Protein AF-0000000080279712 (afdb_homodimer)

Organism: Amycolatopsis orientalis (NCBI:txid31958)

Nearest PDB structures (foldseek):
  4nmw-assembly1_A  TM=6.935E-01  e=2.474E-11  Salmonella enterica subsp. enterica serovar Typhimurium str. LT2
  4x00-assembly4_D  TM=6.669E-01  e=1.583E-11  Burkholderia cenocepacia J2315
  3c5w-assembly1_P  TM=7.475E-01  e=3.050E-10  Homo sapiens
  6k5e-assembly2_D  TM=6.884E-01  e=5.959E-10  Klebsiella pneumoniae
  8clq-assembly1_A  TM=6.448E-01  e=1.302E-09  Streptomyces coelicoflavus

Structure (mmCIF, N/CA/C/O backbone):
data_AF-0000000080279712-model_v1
#
loop_
_entity.id
_entity.type
_entity.pdbx_description
1 polymer 'Alpha/beta hydrolase'
#
loop_
_atom_site.group_PDB
_atom_site.id
_atom_site.type_symbol
_atom_site.label_atom_id
_atom_site.label_alt_id
_atom_site.label_comp_id
_atom_site.label_asym_id
_atom_site.label_entity_id
_atom_site.label_seq_id
_atom_site.pdbx_PDB_ins_code
_atom_site.Cartn_x
_atom_site.Cartn_y
_atom_site.Cartn_z
_atom_site.occupancy
_atom_site.B_iso_or_equiv
_atom_site.auth_seq_id
_atom_site.auth_comp_id
_atom_site.auth_asym_id
_atom_site.auth_atom_id
_atom_site.pdbx_PDB_model_num
ATOM 1 N N . MET A 1 1 ? 0.489 -6.621 15.234 1 48.84 1 MET A N 1
ATOM 2 C CA . MET A 1 1 ? 1.124 -5.355 14.891 1 48.84 1 MET A CA 1
ATOM 3 C C . MET A 1 1 ? 0.567 -4.215 15.742 1 48.84 1 MET A C 1
ATOM 5 O O . MET A 1 1 ? -0.63 -4.18 16.031 1 48.84 1 MET A O 1
ATOM 9 N N . GLU A 1 2 ? 1.471 -3.482 16.359 1 65.69 2 GLU A N 1
ATOM 10 C CA . GLU A 1 2 ? 1.027 -2.41 17.25 1 65.69 2 GLU A CA 1
ATOM 11 C C . GLU A 1 2 ? 0.114 -1.431 16.516 1 65.69 2 GLU A C 1
ATOM 13 O O . GLU A 1 2 ? 0.328 -1.135 15.344 1 65.69 2 GLU A O 1
ATOM 18 N N . THR A 1 3 ? -1.024 -1.232 17.031 1 87 3 THR A N 1
ATOM 19 C CA . THR A 1 3 ? -2.088 -0.412 16.453 1 87 3 THR A CA 1
ATOM 20 C C . THR A 1 3 ? -1.722 1.068 16.516 1 87 3 THR A C 1
ATOM 22 O O . THR A 1 3 ? -1.011 1.498 17.438 1 87 3 THR A O 1
ATOM 25 N N . LEU A 1 4 ? -1.977 1.791 15.438 1 97.62 4 LEU A N 1
ATOM 26 C CA . LEU A 1 4 ? -1.745 3.23 15.406 1 97.62 4 LEU A CA 1
ATOM 27 C C . LEU A 1 4 ? -2.506 3.932 16.531 1 97.62 4 LEU A C 1
ATOM 29 O O . LEU A 1 4 ? -3.635 3.553 16.844 1 97.62 4 LEU A O 1
ATOM 33 N N . LYS A 1 5 ? -1.76 4.914 17.203 1 98.31 5 LYS A N 1
ATOM 34 C CA . LYS A 1 5 ? -2.508 5.812 18.078 1 98.31 5 LYS A CA 1
ATOM 35 C C . LYS A 1 5 ? -3.623 6.52 17.312 1 98.31 5 LYS A C 1
ATOM 37 O O . LYS A 1 5 ? -3.379 7.137 16.281 1 98.31 5 LYS A O 1
ATOM 42 N N . MET A 1 6 ? -4.891 6.371 17.797 1 98.31 6 MET A N 1
ATOM 43 C CA . MET A 1 6 ? -6.055 6.91 17.094 1 98.31 6 MET A CA 1
ATOM 44 C C . MET A 1 6 ? -6.84 7.855 18 1 98.31 6 MET A C 1
ATOM 46 O O . MET A 1 6 ? -7.293 7.461 19.078 1 98.31 6 MET A O 1
ATOM 50 N N . ARG A 1 7 ? -6.938 9.102 17.578 1 98.12 7 ARG A N 1
ATOM 51 C CA . ARG A 1 7 ? -7.895 10.023 18.188 1 98.12 7 ARG A CA 1
ATOM 52 C C . ARG A 1 7 ? -9.25 9.93 17.5 1 98.12 7 ARG A C 1
ATOM 54 O O . ARG A 1 7 ? -9.328 9.828 16.281 1 98.12 7 ARG A O 1
ATOM 61 N N . THR A 1 8 ? -10.281 9.859 18.312 1 98.12 8 THR A N 1
ATOM 62 C CA . THR A 1 8 ? -11.625 9.789 17.766 1 98.12 8 THR A CA 1
ATOM 63 C C . THR A 1 8 ? -12.531 10.828 18.422 1 98.12 8 THR A C 1
ATOM 65 O O . THR A 1 8 ? -12.266 11.273 19.531 1 98.12 8 THR A O 1
ATOM 68 N N . ALA A 1 9 ? -13.477 11.281 17.703 1 97.81 9 ALA A N 1
ATOM 69 C CA . ALA A 1 9 ? -14.531 12.172 18.203 1 97.81 9 ALA A CA 1
ATOM 70 C C . ALA A 1 9 ? -15.812 12.016 17.391 1 97.81 9 ALA A C 1
ATOM 72 O O . ALA A 1 9 ? -15.773 11.57 16.234 1 97.81 9 ALA A O 1
ATOM 73 N N . GLY A 1 10 ? -16.906 12.336 17.953 1 95.5 10 GLY A N 1
ATOM 74 C CA . GLY A 1 10 ? -18.188 12.242 17.266 1 95.5 10 GLY A CA 1
ATOM 75 C C . GLY A 1 10 ? -18.766 10.836 17.297 1 95.5 10 GLY A C 1
ATOM 76 O O . GLY A 1 10 ? -18.031 9.852 17.281 1 95.5 10 GLY A O 1
ATOM 77 N N . THR A 1 11 ? -20.109 10.695 17.375 1 88.62 11 THR A N 1
ATOM 78 C CA . THR A 1 11 ? -20.734 9.391 17.5 1 88.62 11 THR A CA 1
ATOM 79 C C . THR A 1 11 ? -21.688 9.133 16.344 1 88.62 11 THR A C 1
ATOM 81 O O . THR A 1 11 ? -22.109 7.992 16.109 1 88.62 11 THR A O 1
ATOM 84 N N . ASP A 1 12 ? -22.016 10.227 15.602 1 90.5 12 ASP A N 1
ATOM 85 C CA . ASP A 1 12 ? -22.984 10.062 14.523 1 90.5 12 ASP A CA 1
ATOM 86 C C . ASP A 1 12 ? -22.484 10.727 13.234 1 90.5 12 ASP A C 1
ATOM 88 O O . ASP A 1 12 ? -21.562 11.547 13.266 1 90.5 12 ASP A O 1
ATOM 92 N N . GLY A 1 13 ? -23.078 10.266 12.141 1 93.56 13 GLY A N 1
ATOM 93 C CA . GLY A 1 13 ? -22.75 10.852 10.852 1 93.56 13 GLY A CA 1
ATOM 94 C C . GLY A 1 13 ? -21.656 10.102 10.117 1 93.56 13 GLY A C 1
ATOM 95 O O . GLY A 1 13 ? -21.234 9.031 10.555 1 93.56 13 GLY A O 1
ATOM 96 N N . PRO A 1 14 ? -21.297 10.648 8.93 1 96.12 14 PRO A N 1
ATOM 97 C CA . PRO A 1 14 ? -20.25 10 8.133 1 96.12 14 PRO A CA 1
ATOM 98 C C . PRO A 1 14 ? -18.906 9.938 8.852 1 96.12 14 PRO A C 1
ATOM 100 O O . PRO A 1 14 ? -18.562 10.852 9.609 1 96.12 14 PRO A O 1
ATOM 103 N N . ALA A 1 15 ? -18.188 8.859 8.648 1 97.75 15 ALA A N 1
ATOM 104 C CA . ALA A 1 15 ? -16.828 8.727 9.18 1 97.75 15 ALA A CA 1
ATOM 105 C C . ALA A 1 15 ? -15.836 9.531 8.352 1 97.75 15 ALA A C 1
ATOM 107 O O . ALA A 1 15 ? -15.844 9.477 7.121 1 97.75 15 ALA A O 1
ATOM 108 N N . VAL A 1 16 ? -15.008 10.328 8.992 1 98.56 16 VAL A N 1
ATOM 109 C CA . VAL A 1 16 ? -14 11.156 8.336 1 98.56 16 VAL A CA 1
ATOM 110 C C . VAL A 1 16 ? -12.617 10.812 8.867 1 98.56 16 VAL A C 1
ATOM 112 O O . VAL A 1 16 ? -12.352 10.953 10.07 1 98.56 16 VAL A O 1
ATOM 115 N N . LEU A 1 17 ? -11.781 10.305 7.98 1 98.75 17 LEU A N 1
ATOM 116 C CA . LEU A 1 17 ? -10.383 10.008 8.297 1 98.75 17 LEU A CA 1
ATOM 117 C C . LEU A 1 17 ? -9.508 11.242 8.07 1 98.75 17 LEU A C 1
ATOM 119 O O . LEU A 1 17 ? -9.523 11.828 6.988 1 98.75 17 LEU A O 1
ATOM 123 N N . LEU A 1 18 ? -8.805 11.609 9.117 1 98.94 18 LEU A N 1
ATOM 124 C CA . LEU A 1 18 ? -7.965 12.805 9.094 1 98.94 18 LEU A CA 1
ATOM 125 C C . LEU A 1 18 ? -6.488 12.43 9.172 1 98.94 18 LEU A C 1
ATOM 127 O O . LEU A 1 18 ? -6.055 11.797 10.141 1 98.94 18 LEU A O 1
ATOM 131 N N . LEU A 1 19 ? -5.703 12.82 8.164 1 98.94 19 LEU A N 1
ATOM 132 C CA . LEU A 1 19 ? -4.305 12.422 8.062 1 98.94 19 LEU A CA 1
ATOM 133 C C . LEU A 1 19 ? -3.383 13.633 8.117 1 98.94 19 LEU A C 1
ATOM 135 O O . LEU A 1 19 ? -3.453 14.508 7.25 1 98.94 19 LEU A O 1
ATOM 139 N N . HIS A 1 20 ? -2.527 13.664 9.102 1 98.88 20 HIS A N 1
ATOM 140 C CA . HIS A 1 20 ? -1.686 14.828 9.352 1 98.88 20 HIS A CA 1
ATOM 141 C C . HIS A 1 20 ? -0.436 14.797 8.477 1 98.88 20 HIS A C 1
ATOM 143 O O . HIS A 1 20 ? -0.151 13.789 7.824 1 98.88 20 HIS A O 1
ATOM 149 N N . GLY A 1 21 ? 0.265 15.898 8.445 1 98.81 21 GLY A N 1
ATOM 150 C CA . GLY A 1 21 ? 1.494 16.031 7.684 1 98.81 21 GLY A CA 1
ATOM 151 C C . GLY A 1 21 ? 2.725 15.578 8.445 1 98.81 21 GLY A C 1
ATOM 152 O O . GLY A 1 21 ? 2.631 15.203 9.617 1 98.81 21 GLY A O 1
ATOM 153 N N . LEU A 1 22 ? 3.889 15.648 7.789 1 98.62 22 LEU A N 1
ATOM 154 C CA . LEU A 1 22 ? 5.16 15.219 8.359 1 98.62 22 LEU A CA 1
ATOM 155 C C . LEU A 1 22 ? 5.484 16.016 9.617 1 98.62 22 LEU A C 1
ATOM 157 O O . LEU A 1 22 ? 5.375 17.25 9.625 1 98.62 22 LEU A O 1
ATOM 161 N N . GLY A 1 23 ? 5.816 15.328 10.664 1 98.44 23 GLY A N 1
ATOM 162 C CA . GLY A 1 23 ? 6.289 15.953 11.891 1 98.44 23 GLY A CA 1
ATOM 163 C C . GLY A 1 23 ? 5.176 16.234 12.883 1 98.44 23 GLY A C 1
ATOM 164 O O . GLY A 1 23 ? 5.438 16.516 14.055 1 98.44 23 GLY A O 1
ATOM 165 N N . ALA A 1 24 ? 3.963 16.141 12.453 1 98.75 24 ALA A N 1
ATOM 166 C CA . ALA A 1 24 ? 2.828 16.453 13.32 1 98.75 24 ALA A CA 1
ATOM 167 C C . ALA A 1 24 ? 2.254 15.188 13.945 1 98.75 24 ALA A C 1
ATOM 169 O O . ALA A 1 24 ? 2.928 14.156 14 1 98.75 24 ALA A O 1
ATOM 170 N N . THR A 1 25 ? 1.119 15.328 14.648 1 98.81 25 THR A N 1
ATOM 171 C CA . THR A 1 25 ? 0.291 14.25 15.18 1 98.81 25 THR A CA 1
ATOM 172 C C . THR A 1 25 ? -1.184 14.5 14.875 1 98.81 25 THR A C 1
ATOM 174 O O . THR A 1 25 ? -1.538 15.539 14.312 1 98.81 25 THR A O 1
ATOM 177 N N . GLY A 1 26 ? -1.939 13.531 15.234 1 98.69 26 GLY A N 1
ATOM 178 C CA . GLY A 1 26 ? -3.373 13.688 15.039 1 98.69 26 GLY A CA 1
ATOM 179 C C . GLY A 1 26 ? -3.945 14.883 15.773 1 98.69 26 GLY A C 1
ATOM 180 O O . GLY A 1 26 ? -5.066 15.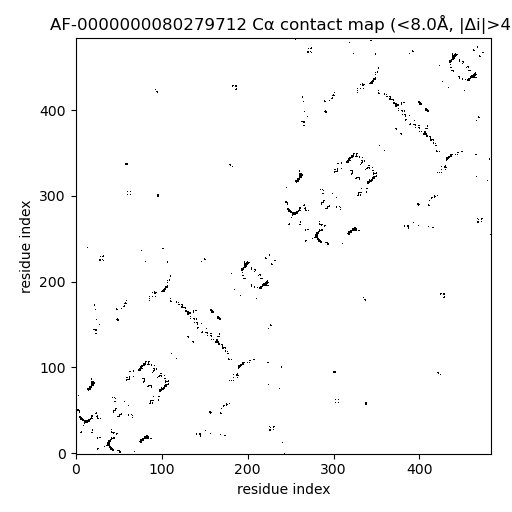312 15.484 1 98.69 26 GLY A O 1
ATOM 181 N N . ALA A 1 27 ? -3.199 15.516 16.656 1 98.62 27 ALA A N 1
ATOM 182 C CA . ALA A 1 27 ? -3.686 16.625 17.484 1 98.62 27 ALA A CA 1
ATOM 183 C C . ALA A 1 27 ? -3.936 17.859 16.625 1 98.62 27 ALA A C 1
ATOM 185 O O . ALA A 1 27 ? -4.664 18.766 17.047 1 98.62 27 ALA A O 1
ATOM 186 N N . VAL A 1 28 ? -3.398 17.922 15.445 1 98.62 28 VAL A N 1
ATOM 187 C CA . VAL A 1 28 ? -3.562 19.094 14.594 1 98.62 28 VAL A CA 1
ATOM 188 C C . VAL A 1 28 ? -5.023 19.219 14.172 1 98.62 28 VAL A C 1
ATOM 190 O O . VAL A 1 28 ? -5.449 20.281 13.711 1 98.62 28 VAL A O 1
ATOM 193 N N . TRP A 1 29 ? -5.742 18.141 14.336 1 98.62 29 TRP A N 1
ATOM 194 C CA . TRP A 1 29 ? -7.117 18.125 13.852 1 98.62 29 TRP A CA 1
ATOM 195 C C . TRP A 1 29 ? -8.102 18.422 14.977 1 98.62 29 TRP A C 1
ATOM 197 O O . TRP A 1 29 ? -9.32 18.391 14.766 1 98.62 29 TRP A O 1
ATOM 207 N N . ASP A 1 30 ? -7.625 18.719 16.219 1 97.88 30 ASP A N 1
ATOM 208 C CA . ASP A 1 30 ? -8.477 18.891 17.406 1 97.88 30 ASP A CA 1
ATOM 209 C C . ASP A 1 30 ? -9.57 19.922 17.125 1 97.88 30 ASP A C 1
ATOM 211 O O . ASP A 1 30 ? -10.734 19.703 17.484 1 97.88 30 ASP A O 1
ATOM 215 N N . GLY A 1 31 ? -9.234 21.016 16.484 1 97.56 31 GLY A N 1
ATOM 216 C CA . GLY A 1 31 ? -10.219 22.047 16.172 1 97.56 31 GLY A CA 1
ATOM 217 C C . GLY A 1 31 ? -11.344 21.547 15.281 1 97.56 31 GLY A C 1
ATOM 218 O O . GLY A 1 31 ? -12.516 21.844 15.523 1 97.56 31 GLY A O 1
ATOM 219 N N . LEU A 1 32 ? -10.984 20.797 14.234 1 97.69 32 LEU A N 1
ATOM 220 C CA . LEU A 1 32 ? -11.977 20.266 13.305 1 97.69 32 LEU A CA 1
ATOM 221 C C . LEU A 1 32 ? -12.828 19.203 13.984 1 97.69 32 LEU A C 1
ATOM 223 O O . LEU A 1 32 ? -14.039 19.125 13.75 1 97.69 32 LEU A O 1
ATOM 227 N N . MET A 1 33 ? -12.273 18.422 14.844 1 97.88 33 MET A N 1
ATOM 228 C CA . MET A 1 33 ? -12.93 17.266 15.461 1 97.88 33 MET A CA 1
ATOM 229 C C . MET A 1 33 ? -13.953 17.719 16.5 1 97.88 33 MET A C 1
ATOM 231 O O . MET A 1 33 ? -14.734 16.922 17 1 97.88 33 MET A O 1
ATOM 235 N N . LEU A 1 34 ? -13.977 19.047 16.812 1 96.31 34 LEU A N 1
ATOM 236 C CA . LEU A 1 34 ? -15 19.609 17.688 1 96.31 34 LEU A CA 1
ATOM 237 C C . LEU A 1 34 ? -16.312 19.797 16.938 1 96.31 34 LEU A C 1
ATOM 239 O O . LEU A 1 34 ? -17.359 19.984 17.562 1 96.31 34 LEU A O 1
ATOM 243 N N . GLN A 1 35 ? -16.219 19.781 15.625 1 94.62 35 GLN A N 1
ATOM 244 C CA . GLN A 1 35 ? -17.406 20.016 14.82 1 94.62 35 GLN A CA 1
ATOM 245 C C . GLN A 1 35 ? -18.359 18.828 14.891 1 94.62 35 GLN A C 1
ATOM 247 O O . GLN A 1 35 ? -17.953 17.688 14.719 1 94.62 35 GLN A O 1
ATOM 252 N N . PRO A 1 36 ? -19.656 19.031 15.109 1 93.94 36 PRO A N 1
ATOM 253 C CA . PRO A 1 36 ? -20.625 17.938 15.188 1 93.94 36 PRO A CA 1
ATOM 254 C C . PRO A 1 36 ? -21.016 17.406 13.82 1 93.94 36 PRO A C 1
ATOM 256 O O . PRO A 1 36 ? -20.703 18.016 12.797 1 93.94 36 PRO A O 1
ATOM 259 N N . GLY A 1 37 ? -21.625 16.219 13.82 1 94.19 37 GLY A N 1
ATOM 260 C CA . GLY A 1 37 ? -22.234 15.703 12.609 1 94.19 37 GLY A CA 1
ATOM 261 C C . GLY A 1 37 ? -21.359 14.711 11.867 1 94.19 37 GLY A C 1
ATOM 262 O O . GLY A 1 37 ? -21.734 14.227 10.797 1 94.19 37 GLY A O 1
ATOM 263 N N . TYR A 1 38 ? -20.219 14.461 12.445 1 96.44 38 TYR A N 1
ATOM 264 C CA . TYR A 1 38 ? -19.297 13.531 11.82 1 96.44 38 TYR A CA 1
ATOM 265 C C . TYR A 1 38 ? -18.656 12.609 12.859 1 96.44 38 TYR A C 1
ATOM 267 O O . TYR A 1 38 ? -18.609 12.945 14.047 1 96.44 38 TYR A O 1
ATOM 275 N N . ARG A 1 39 ? -18.266 11.492 12.477 1 97.69 39 ARG A N 1
ATOM 276 C CA . ARG A 1 39 ? -17.375 10.625 13.242 1 97.69 39 ARG A CA 1
ATOM 277 C C . ARG A 1 39 ? -15.93 10.781 12.789 1 97.69 39 ARG A C 1
ATOM 279 O O . ARG A 1 39 ? -15.578 10.414 11.664 1 97.69 39 ARG A O 1
ATOM 286 N N . TRP A 1 40 ? -15.164 11.359 13.664 1 98.31 40 TRP A N 1
ATOM 287 C CA . TRP A 1 40 ? -13.797 11.742 13.305 1 98.31 40 TRP A CA 1
ATOM 288 C C . TRP A 1 40 ? -12.805 10.656 13.703 1 98.31 40 TRP A C 1
ATOM 290 O O . TRP A 1 40 ? -12.891 10.109 14.812 1 98.31 40 TRP A O 1
ATOM 300 N N . LEU A 1 41 ? -11.914 10.289 12.82 1 98.62 41 LEU A N 1
ATOM 301 C CA . LEU A 1 41 ? -10.781 9.391 13.055 1 98.62 41 LEU A CA 1
ATOM 302 C C . LEU A 1 41 ? -9.469 10.062 12.688 1 98.62 41 LEU A C 1
ATOM 304 O O . LEU A 1 41 ? -9.25 10.422 11.523 1 98.62 41 LEU A O 1
ATOM 308 N N . ALA A 1 42 ? -8.578 10.273 13.633 1 98.75 42 ALA A N 1
ATOM 309 C CA . ALA A 1 42 ? -7.312 10.953 13.391 1 98.75 42 ALA A CA 1
ATOM 310 C C . ALA A 1 42 ? -6.145 10.156 13.961 1 98.75 42 ALA A C 1
ATOM 312 O O . ALA A 1 42 ? -5.746 10.359 15.109 1 98.75 42 ALA A O 1
ATOM 313 N N . PRO A 1 43 ? -5.527 9.336 13.188 1 98.81 43 PRO A N 1
ATOM 314 C CA . PRO A 1 43 ? -4.359 8.594 13.672 1 98.81 43 PRO A CA 1
ATOM 315 C C . PRO A 1 43 ? -3.086 9.438 13.664 1 98.81 43 PRO A C 1
ATOM 317 O O . PRO A 1 43 ? -2.963 10.375 12.875 1 98.81 43 PRO A O 1
ATOM 320 N N . ASP A 1 44 ? -2.176 9.117 14.633 1 98.88 44 ASP A N 1
ATOM 321 C CA . ASP A 1 44 ? -0.777 9.43 14.359 1 98.88 44 ASP A CA 1
ATOM 322 C C . ASP A 1 44 ? -0.217 8.516 13.273 1 98.88 44 ASP A C 1
ATOM 324 O O . ASP A 1 44 ? -0.302 7.293 13.375 1 98.88 44 ASP A O 1
ATOM 328 N N . LEU A 1 45 ? 0.304 9.117 12.242 1 98.81 45 LEU A N 1
ATOM 329 C CA . LEU A 1 45 ? 0.912 8.289 11.203 1 98.81 45 LEU A CA 1
ATOM 330 C C . LEU A 1 45 ? 2.078 7.484 11.766 1 98.81 45 LEU A C 1
ATOM 332 O O . LEU A 1 45 ? 2.693 7.887 12.758 1 98.81 45 LEU A O 1
ATOM 336 N N . PRO A 1 46 ? 2.393 6.363 11.133 1 98.44 46 PRO A N 1
ATOM 337 C CA . PRO A 1 46 ? 3.561 5.605 11.594 1 98.44 46 PRO A CA 1
ATOM 338 C C . PRO A 1 46 ? 4.82 6.465 11.695 1 98.44 46 PRO A C 1
ATOM 340 O O . PRO A 1 46 ? 5.078 7.293 10.812 1 98.44 46 PRO A O 1
ATOM 343 N N . GLY A 1 47 ? 5.523 6.246 12.781 1 98.31 47 GLY A N 1
ATOM 344 C CA . GLY A 1 47 ? 6.746 7.004 12.984 1 98.31 47 GLY A CA 1
ATOM 345 C C . GLY A 1 47 ? 6.504 8.383 13.57 1 98.31 47 GLY A C 1
ATOM 346 O O . GLY A 1 47 ? 7.43 9.188 13.68 1 98.31 47 GLY A O 1
ATOM 347 N N . HIS A 1 48 ? 5.254 8.688 13.922 1 98.75 48 HIS A N 1
ATOM 348 C CA . HIS A 1 48 ? 4.871 9.953 14.531 1 98.75 48 HIS A CA 1
ATOM 349 C C . HIS A 1 48 ? 4.125 9.742 15.844 1 98.75 48 HIS A C 1
ATOM 351 O O . HIS A 1 48 ? 3.42 8.742 16 1 98.75 48 HIS A O 1
ATOM 357 N N . GLY A 1 49 ? 4.281 10.688 16.719 1 98.44 49 GLY A N 1
ATOM 358 C CA . GLY A 1 49 ? 3.52 10.648 17.969 1 98.44 49 GLY A CA 1
ATOM 359 C C . GLY A 1 49 ? 3.668 9.336 18.703 1 98.44 49 GLY A C 1
ATOM 360 O O . GLY A 1 49 ? 4.785 8.875 18.953 1 98.44 49 GLY A O 1
ATOM 361 N N . ALA A 1 50 ? 2.518 8.734 19.062 1 98 50 ALA A N 1
ATOM 362 C CA . ALA A 1 50 ? 2.533 7.52 19.859 1 98 50 ALA A CA 1
ATOM 363 C C . ALA A 1 50 ? 2.35 6.277 19 1 98 50 ALA A C 1
ATOM 365 O O . ALA A 1 50 ? 2.084 5.188 19.5 1 98 50 ALA A O 1
ATOM 366 N N . SER A 1 51 ? 2.428 6.457 17.672 1 98.62 51 SER A N 1
ATOM 367 C CA . SER A 1 51 ? 2.303 5.328 16.766 1 98.62 51 SER A CA 1
ATOM 368 C C . SER A 1 51 ? 3.645 4.633 16.562 1 98.62 51 SER A C 1
ATOM 370 O O . SER A 1 51 ? 4.699 5.258 16.688 1 98.62 51 SER A O 1
ATOM 372 N N . PRO A 1 52 ? 3.629 3.383 16.25 1 97.31 52 PRO A N 1
ATOM 373 C CA . PRO A 1 52 ? 4.875 2.646 16.016 1 97.31 52 PRO A CA 1
ATOM 374 C C . PRO A 1 52 ? 5.59 3.084 14.75 1 97.31 52 PRO A C 1
ATOM 376 O O . PRO A 1 52 ? 4.984 3.719 13.883 1 97.31 52 PRO A O 1
ATOM 379 N N . ARG A 1 53 ? 6.859 2.77 14.703 1 97 53 ARG A N 1
ATOM 380 C CA . ARG A 1 53 ? 7.684 3.035 13.523 1 97 53 ARG A CA 1
ATOM 381 C C . ARG A 1 53 ? 7.5 1.947 12.469 1 97 53 ARG A C 1
ATOM 383 O O . ARG A 1 53 ? 6.957 0.878 12.766 1 97 53 ARG A O 1
ATOM 390 N N . LEU A 1 54 ? 7.82 2.236 11.25 1 95.94 54 LEU A N 1
ATOM 391 C CA . LEU A 1 54 ? 7.91 1.26 10.172 1 95.94 54 LEU A CA 1
ATOM 392 C C . LEU A 1 54 ? 9.367 0.905 9.875 1 95.94 54 LEU A C 1
ATOM 394 O O . LEU A 1 54 ? 10.273 1.673 10.203 1 95.94 54 LEU A O 1
ATOM 398 N N . ALA A 1 55 ? 9.539 -0.252 9.25 1 93.69 55 ALA A N 1
ATOM 399 C CA . ALA A 1 55 ? 10.883 -0.616 8.797 1 93.69 55 ALA A CA 1
ATOM 400 C C . ALA A 1 55 ? 11.344 0.306 7.672 1 93.69 55 ALA A C 1
ATOM 402 O O . ALA A 1 55 ? 12.523 0.664 7.602 1 93.69 55 ALA A O 1
ATOM 403 N N . HIS A 1 56 ? 10.414 0.649 6.809 1 94.69 56 HIS A N 1
ATOM 404 C CA . HIS A 1 56 ? 10.617 1.577 5.703 1 94.69 56 HIS A CA 1
ATOM 405 C C . HIS A 1 56 ? 9.406 2.486 5.52 1 94.69 56 HIS A C 1
ATOM 407 O O . HIS A 1 56 ? 8.266 2.047 5.672 1 94.69 56 HIS A O 1
ATOM 413 N N . TYR A 1 57 ? 9.758 3.73 5.242 1 97.44 57 TYR A N 1
ATOM 414 C CA . TYR A 1 57 ? 8.672 4.684 5.012 1 97.44 57 TYR A CA 1
ATOM 415 C C . TYR A 1 57 ? 8.469 4.926 3.521 1 97.44 57 TYR A C 1
ATOM 417 O O . TYR A 1 57 ? 9.398 5.324 2.818 1 97.44 57 TYR A O 1
ATOM 425 N N . SER A 1 58 ? 7.34 4.648 3.051 1 98.12 58 SER A N 1
ATOM 426 C CA . SER A 1 58 ? 6.836 4.938 1.712 1 98.12 58 SER A CA 1
ATOM 427 C C . SER A 1 58 ? 5.363 5.328 1.749 1 98.12 58 SER A C 1
ATOM 429 O O . SER A 1 58 ? 4.684 5.109 2.754 1 98.12 58 SER A O 1
ATOM 431 N N . PHE A 1 59 ? 4.875 5.941 0.686 1 98.5 59 PHE A N 1
ATOM 432 C CA . PHE A 1 59 ? 3.463 6.309 0.648 1 98.5 59 PHE A CA 1
ATOM 433 C C . PHE A 1 59 ? 2.58 5.07 0.771 1 98.5 59 PHE A C 1
ATOM 435 O O . PHE A 1 59 ? 1.584 5.086 1.498 1 98.5 59 PHE A O 1
ATOM 442 N N . GLY A 1 60 ? 2.996 4.043 0.162 1 98.31 60 GLY A N 1
ATOM 443 C CA . GLY A 1 60 ? 2.244 2.799 0.211 1 98.31 60 GLY A CA 1
ATOM 444 C C . GLY A 1 60 ? 2.26 2.145 1.579 1 98.31 60 GLY A C 1
ATOM 445 O O . GLY A 1 60 ? 1.228 1.669 2.059 1 98.31 60 GLY A O 1
ATOM 446 N N . SER A 1 61 ? 3.471 2.084 2.201 1 97.25 61 SER A N 1
ATOM 447 C CA . SER A 1 61 ? 3.555 1.467 3.521 1 97.25 61 SER A CA 1
ATOM 448 C C . SER A 1 61 ? 2.783 2.273 4.559 1 97.25 61 SER A C 1
ATOM 450 O O . SER A 1 61 ? 2.168 1.704 5.465 1 97.25 61 SER A O 1
ATOM 452 N N . LEU A 1 62 ? 2.816 3.59 4.422 1 98.5 62 LEU A N 1
ATOM 453 C CA . LEU A 1 62 ? 2.025 4.434 5.309 1 98.5 62 LEU A CA 1
ATOM 454 C C . LEU A 1 62 ? 0.534 4.195 5.105 1 98.5 62 LEU A C 1
ATOM 456 O O . LEU A 1 62 ? -0.208 4.008 6.07 1 98.5 62 LEU A O 1
ATOM 460 N N . ALA A 1 63 ? 0.093 4.137 3.855 1 98.62 63 ALA A N 1
ATOM 461 C CA . ALA A 1 63 ? -1.312 3.896 3.535 1 98.62 63 ALA A CA 1
ATOM 462 C C . ALA A 1 63 ? -1.766 2.535 4.055 1 98.62 63 ALA A C 1
ATOM 464 O O . ALA A 1 63 ? -2.859 2.41 4.609 1 98.62 63 ALA A O 1
ATOM 465 N N . GLY A 1 64 ? -0.908 1.569 3.873 1 97.31 64 GLY A N 1
ATOM 466 C CA . GLY A 1 64 ? -1.228 0.241 4.371 1 97.31 64 GLY A CA 1
ATOM 467 C C . GLY A 1 64 ? -1.406 0.196 5.875 1 97.31 64 GLY A C 1
ATOM 468 O O . GLY A 1 64 ? -2.346 -0.427 6.375 1 97.31 64 GLY A O 1
ATOM 469 N N . ALA A 1 65 ? -0.529 0.853 6.578 1 97.38 65 ALA A N 1
ATOM 470 C CA . ALA A 1 65 ? -0.614 0.89 8.039 1 97.38 65 ALA A CA 1
ATOM 471 C C . ALA A 1 65 ? -1.889 1.592 8.492 1 97.38 65 ALA A C 1
ATOM 473 O O . ALA A 1 65 ? -2.543 1.147 9.445 1 97.38 65 ALA A O 1
ATOM 474 N N . VAL A 1 66 ? -2.225 2.662 7.824 1 98.25 66 VAL A N 1
ATOM 475 C CA . VAL A 1 66 ? -3.443 3.393 8.156 1 98.25 66 VAL A CA 1
ATOM 476 C C . VAL A 1 66 ? -4.664 2.512 7.898 1 98.25 66 VAL A C 1
ATOM 478 O O . VAL A 1 66 ? -5.543 2.393 8.758 1 98.25 66 VAL A O 1
ATOM 481 N N . ALA A 1 67 ? -4.734 1.885 6.73 1 97.88 67 ALA A N 1
ATOM 482 C CA . ALA A 1 67 ? -5.859 1.019 6.387 1 97.88 67 ALA A CA 1
ATOM 483 C C . ALA A 1 67 ? -6.039 -0.086 7.426 1 97.88 67 ALA A C 1
ATOM 485 O O . ALA A 1 67 ? -7.164 -0.383 7.836 1 97.88 67 ALA A O 1
ATOM 486 N N . ASP A 1 68 ? -4.934 -0.627 7.848 1 95.94 68 ASP A N 1
ATOM 487 C CA . ASP A 1 68 ? -4.957 -1.735 8.797 1 95.94 68 ASP A CA 1
ATOM 488 C C . ASP A 1 68 ? -5.516 -1.29 10.148 1 95.94 68 ASP A C 1
ATOM 490 O O . ASP A 1 68 ? -6.156 -2.076 10.852 1 95.94 68 ASP A O 1
ATOM 494 N N . ALA A 1 69 ? -5.297 -0.052 10.484 1 96.88 69 ALA A N 1
ATOM 495 C CA . ALA A 1 69 ? -5.633 0.443 11.82 1 96.88 69 ALA A CA 1
ATOM 496 C C . ALA A 1 69 ? -7.098 0.862 11.898 1 96.88 69 ALA A C 1
ATOM 498 O O . ALA A 1 69 ? -7.633 1.082 12.984 1 96.88 69 ALA A O 1
ATOM 499 N N . LEU A 1 70 ? -7.777 1.007 10.758 1 96.88 70 LEU A N 1
ATOM 500 C CA . LEU A 1 70 ? -9.141 1.532 10.75 1 96.88 70 LEU A CA 1
ATOM 501 C C . LEU A 1 70 ? -10.133 0.479 11.227 1 96.88 70 LEU A C 1
ATOM 503 O O . LEU A 1 70 ? -10.016 -0.695 10.867 1 96.88 70 LEU A O 1
ATOM 507 N N . PRO A 1 71 ? -11.086 0.838 12.047 1 92.56 71 PRO A N 1
ATOM 508 C CA . PRO A 1 71 ? -12.07 -0.102 12.594 1 92.56 71 PRO A CA 1
ATOM 509 C C . PRO A 1 71 ? -13.125 -0.509 11.578 1 92.56 71 PRO A C 1
ATOM 511 O O . PRO A 1 71 ? -13.891 -1.452 11.812 1 92.56 71 PRO A O 1
ATOM 514 N N . GLU A 1 72 ? -13.219 0.216 10.508 1 93.69 72 GLU A N 1
ATOM 515 C CA . GLU A 1 72 ? -14.203 -0.052 9.461 1 93.69 72 GLU A CA 1
ATOM 516 C C . GLU A 1 72 ? -13.609 0.159 8.07 1 93.69 72 GLU A C 1
ATOM 518 O O . GLU A 1 72 ? -12.57 0.807 7.93 1 93.69 72 GLU A O 1
ATOM 523 N N . ARG A 1 73 ? -14.352 -0.337 7.055 1 95.44 73 ARG A N 1
ATOM 524 C CA . ARG A 1 73 ? -13.82 -0.31 5.695 1 95.44 73 ARG A CA 1
ATOM 525 C C . ARG A 1 73 ? -14.508 0.767 4.859 1 95.44 73 ARG A C 1
ATOM 527 O O . ARG A 1 73 ? -14.148 0.989 3.703 1 95.44 73 ARG A O 1
ATOM 534 N N . GLY A 1 74 ? -15.469 1.433 5.379 1 93.62 74 GLY A N 1
ATOM 535 C CA . GLY A 1 74 ? -16.141 2.516 4.684 1 93.62 74 GLY A CA 1
ATOM 536 C C . GLY A 1 74 ? -17.656 2.365 4.664 1 93.62 74 GLY A C 1
ATOM 537 O O . GLY A 1 74 ? -18.188 1.376 5.168 1 93.62 74 GLY A O 1
ATOM 538 N N . PRO A 1 75 ? -18.25 3.346 4.238 1 96.69 75 PRO A N 1
ATOM 539 C CA . PRO A 1 75 ? -17.688 4.48 3.512 1 96.69 75 PRO A CA 1
ATOM 540 C C . PRO A 1 75 ? -16.969 5.469 4.43 1 96.69 75 PRO A C 1
ATOM 542 O O . PRO A 1 75 ? -17.359 5.648 5.582 1 96.69 75 PRO A O 1
ATOM 545 N N . LEU A 1 76 ? -15.852 6.094 3.84 1 97.81 76 LEU A N 1
ATOM 546 C CA . LEU A 1 76 ? -15.062 7.113 4.531 1 97.81 76 LEU A CA 1
ATOM 547 C C . LEU A 1 76 ? -14.945 8.375 3.684 1 97.81 76 LEU A C 1
ATOM 549 O O . LEU A 1 76 ? -14.984 8.312 2.453 1 97.81 76 LEU A O 1
ATOM 553 N N . LEU A 1 77 ? -14.969 9.492 4.332 1 98.44 77 LEU A N 1
ATOM 554 C CA . LEU A 1 77 ? -14.352 10.695 3.781 1 98.44 77 LEU A CA 1
ATOM 555 C C . LEU A 1 77 ? -12.93 10.875 4.316 1 98.44 77 LEU A C 1
ATOM 557 O O . LEU A 1 77 ? -12.633 10.469 5.445 1 98.44 77 LEU A O 1
ATOM 561 N N . VAL A 1 78 ? -12.078 11.406 3.465 1 98.75 78 VAL A N 1
ATOM 562 C CA . VAL A 1 78 ? -10.688 11.555 3.889 1 98.75 78 VAL A CA 1
ATOM 563 C C . VAL A 1 78 ? -10.234 13 3.682 1 98.75 78 VAL A C 1
ATOM 565 O O . VAL A 1 78 ? -10.492 13.594 2.631 1 98.75 78 VAL A O 1
ATOM 568 N N . ILE A 1 79 ? -9.672 13.594 4.684 1 98.88 79 ILE A N 1
ATOM 569 C CA . ILE A 1 79 ? -8.945 14.859 4.594 1 98.88 79 ILE A CA 1
ATOM 570 C C . ILE A 1 79 ? -7.484 14.641 4.984 1 98.88 79 ILE A C 1
ATOM 572 O O . ILE A 1 79 ? -7.195 14.148 6.078 1 98.88 79 ILE A O 1
ATOM 576 N N . GLY A 1 80 ? -6.621 14.922 4.141 1 98.88 80 GLY A N 1
ATOM 577 C CA . GLY A 1 80 ? -5.195 14.773 4.395 1 98.88 80 GLY A CA 1
ATOM 578 C C . GLY A 1 80 ? -4.414 16.062 4.172 1 98.88 80 GLY A C 1
ATOM 579 O O . GLY A 1 80 ? -4.652 16.781 3.197 1 98.88 80 GLY A O 1
ATOM 580 N N . HIS A 1 81 ? -3.51 16.344 5.07 1 98.81 81 HIS A N 1
ATOM 581 C CA . HIS A 1 81 ? -2.637 17.516 4.98 1 98.81 81 HIS A CA 1
ATOM 582 C C . HIS A 1 81 ? -1.216 17.109 4.602 1 98.81 81 HIS A C 1
ATOM 584 O O . HIS A 1 81 ? -0.615 16.25 5.246 1 98.81 81 HIS A O 1
ATOM 590 N N . SER A 1 82 ? -0.67 17.734 3.531 1 98.62 82 SER A N 1
ATOM 591 C CA . SER A 1 82 ? 0.723 17.531 3.148 1 98.62 82 SER A CA 1
ATOM 592 C C . SER A 1 82 ? 1.036 16.047 2.988 1 98.62 82 SER A C 1
ATOM 594 O O . SER A 1 82 ? 0.396 15.352 2.193 1 98.62 82 SER A O 1
ATOM 596 N N . LEU A 1 83 ? 1.883 15.445 3.75 1 98.75 83 LEU A N 1
ATOM 597 C CA . LEU A 1 83 ? 2.168 14.016 3.713 1 98.75 83 LEU A CA 1
ATOM 598 C C . LEU A 1 83 ? 0.882 13.203 3.834 1 98.75 83 LEU A C 1
ATOM 600 O O . LEU A 1 83 ? 0.669 12.25 3.076 1 98.75 83 LEU A O 1
ATOM 604 N N . GLY A 1 84 ? 0.033 13.617 4.727 1 98.88 84 GLY A N 1
ATOM 605 C CA . GLY A 1 84 ? -1.242 12.945 4.91 1 98.88 84 GLY A CA 1
ATOM 606 C C . GLY A 1 84 ? -2.135 13.016 3.686 1 98.88 84 GLY A C 1
ATOM 607 O O . GLY A 1 84 ? -2.959 12.125 3.457 1 98.88 84 GLY A O 1
ATOM 608 N N . GLY A 1 85 ? -2.025 14.117 2.941 1 98.81 85 GLY A N 1
ATOM 609 C CA . GLY A 1 85 ? -2.746 14.211 1.681 1 98.81 85 GLY A CA 1
ATOM 610 C C . GLY A 1 85 ? -2.322 13.156 0.672 1 98.81 85 GLY A C 1
ATOM 611 O O . GLY A 1 85 ? -3.164 12.562 -0.001 1 98.81 85 GLY A O 1
ATOM 612 N N . VAL A 1 86 ? -1.013 12.906 0.546 1 98.81 86 VAL A N 1
ATOM 613 C CA . VAL A 1 86 ? -0.483 11.914 -0.379 1 98.81 86 VAL A CA 1
ATOM 614 C C . VAL A 1 86 ? -0.904 10.516 0.07 1 98.81 86 VAL A C 1
ATOM 616 O O . VAL A 1 86 ? -1.347 9.703 -0.745 1 98.81 86 VAL A O 1
ATOM 619 N N . VAL A 1 87 ? -0.796 10.258 1.367 1 98.88 87 VAL A N 1
ATOM 620 C CA . VAL A 1 87 ? -1.22 8.984 1.933 1 98.88 87 VAL A CA 1
ATOM 621 C C . VAL A 1 87 ? -2.709 8.773 1.671 1 98.88 87 VAL A C 1
ATOM 623 O O . VAL A 1 87 ? -3.129 7.676 1.288 1 98.88 87 VAL A O 1
ATOM 626 N N . GLY A 1 88 ? -3.484 9.805 1.852 1 98.88 88 GLY A N 1
ATOM 627 C CA . GLY A 1 88 ? -4.906 9.734 1.558 1 98.88 88 GLY A CA 1
ATOM 628 C C . GLY A 1 88 ? -5.199 9.438 0.1 1 98.88 88 GLY A C 1
ATOM 629 O O . GLY A 1 88 ? -6.121 8.68 -0.21 1 98.88 88 GLY A O 1
ATOM 630 N N . LEU A 1 89 ? -4.469 10.086 -0.806 1 98.69 89 LEU A N 1
ATOM 631 C CA . LEU A 1 89 ? -4.633 9.82 -2.23 1 98.69 89 LEU A CA 1
ATOM 632 C C . LEU A 1 89 ? -4.328 8.359 -2.547 1 98.69 89 LEU A C 1
ATOM 634 O O . LEU A 1 89 ? -5.016 7.738 -3.365 1 98.69 89 LEU A O 1
ATOM 638 N N . ALA A 1 90 ? -3.271 7.805 -1.906 1 98.69 90 ALA A N 1
ATOM 639 C CA . ALA A 1 90 ? -3 6.383 -2.078 1 98.69 90 ALA A CA 1
ATOM 640 C C . ALA A 1 90 ? -4.191 5.539 -1.631 1 98.69 90 ALA A C 1
ATOM 642 O O . ALA A 1 90 ? -4.609 4.617 -2.338 1 98.69 90 ALA A O 1
ATOM 643 N N . LEU A 1 91 ? -4.754 5.875 -0.484 1 98.62 91 LEU A N 1
ATOM 644 C CA . LEU A 1 91 ? -5.914 5.152 0.02 1 98.62 91 LEU A CA 1
ATOM 645 C C . LEU A 1 91 ? -7.094 5.281 -0.939 1 98.62 91 LEU A C 1
ATOM 647 O O . LEU A 1 91 ? -7.883 4.344 -1.091 1 98.62 91 LEU A O 1
ATOM 651 N N . ALA A 1 92 ? -7.219 6.391 -1.61 1 98.25 92 ALA A N 1
ATOM 652 C CA . ALA A 1 92 ? -8.328 6.684 -2.518 1 98.25 92 ALA A CA 1
ATOM 653 C C . ALA A 1 92 ? -8.242 5.836 -3.781 1 98.25 92 ALA A C 1
ATOM 655 O O . ALA A 1 92 ? -9.195 5.762 -4.559 1 98.25 92 ALA A O 1
ATOM 656 N N . SER A 1 93 ? -7.082 5.164 -4.062 1 97.31 93 SER A N 1
ATOM 657 C CA . SER A 1 93 ? -6.922 4.305 -5.23 1 97.31 93 SER A CA 1
ATOM 658 C C . SER A 1 93 ? -7.863 3.105 -5.172 1 97.31 93 SER A C 1
ATOM 660 O O . SER A 1 93 ? -8.125 2.459 -6.188 1 97.31 93 SER A O 1
ATOM 662 N N . GLY A 1 94 ? -8.281 2.715 -3.971 1 95.38 94 GLY A N 1
ATOM 663 C CA . GLY A 1 94 ? -9.07 1.513 -3.77 1 95.38 94 GLY A CA 1
ATOM 664 C C . GLY A 1 94 ? -8.227 0.266 -3.584 1 95.38 94 GLY A C 1
ATOM 665 O O . GLY A 1 94 ? -8.758 -0.824 -3.365 1 95.38 94 GLY A O 1
ATOM 666 N N . TRP A 1 95 ? -6.938 0.451 -3.604 1 98.06 95 TRP A N 1
ATOM 667 C CA . TRP A 1 95 ? -6.047 -0.704 -3.557 1 98.06 95 TRP A CA 1
ATOM 668 C C . TRP A 1 95 ? -5.922 -1.238 -2.135 1 98.06 95 TRP A C 1
ATOM 670 O O . TRP A 1 95 ? -5.371 -2.32 -1.916 1 98.06 95 TRP A O 1
ATOM 680 N N . PHE A 1 96 ? -6.496 -0.517 -1.162 1 98 96 PHE A N 1
ATOM 681 C CA . PHE A 1 96 ? -6.227 -0.854 0.231 1 98 96 PHE A CA 1
ATOM 682 C C . PHE A 1 96 ? -7.492 -1.347 0.923 1 98 96 PHE A C 1
ATOM 684 O O . PHE A 1 96 ? -7.562 -1.37 2.154 1 98 96 PHE A O 1
ATOM 691 N N . GLY A 1 97 ? -8.516 -1.695 0.17 1 96.88 97 GLY A N 1
ATOM 692 C CA . GLY A 1 97 ? -9.695 -2.367 0.689 1 96.88 97 GLY A CA 1
ATOM 693 C C . GLY A 1 97 ? -10.641 -1.434 1.416 1 96.88 97 GLY A C 1
ATOM 694 O O . GLY A 1 97 ? -11.398 -1.863 2.291 1 96.88 97 GLY A O 1
ATOM 695 N N . LEU A 1 98 ? -10.523 -0.118 1.118 1 97.81 98 LEU A N 1
ATOM 696 C CA . LEU A 1 98 ? -11.391 0.877 1.743 1 97.81 98 LEU A CA 1
ATOM 697 C C . LEU A 1 98 ? -12.328 1.504 0.717 1 97.81 98 LEU A C 1
ATOM 699 O O . LEU A 1 98 ? -11.93 1.757 -0.422 1 97.81 98 LEU A O 1
ATOM 703 N N . ARG A 1 99 ? -13.531 1.704 1.12 1 97.44 99 ARG A N 1
ATOM 704 C CA . ARG A 1 99 ? -14.43 2.531 0.322 1 97.44 99 ARG A CA 1
ATOM 705 C C . ARG A 1 99 ? -14.344 3.994 0.745 1 97.44 99 ARG A C 1
ATOM 707 O O . ARG A 1 99 ? -14.727 4.344 1.862 1 97.44 99 ARG A O 1
ATOM 714 N N . ILE A 1 100 ? -13.82 4.824 -0.06 1 98.06 100 ILE A N 1
ATOM 715 C CA . ILE A 1 100 ? -13.695 6.258 0.179 1 98.06 100 ILE A CA 1
ATOM 716 C C . ILE A 1 100 ? -14.617 7.016 -0.772 1 98.06 100 ILE A C 1
ATOM 718 O O . ILE A 1 100 ? -14.531 6.855 -1.992 1 98.06 100 ILE A O 1
ATOM 722 N N . ASP A 1 101 ? -15.484 7.82 -0.186 1 97.94 101 ASP A N 1
ATOM 723 C CA . ASP A 1 101 ? -16.484 8.516 -0.98 1 97.94 101 ASP A CA 1
ATOM 724 C C . ASP A 1 101 ? -15.992 9.891 -1.42 1 97.94 101 ASP A C 1
ATOM 726 O O . ASP A 1 101 ? -16.547 10.492 -2.34 1 97.94 101 ASP A O 1
ATOM 730 N N . GLY A 1 102 ? -14.992 10.422 -0.763 1 98.25 102 GLY A N 1
ATOM 731 C CA . GLY A 1 102 ? -14.414 11.719 -1.081 1 98.25 102 GLY A CA 1
ATOM 732 C C . GLY A 1 102 ? -13.07 11.953 -0.415 1 98.25 102 GLY A C 1
ATOM 733 O O . GLY A 1 102 ? -12.844 11.508 0.71 1 98.25 102 GLY A O 1
ATOM 734 N N . MET A 1 103 ? -12.195 12.656 -1.094 1 98.19 103 MET A N 1
ATOM 735 C CA . MET A 1 103 ? -10.844 12.922 -0.625 1 98.19 103 MET A CA 1
ATOM 736 C C . MET A 1 103 ? -10.469 14.383 -0.821 1 98.19 103 MET A C 1
ATOM 738 O O . MET A 1 103 ? -10.641 14.938 -1.91 1 98.19 103 MET A O 1
ATOM 742 N N . LEU A 1 104 ? -10.078 15.055 0.255 1 98.5 104 LEU A N 1
ATOM 743 C CA . LEU A 1 104 ? -9.5 16.391 0.193 1 98.5 104 LEU A CA 1
ATOM 744 C C . LEU A 1 104 ? -8.023 16.359 0.596 1 98.5 104 LEU A C 1
ATOM 746 O O . LEU A 1 104 ? -7.688 15.898 1.688 1 98.5 104 LEU A O 1
ATOM 750 N N . ALA A 1 105 ? -7.172 16.734 -0.262 1 98.56 105 ALA A N 1
ATOM 751 C CA . ALA A 1 105 ? -5.754 16.906 0.041 1 98.56 105 ALA A CA 1
ATOM 752 C C . ALA A 1 105 ? -5.383 18.375 0.138 1 98.56 105 ALA A C 1
ATOM 754 O O . ALA A 1 105 ? -5.559 19.125 -0.822 1 98.56 105 ALA A O 1
ATOM 755 N N . ILE A 1 106 ? -4.871 18.781 1.301 1 98.06 106 ILE A N 1
ATOM 756 C CA . ILE A 1 106 ? -4.555 20.188 1.551 1 98.06 106 ILE A CA 1
ATOM 757 C C . ILE A 1 106 ? -3.045 20.344 1.719 1 98.06 106 ILE A C 1
ATOM 759 O O . ILE A 1 106 ? -2.41 19.594 2.459 1 98.06 106 ILE A O 1
ATOM 763 N N . GLY A 1 107 ? -2.496 21.297 1.025 1 97.81 107 GLY A N 1
ATOM 764 C CA . GLY A 1 107 ? -1.115 21.703 1.251 1 97.81 107 GLY A CA 1
ATOM 765 C C . GLY A 1 107 ? -0.114 20.656 0.797 1 97.81 107 GLY A C 1
ATOM 766 O O . GLY A 1 107 ? 0.922 20.453 1.438 1 97.81 107 GLY A O 1
ATOM 767 N N . VAL A 1 108 ? -0.412 19.922 -0.245 1 98.06 108 VAL A N 1
ATOM 768 C CA . VAL A 1 108 ? 0.495 18.891 -0.752 1 98.06 108 VAL A CA 1
ATOM 769 C C . VAL A 1 108 ? 1.521 19.531 -1.688 1 98.06 108 VAL A C 1
ATOM 771 O O . VAL A 1 108 ? 1.156 20.141 -2.689 1 98.06 108 VAL A O 1
ATOM 774 N N . LYS A 1 109 ? 2.766 19.406 -1.373 1 96.81 109 LYS A N 1
ATOM 775 C CA . LYS A 1 109 ? 3.84 19.828 -2.271 1 96.81 109 LYS A CA 1
ATOM 776 C C . LYS A 1 109 ? 3.939 18.891 -3.473 1 96.81 109 LYS A C 1
ATOM 778 O O . LYS A 1 109 ? 4.117 17.672 -3.311 1 96.81 109 LYS A O 1
ATOM 783 N N . VAL A 1 110 ? 3.867 19.438 -4.672 1 95.94 110 VAL A N 1
ATOM 784 C CA . VAL A 1 110 ? 3.744 18.578 -5.836 1 95.94 110 VAL A CA 1
ATOM 785 C C . VAL A 1 110 ? 5.016 18.656 -6.68 1 95.94 110 VAL A C 1
ATOM 787 O O . VAL A 1 110 ? 5.262 17.797 -7.531 1 95.94 110 VAL A O 1
ATOM 790 N N . GLU A 1 111 ? 5.801 19.656 -6.516 1 94.94 111 GLU A N 1
ATOM 791 C CA . GLU A 1 111 ? 7.07 19.766 -7.227 1 94.94 111 GLU A CA 1
ATOM 792 C C . GLU A 1 111 ? 8.25 19.594 -6.273 1 94.94 111 GLU A C 1
ATOM 794 O O . GLU A 1 111 ? 8.32 20.266 -5.234 1 94.94 111 GLU A O 1
ATOM 799 N N . TRP A 1 112 ? 9.117 18.75 -6.625 1 95.75 112 TRP A N 1
ATOM 800 C CA . TRP A 1 112 ? 10.312 18.422 -5.852 1 95.75 112 TRP A CA 1
ATOM 801 C C . TRP A 1 112 ? 11.562 18.469 -6.73 1 95.75 112 TRP A C 1
ATOM 803 O O . TRP A 1 112 ? 11.617 17.812 -7.777 1 95.75 112 TRP A O 1
ATOM 813 N N . SER A 1 113 ? 12.516 19.234 -6.363 1 95.88 113 SER A N 1
ATOM 814 C CA . SER A 1 113 ? 13.805 19.25 -7.043 1 95.88 113 SER A CA 1
ATOM 815 C C . SER A 1 113 ? 14.742 18.188 -6.48 1 95.88 113 SER A C 1
ATOM 817 O O . SER A 1 113 ? 14.477 17.609 -5.418 1 95.88 113 SER A O 1
ATOM 819 N N . GLU A 1 114 ? 15.82 17.984 -7.188 1 96.31 114 GLU A N 1
ATOM 820 C CA . GLU A 1 114 ? 16.844 17.094 -6.656 1 96.31 114 GLU A CA 1
ATOM 821 C C . GLU A 1 114 ? 17.391 17.625 -5.328 1 96.31 114 GLU A C 1
ATOM 823 O O . GLU A 1 114 ? 17.719 16.844 -4.434 1 96.31 114 GLU A O 1
ATOM 828 N N . SER A 1 115 ? 17.5 18.891 -5.27 1 96.81 115 SER A N 1
ATOM 829 C CA . SER A 1 115 ? 17.984 19.516 -4.039 1 96.81 115 SER A CA 1
ATOM 830 C C . SER A 1 115 ? 17.016 19.281 -2.887 1 96.81 115 SER A C 1
ATOM 832 O O . SER A 1 115 ? 17.422 19.047 -1.753 1 96.81 115 SER A O 1
ATOM 834 N N . ASP A 1 116 ? 15.703 19.406 -3.182 1 95.81 116 ASP A N 1
ATOM 835 C CA . ASP A 1 116 ? 14.695 19.109 -2.172 1 95.81 116 ASP A CA 1
ATOM 836 C C . ASP A 1 116 ? 14.859 17.703 -1.628 1 95.81 116 ASP A C 1
ATOM 838 O O . ASP A 1 116 ? 14.859 17.484 -0.413 1 95.81 116 ASP A O 1
ATOM 842 N N . LEU A 1 117 ? 15.031 16.828 -2.52 1 96.69 117 LEU A N 1
ATOM 843 C CA . LEU A 1 117 ? 15.109 15.406 -2.164 1 96.69 117 LEU A CA 1
ATOM 844 C C . LEU A 1 117 ? 16.406 15.109 -1.424 1 96.69 117 LEU A C 1
ATOM 846 O O . LEU A 1 117 ? 16.422 14.289 -0.498 1 96.69 117 LEU A O 1
ATOM 850 N N . ALA A 1 118 ? 17.469 15.742 -1.8 1 97.12 118 ALA A N 1
ATOM 851 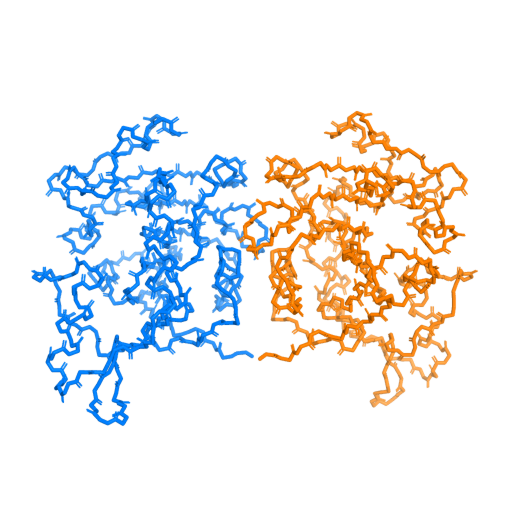C CA . ALA A 1 118 ? 18.75 15.578 -1.11 1 97.12 118 ALA A CA 1
ATOM 852 C C . ALA A 1 118 ? 18.672 16.109 0.321 1 97.12 118 ALA A C 1
ATOM 854 O O . ALA A 1 118 ? 19.172 15.469 1.25 1 97.12 118 ALA A O 1
ATOM 855 N N . LYS A 1 119 ? 18.094 17.219 0.478 1 97 119 LYS A N 1
ATOM 856 C CA . LYS A 1 119 ? 17.922 17.797 1.811 1 97 119 LYS A CA 1
ATOM 857 C C . LYS A 1 119 ? 17.094 16.875 2.699 1 97 119 LYS A C 1
ATOM 859 O O . LYS A 1 119 ? 17.406 16.688 3.875 1 97 119 LYS A O 1
ATOM 864 N N . ALA A 1 120 ? 15.992 16.375 2.1 1 96.62 120 ALA A N 1
ATOM 865 C CA . ALA A 1 120 ? 15.148 15.43 2.832 1 96.62 120 ALA A CA 1
ATOM 866 C C . ALA A 1 120 ? 15.938 14.195 3.242 1 96.62 120 ALA A C 1
ATOM 868 O O . ALA A 1 120 ? 15.82 13.719 4.375 1 96.62 120 ALA A O 1
ATOM 869 N N . ALA A 1 121 ? 16.719 13.664 2.34 1 96.75 121 ALA A N 1
ATOM 870 C CA . ALA A 1 121 ? 17.562 12.5 2.619 1 96.75 121 ALA A CA 1
ATOM 871 C C . ALA A 1 121 ? 18.562 12.805 3.73 1 96.75 121 ALA A C 1
ATOM 873 O O . ALA A 1 121 ? 18.812 11.953 4.586 1 96.75 121 ALA A O 1
ATOM 874 N N . ASP A 1 122 ? 19.109 14.008 3.721 1 97.38 122 ASP A N 1
ATOM 875 C CA . ASP A 1 122 ? 20.031 14.438 4.762 1 97.38 122 ASP A CA 1
ATOM 876 C C . ASP A 1 122 ? 19.359 14.461 6.129 1 97.38 122 ASP A C 1
ATOM 878 O O . ASP A 1 122 ? 19.922 14.008 7.121 1 97.38 122 ASP A O 1
ATOM 882 N N . MET A 1 123 ? 18.219 15.023 6.105 1 97 123 MET A N 1
ATOM 883 C CA . MET A 1 123 ? 17.453 15.078 7.352 1 97 123 MET A CA 1
ATOM 884 C C . MET A 1 123 ? 17.156 13.68 7.871 1 97 123 MET A C 1
ATOM 886 O O . MET A 1 123 ? 17.25 13.422 9.078 1 97 123 MET A O 1
ATOM 890 N N . ALA A 1 124 ? 16.812 12.773 6.973 1 97.44 124 ALA A N 1
ATOM 891 C CA . ALA A 1 124 ? 16.469 11.398 7.324 1 97.44 124 ALA A CA 1
ATOM 892 C C . ALA A 1 124 ? 17.656 10.656 7.91 1 97.44 124 ALA A C 1
ATOM 894 O O . ALA A 1 124 ? 17.5 9.75 8.727 1 97.44 124 ALA A O 1
ATOM 895 N N . ALA A 1 125 ? 18.828 11.062 7.5 1 96.56 125 ALA A N 1
ATOM 896 C CA . ALA A 1 125 ? 20.047 10.359 7.879 1 96.56 125 ALA A CA 1
ATOM 897 C C . ALA A 1 125 ? 20.562 10.836 9.234 1 96.56 125 ALA A C 1
ATOM 899 O O . ALA A 1 125 ? 21.406 10.188 9.852 1 96.56 125 ALA A O 1
ATOM 900 N N . LYS A 1 126 ? 20.031 11.945 9.719 1 95.44 126 LYS A N 1
ATOM 901 C CA . LYS A 1 126 ? 20.484 12.5 10.992 1 95.44 126 LYS A CA 1
ATOM 902 C C . LYS A 1 126 ? 19.906 11.719 12.164 1 95.44 126 LYS A C 1
ATOM 904 O O . LYS A 1 126 ? 18.734 11.312 12.141 1 95.44 126 LYS A O 1
ATOM 909 N N . PRO A 1 127 ? 20.75 11.477 13.18 1 94.44 127 PRO A N 1
ATOM 910 C CA . PRO A 1 127 ? 20.172 10.898 14.398 1 94.44 127 PRO A CA 1
ATOM 911 C C . PRO A 1 127 ? 19.203 11.852 15.102 1 94.44 127 PRO A C 1
ATOM 913 O O . PRO A 1 127 ? 19.312 13.07 14.938 1 94.44 127 PRO A O 1
ATOM 916 N N . PRO A 1 128 ? 18.281 11.281 15.812 1 95.75 128 PRO A N 1
ATOM 917 C CA . PRO A 1 128 ? 17.391 12.172 16.562 1 95.75 128 PRO A CA 1
ATOM 918 C C . PRO A 1 128 ? 18.156 13.133 17.484 1 95.75 128 PRO A C 1
A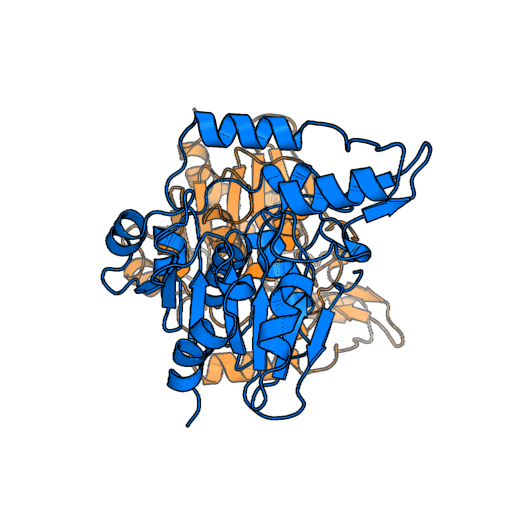TOM 920 O O . PRO A 1 128 ? 19.062 12.711 18.203 1 95.75 128 PRO A O 1
ATOM 923 N N . ARG A 1 129 ? 17.766 14.344 17.375 1 96.56 129 ARG A N 1
ATOM 924 C CA . ARG A 1 129 ? 18.359 15.359 18.234 1 96.56 129 ARG A CA 1
ATOM 925 C C . ARG A 1 129 ? 17.812 15.25 19.656 1 96.56 129 ARG A C 1
ATOM 927 O O . ARG A 1 129 ? 16.609 15.086 19.859 1 96.56 129 ARG A O 1
ATOM 934 N N . VAL A 1 130 ? 18.703 15.352 20.625 1 98.25 130 VAL A N 1
ATOM 935 C CA . VAL A 1 130 ? 18.312 15.359 22.031 1 98.25 130 VAL A CA 1
ATOM 936 C C . VAL A 1 130 ? 18.359 16.781 22.578 1 98.25 130 VAL A C 1
ATOM 938 O O . VAL A 1 130 ? 19.359 17.484 22.406 1 98.25 130 VAL A O 1
ATOM 941 N N . PHE A 1 131 ? 17.266 17.141 23.172 1 98.69 131 PHE A N 1
ATOM 942 C CA . PHE A 1 131 ? 17.141 18.453 23.766 1 98.69 131 PHE A CA 1
ATOM 943 C C . PHE A 1 131 ? 17.281 18.375 25.281 1 98.69 131 PHE A C 1
ATOM 945 O O . PHE A 1 131 ? 16.734 17.453 25.906 1 98.69 131 PHE A O 1
ATOM 952 N N . LEU A 1 132 ? 17.844 19.344 25.875 1 98.12 132 LEU A N 1
ATOM 953 C CA . LEU A 1 132 ? 18.109 19.297 27.297 1 98.12 132 LEU A CA 1
ATOM 954 C C . LEU A 1 132 ? 16.828 19.469 28.094 1 98.12 132 LEU A C 1
ATOM 956 O O . LEU A 1 132 ? 16.672 18.891 29.172 1 98.12 132 LEU A O 1
ATOM 960 N N . THR A 1 133 ? 15.945 20.266 27.578 1 98.38 133 THR A N 1
ATOM 961 C CA . THR A 1 133 ? 14.711 20.516 28.312 1 98.38 133 THR A CA 1
ATOM 962 C C . THR A 1 133 ? 13.492 20.109 27.5 1 98.38 133 THR A C 1
ATOM 964 O O . THR A 1 133 ? 13.539 20.078 26.266 1 98.38 133 THR A O 1
ATOM 967 N N . ARG A 1 134 ? 12.469 19.859 28.172 1 98.5 134 ARG A N 1
ATOM 968 C CA . ARG A 1 134 ? 11.188 19.562 27.531 1 98.5 134 ARG A CA 1
ATOM 969 C C . ARG A 1 134 ? 10.734 20.719 26.656 1 98.5 134 ARG A C 1
ATOM 971 O O . ARG A 1 134 ? 10.227 20.516 25.547 1 98.5 134 ARG A O 1
ATOM 978 N N . GLU A 1 135 ? 10.93 21.906 27.141 1 98.38 135 GLU A N 1
ATOM 979 C CA . GLU A 1 135 ? 10.508 23.109 26.422 1 98.38 135 GLU A CA 1
ATOM 980 C C . GLU A 1 135 ? 11.211 23.234 25.078 1 98.38 135 GLU A C 1
ATOM 982 O O . GLU A 1 135 ? 10.586 23.594 24.078 1 98.38 135 GLU A O 1
ATOM 987 N N . ASP A 1 136 ? 12.445 22.891 25.078 1 98.62 136 ASP A N 1
ATOM 988 C CA . ASP A 1 136 ? 13.195 22.953 23.828 1 98.62 136 ASP A CA 1
ATOM 989 C C . ASP A 1 136 ? 12.695 21.906 22.828 1 98.62 136 ASP A C 1
ATOM 991 O O . ASP A 1 136 ? 12.602 22.188 21.641 1 98.62 136 ASP A O 1
ATOM 995 N N . ALA A 1 137 ? 12.391 20.766 23.359 1 98.81 137 ALA A N 1
ATOM 996 C CA . ALA A 1 137 ? 11.844 19.719 22.5 1 98.81 137 ALA A CA 1
ATOM 997 C C . ALA A 1 137 ? 10.484 20.125 21.953 1 98.81 137 ALA A C 1
ATOM 999 O O . ALA A 1 137 ? 10.18 19.875 20.781 1 98.81 137 ALA A O 1
ATOM 1000 N N . GLU A 1 138 ? 9.711 20.734 22.812 1 98.81 138 GLU A N 1
ATOM 1001 C CA . GLU A 1 138 ? 8.391 21.188 22.375 1 98.81 138 GLU A CA 1
ATOM 1002 C C . GLU A 1 138 ? 8.508 22.25 21.297 1 98.81 138 GLU A C 1
ATOM 1004 O O . GLU A 1 138 ? 7.75 22.25 20.328 1 98.81 138 GLU A O 1
ATOM 1009 N N . ARG A 1 139 ? 9.438 23.156 21.484 1 98.69 139 ARG A N 1
ATOM 1010 C CA . ARG A 1 139 ? 9.664 24.188 20.469 1 98.69 139 ARG A CA 1
ATOM 1011 C C . ARG A 1 139 ? 10.109 23.562 19.156 1 98.69 139 ARG A C 1
ATOM 1013 O O . ARG A 1 139 ? 9.672 23.984 18.078 1 98.69 139 ARG A O 1
ATOM 1020 N N . ALA A 1 140 ? 10.977 22.578 19.234 1 98.69 140 ALA A N 1
ATOM 1021 C CA . ALA A 1 140 ? 11.453 21.891 18.047 1 98.69 140 ALA A CA 1
ATOM 1022 C C . ALA A 1 140 ? 10.305 21.172 17.344 1 98.69 140 ALA A C 1
ATOM 1024 O O . ALA A 1 140 ? 10.227 21.172 16.109 1 98.69 140 ALA A O 1
ATOM 1025 N N . PHE A 1 141 ? 9.43 20.547 18.141 1 98.81 141 PHE A N 1
ATOM 1026 C CA . PHE A 1 141 ? 8.258 19.875 17.594 1 98.81 141 PHE A CA 1
ATOM 1027 C C . PHE A 1 141 ? 7.379 20.859 16.828 1 98.81 141 PHE A C 1
ATOM 1029 O O . PHE A 1 141 ? 6.988 20.594 15.695 1 98.81 141 PHE A O 1
ATOM 1036 N N . LEU A 1 142 ? 7.129 22 17.453 1 98.81 142 LEU A N 1
ATOM 1037 C CA . LEU A 1 142 ? 6.277 23.016 16.828 1 98.81 142 LEU A CA 1
ATOM 1038 C C . LEU A 1 142 ? 6.926 23.562 15.555 1 98.81 142 LEU A C 1
ATOM 1040 O O . LEU A 1 142 ? 6.242 23.797 14.562 1 98.81 142 LEU A O 1
ATOM 1044 N N . LYS A 1 143 ? 8.227 23.703 15.57 1 98.38 143 LYS A N 1
ATOM 1045 C CA . LYS A 1 143 ? 8.945 24.203 14.406 1 98.38 143 LYS A CA 1
ATOM 1046 C C . LYS A 1 143 ? 8.891 23.219 13.25 1 98.38 143 LYS A C 1
ATOM 1048 O O . LYS A 1 143 ? 8.547 23.578 12.125 1 98.38 143 LYS A O 1
ATOM 1053 N N . ILE A 1 144 ? 9.188 21.953 13.555 1 97.69 144 ILE A N 1
ATOM 1054 C CA . ILE A 1 144 ? 9.266 20.922 12.516 1 97.69 144 ILE A CA 1
ATOM 1055 C C . ILE A 1 144 ? 7.875 20.703 11.914 1 97.69 144 ILE A C 1
ATOM 1057 O O . ILE A 1 144 ? 7.746 20.438 10.719 1 97.69 144 ILE A O 1
ATOM 1061 N N . SER A 1 145 ? 6.781 20.828 12.68 1 98.25 145 SER A N 1
ATOM 1062 C CA . SER A 1 145 ? 5.414 20.609 12.219 1 98.25 145 SER A CA 1
ATOM 1063 C C . SER A 1 145 ? 4.812 21.875 11.641 1 98.25 145 SER A C 1
ATOM 1065 O O . SER A 1 145 ? 3.684 21.875 11.141 1 98.25 145 SER A O 1
ATOM 1067 N N . GLY A 1 146 ? 5.52 22.953 11.68 1 97.62 146 GLY A N 1
ATOM 1068 C CA . GLY A 1 146 ? 5.016 24.219 11.164 1 97.62 146 GLY A CA 1
ATOM 1069 C C . GLY A 1 146 ? 3.93 24.828 12.031 1 97.62 146 GLY A C 1
ATOM 1070 O O . GLY A 1 146 ? 3.055 25.531 11.531 1 97.62 146 GLY A O 1
ATOM 1071 N N . LEU A 1 147 ? 3.934 24.578 13.359 1 98.5 147 LEU A N 1
ATOM 1072 C CA . LEU A 1 147 ? 2.816 24.953 14.219 1 98.5 147 LEU A CA 1
ATOM 1073 C C . LEU A 1 147 ? 3.215 26.062 15.188 1 98.5 147 LEU A C 1
ATOM 1075 O O . LEU A 1 147 ? 2.445 26.422 16.078 1 98.5 147 LEU A O 1
ATOM 1079 N N . THR A 1 148 ? 4.469 26.578 15.016 1 98.25 148 THR A N 1
ATOM 1080 C CA . THR A 1 148 ? 4.918 27.656 15.883 1 98.25 148 THR A CA 1
ATOM 1081 C C . THR A 1 148 ? 3.914 28.812 15.875 1 98.25 148 THR A C 1
ATOM 1083 O O . THR A 1 148 ? 3.576 29.344 14.82 1 98.25 148 THR A O 1
ATOM 1086 N N . GLY A 1 149 ? 3.43 29.094 17.062 1 97.25 149 GLY A N 1
ATOM 1087 C CA . GLY A 1 149 ? 2.502 30.203 17.188 1 97.25 149 GLY A CA 1
ATOM 1088 C C . GLY A 1 149 ? 1.079 29.844 16.812 1 97.25 149 GLY A C 1
ATOM 1089 O O . GLY A 1 149 ? 0.173 30.672 16.922 1 97.25 149 GLY A O 1
ATOM 1090 N N . LEU A 1 150 ? 0.825 28.625 16.406 1 97.5 150 LEU A N 1
ATOM 1091 C CA . LEU A 1 150 ? -0.487 28.203 15.914 1 97.5 150 LEU A CA 1
ATOM 1092 C C . LEU A 1 150 ? -1.15 27.234 16.891 1 97.5 150 LEU A C 1
ATOM 1094 O O . LEU A 1 150 ? -2.379 27.172 16.953 1 97.5 150 LEU A O 1
ATOM 1098 N N . ALA A 1 151 ? -0.346 26.516 17.594 1 97.62 151 ALA A N 1
ATOM 1099 C CA . ALA A 1 151 ? -0.856 25.5 18.484 1 97.62 151 ALA A CA 1
ATOM 1100 C C . ALA A 1 151 ? 0.128 25.219 19.625 1 97.62 151 ALA A C 1
ATOM 1102 O O . ALA A 1 151 ? 1.283 25.641 19.562 1 97.62 151 ALA A O 1
ATOM 1103 N N . GLU A 1 152 ? -0.354 24.594 20.625 1 97.75 152 GLU A N 1
ATOM 1104 C CA . GLU A 1 152 ? 0.524 24.062 21.656 1 97.75 152 GLU A CA 1
ATOM 1105 C C . GLU A 1 152 ? 1.11 22.719 21.234 1 97.75 152 GLU A C 1
ATOM 1107 O O . GLU A 1 152 ? 0.523 22 20.422 1 97.75 152 GLU A O 1
ATOM 1112 N N . ALA A 1 153 ? 2.232 22.453 21.781 1 98.44 153 ALA A N 1
ATOM 1113 C CA . ALA A 1 153 ? 2.865 21.172 21.453 1 98.44 153 ALA A CA 1
ATOM 1114 C C . ALA A 1 153 ? 2.047 20 22 1 98.44 153 ALA A C 1
ATOM 1116 O O . ALA A 1 153 ? 1.591 20.031 23.141 1 98.44 153 ALA A O 1
ATOM 1117 N N . ASP A 1 154 ? 1.77 19.016 21.141 1 98.5 154 ASP A N 1
ATOM 1118 C CA . ASP A 1 154 ? 1.202 17.766 21.609 1 98.5 154 ASP A CA 1
ATOM 1119 C C . ASP A 1 154 ? 2.213 16.969 22.438 1 98.5 154 ASP A C 1
ATOM 1121 O O . ASP A 1 154 ? 3.32 16.688 21.984 1 98.5 154 ASP A O 1
ATOM 1125 N N . PRO A 1 155 ? 1.808 16.594 23.641 1 98.19 155 PRO A N 1
ATOM 1126 C CA . PRO A 1 155 ? 2.756 15.836 24.469 1 98.19 155 PRO A CA 1
ATOM 1127 C C . PRO A 1 155 ? 3.246 14.562 23.781 1 98.19 155 PRO A C 1
ATOM 1129 O O . PRO A 1 155 ? 4.363 14.109 24.047 1 98.19 155 PRO A O 1
ATOM 1132 N N . ASP A 1 156 ? 2.482 13.984 22.875 1 98.38 156 ASP A N 1
ATOM 1133 C CA . ASP A 1 156 ? 2.891 12.766 22.172 1 98.38 156 ASP A CA 1
ATOM 1134 C C . ASP A 1 156 ? 3.959 13.07 21.125 1 98.38 156 ASP A C 1
ATOM 1136 O O . ASP A 1 156 ? 4.574 12.156 20.578 1 98.38 156 ASP A O 1
ATOM 1140 N N . GLY A 1 157 ? 4.164 14.352 20.859 1 98.75 157 GLY A N 1
ATOM 1141 C CA . GLY A 1 157 ? 5.141 14.742 19.859 1 98.75 157 GLY A CA 1
ATOM 1142 C C . GLY A 1 157 ? 6.566 14.719 20.359 1 98.75 157 GLY A C 1
ATOM 1143 O O . GLY A 1 157 ? 7.512 14.883 19.594 1 98.75 157 GLY A O 1
ATOM 1144 N N . ILE A 1 158 ? 6.738 14.484 21.656 1 98.81 158 ILE A N 1
ATOM 1145 C CA . ILE A 1 158 ? 8.055 14.414 22.281 1 98.81 158 ILE A CA 1
ATOM 1146 C C . ILE A 1 158 ? 8.094 13.258 23.281 1 98.81 158 ILE A C 1
ATOM 1148 O O . ILE A 1 158 ? 7.051 12.727 23.656 1 98.81 158 ILE A O 1
ATOM 1152 N N . VAL A 1 159 ? 9.281 12.867 23.578 1 98.56 159 VAL A N 1
ATOM 1153 C CA . VAL A 1 159 ? 9.43 11.789 24.547 1 98.56 159 VAL A CA 1
ATOM 1154 C C . VAL A 1 159 ? 10.734 11.961 25.328 1 98.56 159 VAL A C 1
ATOM 1156 O O . VAL A 1 159 ? 11.727 12.461 24.781 1 98.56 159 VAL A O 1
ATOM 1159 N N . GLU A 1 160 ? 10.727 11.633 26.594 1 98.25 160 GLU A N 1
ATOM 1160 C CA . GLU A 1 160 ? 11.953 11.641 27.391 1 98.25 160 GLU A CA 1
ATOM 1161 C C . GLU A 1 160 ? 12.922 10.555 26.922 1 98.25 160 GLU A C 1
ATOM 1163 O O . GLU A 1 160 ? 12.508 9.445 26.578 1 98.25 160 GLU A O 1
ATOM 1168 N N . THR A 1 161 ? 14.125 10.961 26.844 1 97.62 161 THR A N 1
ATOM 1169 C CA . THR A 1 161 ? 15.203 10.039 26.484 1 97.62 161 THR A CA 1
ATOM 1170 C C . THR A 1 161 ? 16.438 10.289 27.359 1 97.62 161 THR A C 1
ATOM 1172 O O . THR A 1 161 ? 16.438 11.203 28.188 1 97.62 161 THR A O 1
ATOM 1175 N N . GLU A 1 162 ? 17.328 9.336 27.297 1 96.94 162 GLU A N 1
ATOM 1176 C CA . GLU A 1 162 ? 18.578 9.578 28.016 1 96.94 162 GLU A CA 1
ATOM 1177 C C . GLU A 1 162 ? 19.188 10.922 27.625 1 96.94 162 GLU A C 1
ATOM 1179 O O . GLU A 1 162 ? 19.406 11.188 26.438 1 96.94 162 GLU A O 1
ATOM 1184 N N . GLY A 1 163 ? 19.375 11.727 28.594 1 97.5 163 GLY A N 1
ATOM 1185 C CA . GLY A 1 163 ? 20.016 13.016 28.359 1 97.5 163 GLY A CA 1
ATOM 1186 C C . GLY A 1 163 ? 19.016 14.133 28.125 1 97.5 163 GLY A C 1
ATOM 1187 O O . GLY A 1 163 ? 19.406 15.289 27.953 1 97.5 163 GLY A 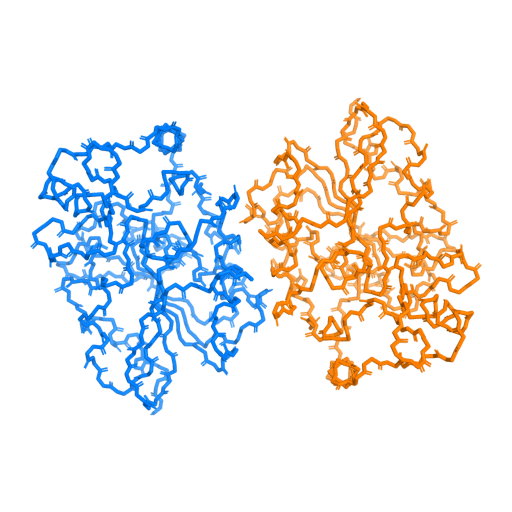O 1
ATOM 1188 N N . GLY A 1 164 ? 17.719 13.82 28.109 1 98.44 164 GLY A N 1
ATOM 1189 C CA . GLY A 1 164 ? 16.734 14.875 27.938 1 98.44 164 GLY A CA 1
ATOM 1190 C C . GLY A 1 164 ? 15.469 14.398 27.234 1 98.44 164 GLY A C 1
ATOM 1191 O O . GLY A 1 164 ? 14.852 13.422 27.656 1 98.44 164 GLY A O 1
ATOM 1192 N N . TRP A 1 165 ? 15.203 15.188 26.141 1 98.75 165 TRP A N 1
ATOM 1193 C CA . TRP A 1 165 ? 13.977 14.945 25.391 1 98.75 165 TRP A CA 1
ATOM 1194 C C . TRP A 1 165 ? 14.266 14.906 23.891 1 98.75 165 TRP A C 1
ATOM 1196 O O . TRP A 1 165 ? 15.234 15.523 23.422 1 98.75 165 TRP A O 1
ATOM 1206 N N . ARG A 1 166 ? 13.5 14.219 23.141 1 98.62 166 ARG A N 1
ATOM 1207 C CA . ARG A 1 166 ? 13.578 14.203 21.688 1 98.62 166 ARG A CA 1
ATOM 1208 C C . ARG A 1 166 ? 12.18 14.18 21.062 1 98.62 166 ARG A C 1
ATOM 1210 O O . ARG A 1 166 ? 11.195 13.891 21.75 1 98.62 166 ARG A O 1
ATOM 1217 N N . LEU A 1 167 ? 12.141 14.508 19.828 1 98.81 167 LEU A N 1
ATOM 1218 C CA . LEU A 1 167 ? 10.891 14.328 19.094 1 98.81 167 LEU A CA 1
ATOM 1219 C C . LEU A 1 167 ? 10.578 12.844 18.922 1 98.81 167 LEU A C 1
ATOM 1221 O O . LEU A 1 167 ? 11.484 12.023 18.781 1 98.81 167 LEU A O 1
ATOM 1225 N N . THR A 1 168 ? 9.297 12.523 18.922 1 98.56 168 THR A N 1
ATOM 1226 C CA . THR A 1 168 ? 8.875 11.148 18.656 1 98.56 168 THR A CA 1
ATOM 1227 C C . THR A 1 168 ? 8.93 10.844 17.156 1 98.56 168 THR A C 1
ATOM 1229 O O . THR A 1 168 ? 8.906 9.672 16.766 1 98.56 168 THR A O 1
ATOM 1232 N N . LEU A 1 169 ? 9.023 11.891 16.344 1 98.62 169 LEU A N 1
ATOM 1233 C CA . LEU A 1 169 ? 9.156 11.719 14.906 1 98.62 169 LEU A CA 1
ATOM 1234 C C . LEU A 1 169 ? 10.383 10.883 14.562 1 98.62 169 LEU A C 1
ATOM 1236 O O . LEU A 1 169 ? 11.492 11.188 15.023 1 98.62 169 LEU A O 1
ATOM 1240 N N . ASP A 1 170 ? 10.18 9.812 13.828 1 98.31 170 ASP A N 1
ATOM 1241 C CA . ASP A 1 170 ? 11.289 9.07 13.234 1 98.31 170 ASP A CA 1
ATOM 1242 C C . ASP A 1 170 ? 11.906 9.844 12.07 1 98.31 170 ASP A C 1
ATOM 1244 O O . ASP A 1 170 ? 11.25 10.07 11.055 1 98.31 170 ASP A O 1
ATOM 1248 N N . PRO A 1 171 ? 13.172 10.281 12.18 1 98.12 171 PRO A N 1
ATOM 1249 C CA . PRO A 1 171 ? 13.781 11.078 11.117 1 98.12 171 PRO A CA 1
ATOM 1250 C C . PRO A 1 171 ? 13.703 10.398 9.75 1 98.12 171 PRO A C 1
ATOM 1252 O O . PRO A 1 171 ? 13.656 11.078 8.719 1 98.12 171 PRO A O 1
ATOM 1255 N N . ARG A 1 172 ? 13.68 9.055 9.711 1 97.94 172 ARG A N 1
ATOM 1256 C CA . ARG A 1 172 ? 13.648 8.32 8.445 1 97.94 172 ARG A CA 1
ATOM 1257 C C . ARG A 1 172 ? 12.406 8.672 7.641 1 97.94 172 ARG A C 1
ATOM 1259 O O . ARG A 1 172 ? 12.359 8.453 6.43 1 97.94 172 ARG A O 1
ATOM 1266 N N . ALA A 1 173 ? 11.352 9.195 8.289 1 98.25 173 ALA A N 1
ATOM 1267 C CA . ALA A 1 173 ? 10.102 9.57 7.625 1 98.25 173 ALA A CA 1
ATOM 1268 C C . ALA A 1 173 ? 10.32 10.75 6.684 1 98.25 173 ALA A C 1
ATOM 1270 O O . ALA A 1 173 ? 9.508 10.992 5.789 1 98.25 173 ALA A O 1
ATOM 1271 N N . PHE A 1 174 ? 11.43 11.508 6.816 1 97.88 174 PHE A N 1
ATOM 1272 C CA . PHE A 1 174 ? 11.742 12.617 5.922 1 97.88 174 PHE A CA 1
ATOM 1273 C C . PHE A 1 174 ? 12.039 12.109 4.516 1 97.88 174 PHE A C 1
ATOM 1275 O O . PHE A 1 174 ? 11.922 12.859 3.543 1 97.88 174 PHE A O 1
ATOM 1282 N N . ALA A 1 175 ? 12.383 10.859 4.379 1 95.81 175 ALA A N 1
ATOM 1283 C CA . ALA A 1 175 ? 12.875 10.359 3.098 1 95.81 175 ALA A CA 1
ATOM 1284 C C . ALA A 1 175 ? 11.805 9.523 2.398 1 95.81 175 ALA A C 1
ATOM 1286 O O . ALA A 1 175 ? 12.125 8.562 1.691 1 95.81 175 ALA A O 1
ATOM 1287 N N . VAL A 1 176 ? 10.523 9.805 2.699 1 96.88 176 VAL A N 1
ATOM 1288 C CA . VAL A 1 176 ? 9.438 9.086 2.049 1 96.88 176 VAL A CA 1
ATOM 1289 C C . VAL A 1 176 ? 9.477 9.344 0.543 1 96.88 176 VAL A C 1
ATOM 1291 O O . VAL A 1 176 ? 9.016 8.508 -0.245 1 96.88 176 VAL A O 1
ATOM 1294 N N . GLY A 1 177 ? 9.984 10.531 0.11 1 94.81 177 GLY A N 1
ATOM 1295 C CA . GLY A 1 177 ? 10.227 10.82 -1.295 1 94.81 177 GLY A CA 1
ATOM 1296 C C . GLY A 1 177 ? 9.18 11.727 -1.903 1 94.81 177 GLY A C 1
ATOM 1297 O O . GLY A 1 177 ? 8.336 12.273 -1.19 1 94.81 177 GLY A O 1
ATOM 1298 N N . ALA A 1 178 ? 9.32 11.953 -3.186 1 97 178 ALA A N 1
ATOM 1299 C CA . ALA A 1 178 ? 8.383 12.773 -3.951 1 97 178 ALA A CA 1
ATOM 1300 C C . ALA A 1 178 ? 7.176 11.953 -4.398 1 97 178 ALA A C 1
ATOM 1302 O O . ALA A 1 178 ? 7.328 10.875 -4.98 1 97 178 ALA A O 1
ATOM 1303 N N . PRO A 1 179 ? 5.996 12.469 -4.086 1 97.19 179 PRO A N 1
ATOM 1304 C CA . PRO A 1 179 ? 4.816 11.703 -4.5 1 97.19 179 PRO A CA 1
ATOM 1305 C C . PRO A 1 179 ? 4.598 11.727 -6.012 1 97.19 179 PRO A C 1
ATOM 1307 O O . PRO A 1 179 ? 4.855 12.742 -6.66 1 97.19 179 PRO A O 1
ATOM 1310 N N . ASP A 1 180 ? 4.133 10.617 -6.547 1 96.31 180 ASP A N 1
ATOM 1311 C CA . ASP A 1 180 ? 3.646 10.516 -7.918 1 96.31 180 ASP A CA 1
ATOM 1312 C C . ASP A 1 180 ? 2.223 11.055 -8.039 1 96.31 180 ASP A C 1
ATOM 1314 O O . ASP A 1 180 ? 1.272 10.281 -8.195 1 96.31 180 ASP A O 1
ATOM 1318 N N . MET A 1 181 ? 2.119 12.391 -8.109 1 97.12 181 MET A N 1
ATOM 1319 C CA . MET A 1 181 ? 0.797 13.008 -8.039 1 97.12 181 MET A CA 1
ATOM 1320 C C . MET A 1 181 ? -0.052 12.602 -9.242 1 97.12 181 MET A C 1
ATOM 1322 O O . MET A 1 181 ? -1.208 12.211 -9.086 1 97.12 181 MET A O 1
ATOM 1326 N N . PRO A 1 182 ? 0.482 12.594 -10.492 1 96.12 182 PRO A N 1
ATOM 1327 C CA . PRO A 1 182 ? -0.353 12.156 -11.617 1 96.12 182 PRO A CA 1
ATOM 1328 C C . PRO A 1 182 ? -0.835 10.711 -11.461 1 96.12 182 PRO A C 1
ATOM 1330 O O . PRO A 1 182 ? -2.006 10.422 -11.711 1 96.12 182 PRO A O 1
ATOM 1333 N N . GLY A 1 183 ? 0.069 9.836 -11.039 1 96.62 183 GLY A N 1
ATOM 1334 C CA . GLY A 1 183 ? -0.324 8.453 -10.836 1 96.62 183 GLY A CA 1
ATOM 1335 C C . GLY A 1 183 ? -1.371 8.289 -9.75 1 96.62 183 GLY A C 1
ATOM 1336 O O . GLY A 1 183 ? -2.336 7.539 -9.922 1 96.62 183 GLY A O 1
ATOM 1337 N N . LEU A 1 184 ? -1.156 8.984 -8.648 1 98.06 184 LEU A N 1
ATOM 1338 C CA . LEU A 1 184 ? -2.086 8.914 -7.527 1 98.06 184 LEU A CA 1
ATOM 1339 C C . LEU A 1 184 ? -3.457 9.453 -7.922 1 98.06 184 LEU A C 1
ATOM 1341 O O . LEU A 1 184 ? -4.48 8.828 -7.641 1 98.06 184 LEU A O 1
ATOM 1345 N N . LEU A 1 185 ? -3.488 10.586 -8.562 1 97.69 185 LEU A N 1
ATOM 1346 C CA . LEU A 1 185 ? -4.746 11.18 -9.008 1 97.69 185 LEU A CA 1
ATOM 1347 C C . LEU A 1 185 ? -5.43 10.305 -10.047 1 97.69 185 LEU A C 1
ATOM 1349 O O . LEU A 1 185 ? -6.652 10.141 -10.023 1 97.69 185 LEU A O 1
ATOM 1353 N N . GLY A 1 186 ? -4.656 9.711 -10.914 1 96.44 186 GLY A N 1
ATOM 1354 C CA . GLY A 1 186 ? -5.195 8.828 -11.938 1 96.44 186 GLY A CA 1
ATOM 1355 C C . GLY A 1 186 ? -5.805 7.559 -11.359 1 96.44 186 GLY A C 1
ATOM 1356 O O . GLY A 1 186 ? -6.75 7.004 -11.93 1 96.44 186 GLY A O 1
ATOM 1357 N N . ALA A 1 187 ? -5.32 7.141 -10.227 1 97.12 187 ALA A N 1
ATOM 1358 C CA . ALA A 1 187 ? -5.766 5.891 -9.617 1 97.12 187 ALA A CA 1
ATOM 1359 C C . ALA A 1 187 ? -6.934 6.125 -8.664 1 97.12 187 ALA A C 1
ATOM 1361 O O . ALA A 1 187 ? -7.555 5.172 -8.195 1 97.12 187 ALA A O 1
ATOM 1362 N N . ALA A 1 188 ? -7.246 7.359 -8.344 1 97.56 188 ALA A N 1
ATOM 1363 C CA . ALA A 1 188 ? -8.297 7.66 -7.371 1 97.56 188 ALA A CA 1
ATOM 1364 C C . ALA A 1 188 ? -9.656 7.172 -7.859 1 97.56 188 ALA A C 1
ATOM 1366 O O . ALA A 1 188 ? -10 7.344 -9.031 1 97.56 188 ALA A O 1
ATOM 1367 N N . ARG A 1 189 ? -10.484 6.586 -6.941 1 97.06 189 ARG A N 1
ATOM 1368 C CA . ARG A 1 189 ? -11.781 6.023 -7.285 1 97.06 189 ARG A CA 1
ATOM 1369 C C . ARG A 1 189 ? -12.914 6.852 -6.688 1 97.06 189 ARG A C 1
ATOM 1371 O O . ARG A 1 189 ? -14.055 6.395 -6.621 1 97.06 189 ARG A O 1
ATOM 1378 N N . CYS A 1 190 ? -12.594 7.961 -6.18 1 97.31 190 CYS A N 1
ATOM 1379 C CA . CYS A 1 190 ? -13.555 8.891 -5.602 1 97.31 190 CYS A CA 1
ATOM 1380 C C . CYS A 1 190 ? -13.25 10.328 -6.031 1 97.31 190 CYS A C 1
ATOM 1382 O O . CYS A 1 190 ? -12.195 10.594 -6.602 1 97.31 190 CYS A O 1
ATOM 1384 N N . PRO A 1 191 ? -14.234 11.289 -5.852 1 97.62 191 PRO A N 1
ATOM 1385 C CA . PRO A 1 191 ? -13.898 12.695 -6.066 1 97.62 191 PRO A CA 1
ATOM 1386 C C . PRO A 1 191 ? -12.734 13.164 -5.199 1 97.62 191 PRO A C 1
ATOM 1388 O O . PRO A 1 191 ? -12.664 12.828 -4.012 1 97.62 191 PRO A O 1
ATOM 1391 N N . VAL A 1 192 ? -11.766 13.836 -5.867 1 98.12 192 VAL A N 1
ATOM 1392 C CA . VAL A 1 192 ? -10.602 14.375 -5.172 1 98.12 192 VAL A CA 1
ATOM 1393 C C . VAL A 1 192 ? -10.57 15.891 -5.316 1 98.12 192 VAL A C 1
ATOM 1395 O O . VAL A 1 192 ? -10.711 16.422 -6.422 1 98.12 192 VAL A O 1
ATOM 1398 N N . ALA A 1 193 ? -10.5 16.516 -4.219 1 97.88 193 ALA A N 1
ATOM 1399 C CA . ALA A 1 193 ? -10.258 17.969 -4.188 1 97.88 193 ALA A CA 1
ATOM 1400 C C . ALA A 1 193 ? -8.859 18.281 -3.674 1 97.88 193 ALA A C 1
ATOM 1402 O O . ALA A 1 193 ? -8.367 17.625 -2.746 1 97.88 193 ALA A O 1
ATOM 1403 N N . LEU A 1 194 ? -8.195 19.203 -4.32 1 98.19 194 LEU A N 1
ATOM 1404 C CA . LEU A 1 194 ? -6.918 19.75 -3.865 1 98.19 194 LEU A CA 1
ATOM 1405 C C . LEU A 1 194 ? -7.066 21.188 -3.416 1 98.19 194 LEU A C 1
ATOM 1407 O O . LEU A 1 194 ? -7.812 21.969 -4.027 1 98.19 194 LEU A O 1
ATOM 1411 N N . ALA A 1 195 ? -6.402 21.547 -2.334 1 98 195 ALA A N 1
ATOM 1412 C CA . ALA A 1 195 ? -6.484 22.922 -1.841 1 98 195 ALA A CA 1
ATOM 1413 C C . ALA A 1 195 ? -5.164 23.359 -1.217 1 98 195 ALA A C 1
ATOM 1415 O O . ALA A 1 195 ? -4.367 22.516 -0.786 1 98 195 ALA A O 1
ATOM 1416 N N . ALA A 1 196 ? -4.93 24.578 -1.196 1 97.81 196 ALA A N 1
ATOM 1417 C CA . ALA A 1 196 ? -3.787 25.188 -0.517 1 97.81 196 ALA A CA 1
ATOM 1418 C C . ALA A 1 196 ? -4.121 26.594 -0.033 1 97.81 196 ALA A C 1
ATOM 1420 O O . ALA A 1 196 ? -4.914 27.297 -0.66 1 97.81 196 ALA A O 1
ATOM 1421 N N . GLY A 1 197 ? -3.562 26.953 1.119 1 97.19 197 GLY A N 1
ATOM 1422 C CA . GLY A 1 197 ? -3.674 28.328 1.562 1 97.19 197 GLY A CA 1
ATOM 1423 C C . GLY A 1 197 ? -2.939 29.312 0.664 1 97.19 197 GLY A C 1
ATOM 1424 O O . GLY A 1 197 ? -1.864 29 0.148 1 97.19 197 GLY A O 1
ATOM 1425 N N . THR A 1 198 ? -3.49 30.469 0.585 1 95.94 198 THR A N 1
ATOM 1426 C CA . THR A 1 198 ? -2.881 31.484 -0.274 1 95.94 198 THR A CA 1
ATOM 1427 C C . THR A 1 198 ? -1.494 31.859 0.237 1 95.94 198 THR A C 1
ATOM 1429 O O . THR A 1 198 ? -0.623 32.25 -0.544 1 95.94 198 THR A O 1
ATOM 1432 N N . HIS A 1 199 ? -1.248 31.688 1.489 1 95.75 199 HIS A N 1
ATOM 1433 C CA . HIS A 1 199 ? 0.021 32.094 2.084 1 95.75 199 HIS A CA 1
ATOM 1434 C C . HIS A 1 199 ? 0.912 30.875 2.348 1 95.75 199 HIS A C 1
ATOM 1436 O O . HIS A 1 199 ? 1.899 30.969 3.08 1 95.75 199 HIS A O 1
ATOM 1442 N N . ASP A 1 200 ? 0.499 29.719 1.826 1 96.69 200 ASP A N 1
ATOM 1443 C CA . ASP A 1 200 ? 1.322 28.516 1.97 1 96.69 200 ASP A CA 1
ATOM 1444 C C . ASP A 1 200 ? 2.619 28.641 1.174 1 96.69 200 ASP A C 1
ATOM 1446 O O . ASP A 1 200 ? 2.598 28.672 -0.059 1 96.69 200 ASP A O 1
ATOM 1450 N N . PRO A 1 201 ? 3.715 28.75 1.804 1 93 201 PRO A N 1
ATOM 1451 C CA . PRO A 1 201 ? 4.973 28.906 1.073 1 93 201 PRO A CA 1
ATOM 1452 C C . PRO A 1 201 ? 5.449 27.609 0.426 1 93 201 PRO A C 1
ATOM 1454 O O . PRO A 1 201 ? 6.348 27.641 -0.42 1 93 201 PRO A O 1
ATOM 1457 N N . MET A 1 202 ? 4.906 26.516 0.795 1 92.75 202 MET A N 1
ATOM 1458 C CA . MET A 1 202 ? 5.395 25.203 0.366 1 92.75 202 MET A CA 1
ATOM 1459 C C . MET A 1 202 ? 4.598 24.688 -0.83 1 92.75 202 MET A C 1
ATOM 1461 O O . MET A 1 202 ? 5.074 23.828 -1.574 1 92.75 202 MET A O 1
ATOM 1465 N N . THR A 1 203 ? 3.396 25.109 -0.914 1 92.81 203 THR A N 1
ATOM 1466 C CA . THR A 1 203 ? 2.492 24.594 -1.935 1 92.81 203 THR A CA 1
ATOM 1467 C C . THR A 1 203 ? 1.864 25.734 -2.73 1 92.81 203 THR A C 1
ATOM 1469 O O . THR A 1 203 ? 1.157 26.578 -2.168 1 92.81 203 THR A O 1
ATOM 1472 N N . SER A 1 204 ? 2.111 25.688 -4.039 1 90.12 204 SER A N 1
ATOM 1473 C CA . SER A 1 204 ? 1.517 26.672 -4.934 1 90.12 204 SER A CA 1
ATOM 1474 C C . SER A 1 204 ? 0.189 26.188 -5.496 1 90.12 204 SER A C 1
ATOM 1476 O O . SER A 1 204 ? 0.114 25.078 -6.047 1 90.12 204 SER A O 1
ATOM 1478 N N . VAL A 1 205 ? -0.779 27.047 -5.406 1 92.62 205 VAL A N 1
ATOM 1479 C CA . VAL A 1 205 ? -2.084 26.672 -5.941 1 92.62 205 VAL A CA 1
ATOM 1480 C C . VAL A 1 205 ? -1.984 26.484 -7.453 1 92.62 205 VAL A C 1
ATOM 1482 O O . VAL A 1 205 ? -2.654 25.625 -8.023 1 92.62 205 VAL A O 1
ATOM 1485 N N . ASP A 1 206 ? -1.137 27.25 -8.078 1 94.31 206 ASP A N 1
ATOM 1486 C CA . ASP A 1 206 ? -0.954 27.109 -9.516 1 94.31 206 ASP A CA 1
ATOM 1487 C C . ASP A 1 206 ? -0.429 25.719 -9.867 1 94.31 206 ASP A C 1
ATOM 1489 O O . ASP A 1 206 ? -0.849 25.125 -10.867 1 94.31 206 ASP A O 1
ATOM 1493 N N . GLN A 1 207 ? 0.468 25.25 -9.07 1 95.06 207 GLN A N 1
ATOM 1494 C CA . GLN A 1 207 ? 0.988 23.906 -9.289 1 95.06 207 GLN A CA 1
ATOM 1495 C C . GLN A 1 207 ? -0.103 22.859 -9.094 1 95.06 207 GLN A C 1
ATOM 1497 O O . GLN A 1 207 ? -0.165 21.875 -9.844 1 95.06 207 GLN A O 1
ATOM 1502 N N . LEU A 1 208 ? -0.963 23.078 -8.078 1 97.19 208 LEU A N 1
ATOM 1503 C CA . LEU A 1 208 ? -2.084 22.172 -7.871 1 97.19 208 LEU A CA 1
ATOM 1504 C C . LEU A 1 208 ? -3.043 22.219 -9.055 1 97.19 208 LEU A C 1
ATOM 1506 O O . LEU A 1 208 ? -3.531 21.172 -9.5 1 97.19 208 LEU A O 1
ATOM 1510 N N . ARG A 1 209 ? -3.291 23.391 -9.594 1 96.56 209 ARG A N 1
ATOM 1511 C CA . ARG A 1 209 ? -4.238 23.578 -10.688 1 96.56 209 ARG A CA 1
ATOM 1512 C C . ARG A 1 209 ? -3.713 22.953 -11.977 1 96.56 209 ARG A C 1
ATOM 1514 O O . ARG A 1 209 ? -4.492 22.578 -12.852 1 96.56 209 ARG A O 1
ATOM 1521 N N . ALA A 1 210 ? -2.385 22.844 -12.094 1 96.56 210 ALA A N 1
ATOM 1522 C CA . ALA A 1 210 ? -1.802 22.125 -13.227 1 96.56 210 ALA A CA 1
ATOM 1523 C C . ALA A 1 210 ? -2.182 20.656 -13.203 1 96.56 210 ALA A C 1
ATOM 1525 O O . ALA A 1 210 ? -2.27 20.016 -14.25 1 96.56 210 ALA A O 1
ATOM 1526 N N . LEU A 1 211 ? -2.449 20.125 -12.047 1 96.81 211 LEU A N 1
ATOM 1527 C CA . LEU A 1 211 ? -2.854 18.734 -11.875 1 96.81 211 LEU A CA 1
ATOM 1528 C C . LEU A 1 211 ? -4.371 18.609 -11.93 1 96.81 211 LEU A C 1
ATOM 1530 O O . LEU A 1 211 ? -4.891 17.641 -12.484 1 96.81 211 LEU A O 1
ATOM 1534 N N . SER A 1 212 ? -5.031 19.531 -11.328 1 96.31 212 SER A N 1
ATOM 1535 C CA . SER A 1 212 ? -6.484 19.594 -11.242 1 96.31 212 SER A CA 1
ATOM 1536 C C . SER A 1 212 ? -6.984 21.031 -11.305 1 96.31 212 SER A C 1
ATOM 1538 O O . SER A 1 212 ? -6.961 21.75 -10.297 1 96.31 212 SER A O 1
ATOM 1540 N N . PRO A 1 213 ? -7.512 21.469 -12.336 1 95.5 213 PRO A N 1
ATOM 1541 C CA . PRO A 1 213 ? -7.871 22.875 -12.531 1 95.5 213 PRO A CA 1
ATOM 1542 C C . PRO A 1 213 ? -8.852 23.375 -11.477 1 95.5 213 PRO A C 1
ATOM 1544 O O . PRO A 1 213 ? -8.875 24.578 -11.18 1 95.5 213 PRO A O 1
ATOM 1547 N N . ALA A 1 214 ? -9.578 22.531 -10.844 1 94.06 214 ALA A N 1
ATOM 1548 C CA . ALA A 1 214 ? -10.594 22.906 -9.875 1 94.06 214 ALA A CA 1
ATOM 1549 C C . ALA A 1 214 ? -9.992 23.062 -8.477 1 94.06 214 ALA A C 1
ATOM 1551 O O . ALA A 1 214 ? -10.711 23.297 -7.508 1 94.06 214 ALA A O 1
ATOM 1552 N N . SER A 1 215 ? -8.664 22.922 -8.391 1 96.25 215 SER A N 1
ATOM 1553 C CA . SER A 1 215 ? -8.023 23.031 -7.086 1 96.25 215 SER A CA 1
ATOM 1554 C C . SER A 1 215 ? -8.312 24.391 -6.441 1 96.25 215 SER A C 1
ATOM 1556 O O . SER A 1 215 ? -8.273 25.422 -7.113 1 96.25 215 SER A O 1
ATOM 1558 N N . ALA A 1 216 ? -8.531 24.344 -5.141 1 95.94 216 ALA A N 1
ATOM 1559 C CA . ALA A 1 216 ? -9.047 25.516 -4.445 1 95.94 216 ALA A CA 1
ATOM 1560 C C . ALA A 1 216 ? -7.934 26.25 -3.709 1 95.94 216 ALA A C 1
ATOM 1562 O O . ALA A 1 216 ? -7 25.625 -3.201 1 95.94 216 ALA A O 1
ATOM 1563 N N . GLU A 1 217 ? -8.141 27.484 -3.686 1 96.25 217 GLU A N 1
ATOM 1564 C CA . GLU A 1 217 ? -7.324 28.328 -2.824 1 96.25 217 GLU A CA 1
ATOM 1565 C C . GLU A 1 217 ? -8.062 28.688 -1.543 1 96.25 217 GLU A C 1
ATOM 1567 O O . GLU A 1 217 ? -9.258 29 -1.577 1 96.25 217 GLU A O 1
ATOM 1572 N N . LEU A 1 218 ? -7.441 28.547 -0.408 1 97.06 218 LEU A N 1
ATOM 1573 C CA . LEU A 1 218 ? -7.992 28.969 0.877 1 97.06 218 LEU A CA 1
ATOM 1574 C C . LEU A 1 218 ? -7.469 30.344 1.267 1 97.06 218 LEU A C 1
ATOM 1576 O O . LEU A 1 218 ? -6.355 30.469 1.776 1 97.06 218 LEU A O 1
ATOM 1580 N N . PRO A 1 219 ? -8.273 31.391 1.041 1 96.38 219 PRO A N 1
ATOM 1581 C CA . PRO A 1 219 ? -7.797 32.75 1.173 1 96.38 219 PRO A CA 1
ATOM 1582 C C . PRO A 1 219 ? -7.332 33.094 2.59 1 96.38 219 PRO A C 1
ATOM 1584 O O . PRO A 1 219 ? -8.055 32.844 3.555 1 96.38 219 PRO A O 1
ATOM 1587 N N . GLY A 1 220 ? -6.145 33.688 2.65 1 96.81 220 GLY A N 1
ATOM 1588 C CA . GLY A 1 220 ? -5.629 34.219 3.896 1 96.81 220 GLY A CA 1
ATOM 1589 C C . GLY A 1 220 ? -5 33.188 4.793 1 96.81 220 GLY A C 1
ATOM 1590 O O . GLY A 1 220 ? -4.504 33.5 5.875 1 96.81 220 GLY A O 1
ATOM 1591 N N . LEU A 1 221 ? -5 31.938 4.344 1 97.44 221 LEU A N 1
ATOM 1592 C CA . LEU A 1 221 ? -4.512 30.859 5.199 1 97.44 221 LEU A CA 1
ATOM 1593 C C . LEU A 1 221 ? -3.15 30.359 4.723 1 97.44 221 LEU A C 1
ATOM 1595 O O . LEU A 1 221 ? -2.768 30.594 3.574 1 97.44 221 LEU A O 1
ATOM 1599 N N . GLY A 1 222 ? -2.395 29.766 5.629 1 97.44 222 GLY A N 1
ATOM 1600 C CA . GLY A 1 222 ? -1.065 29.266 5.344 1 97.44 222 GLY A CA 1
ATOM 1601 C C . GLY A 1 222 ? -1.038 27.75 5.137 1 97.44 222 GLY A C 1
ATOM 1602 O O . GLY A 1 222 ? -2.004 27.172 4.641 1 97.44 222 GLY A O 1
ATOM 1603 N N . HIS A 1 223 ? 0.161 27.109 5.422 1 98 223 HIS A N 1
ATOM 1604 C CA . HIS A 1 223 ? 0.362 25.688 5.168 1 98 223 HIS A CA 1
ATOM 1605 C C . HIS A 1 223 ? -0.518 24.844 6.074 1 98 223 HIS A C 1
ATOM 1607 O O . HIS A 1 223 ? -1.012 23.797 5.66 1 98 223 HIS A O 1
ATOM 1613 N N . ASN A 1 224 ? -0.691 25.312 7.289 1 98.38 224 ASN A N 1
ATOM 1614 C CA . ASN A 1 224 ? -1.534 24.609 8.25 1 98.38 224 ASN A CA 1
ATOM 1615 C C . ASN A 1 224 ? -2.926 25.219 8.336 1 98.38 224 ASN A C 1
ATOM 1617 O O . ASN A 1 224 ? -3.408 25.531 9.43 1 98.38 224 ASN A O 1
ATOM 1621 N N . ALA A 1 225 ? -3.562 25.266 7.195 1 97.75 225 ALA A N 1
ATOM 1622 C CA . ALA A 1 225 ? -4.863 25.922 7.066 1 97.75 225 ALA A CA 1
ATOM 1623 C C . ALA A 1 225 ? -5.887 25.281 8.008 1 97.75 225 ALA A C 1
ATOM 1625 O O . ALA A 1 225 ? -6.699 26 8.609 1 97.75 225 ALA A O 1
ATOM 1626 N N . HIS A 1 226 ? -5.824 23.969 8.195 1 97.5 226 HIS A N 1
ATOM 1627 C CA . HIS A 1 226 ? -6.766 23.203 9.016 1 97.5 226 HIS A CA 1
ATOM 1628 C C . HIS A 1 226 ? -6.621 23.578 10.484 1 97.5 226 HIS A C 1
ATOM 1630 O O . HIS A 1 226 ? -7.539 23.344 11.281 1 97.5 226 HIS A O 1
ATOM 1636 N N . VAL A 1 227 ? -5.43 24.047 10.875 1 98.44 227 VAL A N 1
ATOM 1637 C CA . VAL A 1 227 ? -5.199 24.469 12.25 1 98.44 227 VAL A CA 1
ATOM 1638 C C . VAL A 1 227 ? -5.602 25.938 12.406 1 98.44 227 VAL A C 1
ATOM 1640 O O . VAL A 1 227 ? -6.242 26.312 13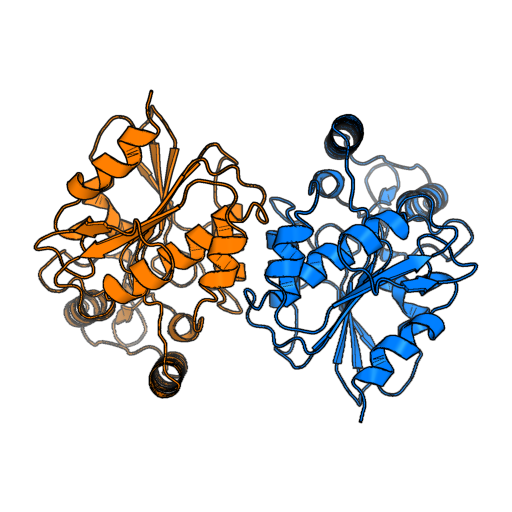.398 1 98.44 227 VAL A O 1
ATOM 1643 N N . GLU A 1 228 ? -5.348 26.734 11.383 1 98 228 GLU A N 1
ATOM 1644 C CA . GLU A 1 228 ? -5.648 28.172 11.406 1 98 228 GLU A CA 1
ATOM 1645 C C . GLU A 1 228 ? -7.152 28.422 11.383 1 98 228 GLU A C 1
ATOM 1647 O O . GLU A 1 228 ? -7.652 29.297 12.086 1 98 228 GLU A O 1
ATOM 1652 N N . ASP A 1 229 ? -7.852 27.672 10.602 1 97.31 229 ASP A N 1
ATOM 1653 C CA . ASP A 1 229 ? -9.297 27.797 10.445 1 97.31 229 ASP A CA 1
ATOM 1654 C C . ASP A 1 229 ? -9.93 26.453 10.109 1 97.31 229 ASP A C 1
ATOM 1656 O O . ASP A 1 229 ? -10.289 26.203 8.953 1 97.31 229 ASP A O 1
ATOM 1660 N N . PRO A 1 230 ? -10.195 25.656 11.148 1 96.88 230 PRO A N 1
ATOM 1661 C CA . PRO A 1 230 ? -10.742 24.312 10.922 1 96.88 230 PRO A CA 1
ATOM 1662 C C . PRO A 1 230 ? -12.062 24.344 10.148 1 96.88 230 PRO A C 1
ATOM 1664 O O . PRO A 1 230 ? -12.328 23.438 9.352 1 96.88 230 PRO A O 1
ATOM 1667 N N . ALA A 1 231 ? -12.836 25.328 10.273 1 94.44 231 ALA A N 1
ATOM 1668 C CA . ALA A 1 231 ? -14.18 25.391 9.695 1 94.44 231 ALA A CA 1
ATOM 1669 C C . ALA A 1 231 ? -14.125 25.469 8.172 1 94.44 231 ALA A C 1
ATOM 1671 O O . ALA A 1 231 ? -15.094 25.125 7.492 1 94.44 231 ALA A O 1
ATOM 1672 N N . VAL A 1 232 ? -13.031 25.922 7.629 1 94.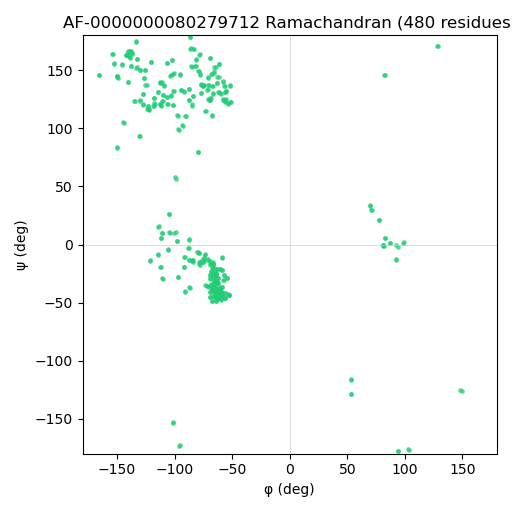5 232 VAL A N 1
ATOM 1673 C CA . VAL A 1 232 ? -12.891 26.109 6.188 1 94.5 232 VAL A CA 1
ATOM 1674 C C . VAL A 1 232 ? -13 24.75 5.48 1 94.5 232 VAL A C 1
ATOM 1676 O O . VAL A 1 232 ? -13.359 24.688 4.305 1 94.5 232 VAL A O 1
ATOM 1679 N N . LEU A 1 233 ? -12.766 23.672 6.203 1 95.56 233 LEU A N 1
ATOM 1680 C CA . LEU A 1 233 ? -12.75 22.344 5.609 1 95.56 233 LEU A CA 1
ATOM 1681 C C . LEU A 1 233 ? -14.148 21.734 5.578 1 95.56 233 LEU A C 1
ATOM 1683 O O . LEU A 1 233 ? -14.391 20.75 4.875 1 95.56 233 LEU A O 1
ATOM 1687 N N . LEU A 1 234 ? -15.094 22.344 6.312 1 94.94 234 LEU A N 1
ATOM 1688 C CA . LEU A 1 234 ? -16.438 21.781 6.449 1 94.94 234 LEU A CA 1
ATOM 1689 C C . LEU A 1 234 ? -17.203 21.875 5.133 1 94.94 234 LEU A C 1
ATOM 1691 O O . LEU A 1 234 ? -18.078 21.062 4.859 1 94.94 234 LEU A O 1
ATOM 1695 N N . ALA A 1 235 ? -16.859 22.875 4.367 1 91.88 235 ALA A N 1
ATOM 1696 C CA . ALA A 1 235 ? -17.516 23.047 3.072 1 91.88 235 ALA A CA 1
ATOM 1697 C C . ALA A 1 235 ? -17.312 21.812 2.197 1 91.88 235 ALA A C 1
ATOM 1699 O O . ALA A 1 235 ? -18.234 21.359 1.51 1 91.88 235 ALA A O 1
ATOM 1700 N N . PHE A 1 236 ? -16.094 21.25 2.139 1 91.81 236 PHE A N 1
ATOM 1701 C CA . PHE A 1 236 ? -15.812 20.031 1.404 1 91.81 236 PHE A CA 1
ATOM 1702 C C . PHE A 1 236 ? -16.688 18.875 1.903 1 91.81 236 PHE A C 1
ATOM 1704 O O . PHE A 1 236 ? -17.281 18.156 1.104 1 91.81 236 PHE A O 1
ATOM 1711 N N . LEU A 1 237 ? -16.812 18.719 3.166 1 94.75 237 LEU A N 1
ATOM 1712 C CA . LEU A 1 237 ? -17.531 17.594 3.754 1 94.75 237 LEU A CA 1
ATOM 1713 C C . LEU A 1 237 ? -19.031 17.688 3.463 1 94.75 237 LEU A C 1
ATOM 1715 O O . LEU A 1 237 ? -19.688 16.688 3.238 1 94.75 237 LEU A O 1
ATOM 1719 N N . ARG A 1 238 ? -19.5 18.875 3.426 1 93.31 238 ARG A N 1
ATOM 1720 C CA . ARG A 1 238 ? -20.922 19.094 3.25 1 93.31 238 ARG A CA 1
ATOM 1721 C C . ARG A 1 238 ? -21.391 18.625 1.874 1 93.31 238 ARG A C 1
ATOM 1723 O O . ARG A 1 238 ? -22.562 18.328 1.678 1 93.31 238 ARG A O 1
ATOM 1730 N N . GLN A 1 239 ? -20.469 18.547 0.969 1 90.06 239 GLN A N 1
ATOM 1731 C CA . GLN A 1 239 ? -20.812 18.078 -0.373 1 90.06 239 GLN A CA 1
ATOM 1732 C C . GLN A 1 239 ? -21.219 16.609 -0.367 1 90.06 239 GLN A C 1
ATOM 1734 O O . GLN A 1 239 ? -21.781 16.109 -1.34 1 90.06 239 GLN A O 1
ATOM 1739 N N . PHE A 1 240 ? -20.922 15.898 0.704 1 85.81 240 PHE A N 1
ATOM 1740 C CA . PHE A 1 240 ? -21.172 14.469 0.762 1 85.81 240 PHE A CA 1
ATOM 1741 C C . PHE A 1 240 ? -22.219 14.141 1.812 1 85.81 240 PHE A C 1
ATOM 1743 O O . PHE A 1 240 ? -22.5 12.969 2.082 1 85.81 240 PHE A O 1
ATOM 1750 N N . VAL A 1 241 ? -22.594 15.094 2.572 1 73.19 241 VAL A N 1
ATOM 1751 C CA . VAL A 1 241 ? -23.609 14.898 3.611 1 73.19 241 VAL A CA 1
ATOM 1752 C C . VAL A 1 241 ? -24.984 15.25 3.066 1 73.19 241 VAL A C 1
ATOM 1754 O O . VAL A 1 241 ? -25.172 16.297 2.432 1 73.19 241 VAL A O 1
ATOM 1757 N N . LEU A 1 242 ? -25.859 14.266 2.697 1 55.28 242 LEU A N 1
ATOM 1758 C CA . LEU A 1 242 ? -27.25 14.578 2.383 1 55.28 242 LEU A CA 1
ATOM 1759 C C . LEU A 1 242 ? -27.969 15.156 3.6 1 55.28 242 LEU A C 1
ATOM 1761 O O . LEU A 1 242 ? -27.641 14.82 4.738 1 55.28 242 LEU A O 1
ATOM 1765 N N . MET B 1 1 ? 7.445 -6.703 13.344 1 49 1 MET B N 1
ATOM 1766 C CA . MET B 1 1 ? 6.508 -7.434 12.5 1 49 1 MET B CA 1
ATOM 1767 C C . MET B 1 1 ? 7.148 -8.703 11.945 1 49 1 MET B C 1
ATOM 1769 O O . MET B 1 1 ? 8.328 -8.703 11.586 1 49 1 MET B O 1
ATOM 1773 N N . GLU B 1 2 ? 6.477 -9.82 12.148 1 65.81 2 GLU B N 1
ATOM 1774 C CA . GLU B 1 2 ? 7.043 -11.094 11.703 1 65.81 2 GLU B CA 1
ATOM 1775 C C . GLU B 1 2 ? 7.375 -11.062 10.211 1 65.81 2 GLU B C 1
ATOM 1777 O O . GLU B 1 2 ? 6.645 -10.453 9.422 1 65.81 2 GLU B O 1
ATOM 1782 N N . THR B 1 3 ? 8.562 -11.352 9.891 1 87.19 3 THR B N 1
ATOM 1783 C CA . THR B 1 3 ? 9.117 -11.297 8.539 1 87.19 3 THR B CA 1
ATOM 1784 C C . THR B 1 3 ? 8.531 -12.406 7.672 1 87.19 3 THR B C 1
ATOM 1786 O O . THR B 1 3 ? 8.188 -13.477 8.172 1 87.19 3 THR B O 1
ATOM 1789 N N . LEU B 1 4 ? 8.188 -12.062 6.426 1 97.62 4 LEU B N 1
ATOM 1790 C CA . LEU B 1 4 ? 7.688 -13.055 5.473 1 97.62 4 LEU B CA 1
ATOM 1791 C C . LEU B 1 4 ? 8.695 -14.188 5.289 1 97.62 4 LEU B C 1
ATOM 1793 O O . LEU B 1 4 ? 9.906 -13.953 5.281 1 97.62 4 LEU B O 1
ATOM 1797 N N . LYS B 1 5 ? 8.117 -15.469 5.277 1 98.31 5 LYS B N 1
ATOM 1798 C CA . LYS B 1 5 ? 8.969 -16.562 4.82 1 98.31 5 LYS B CA 1
ATOM 1799 C C . LYS B 1 5 ? 9.523 -16.281 3.424 1 98.31 5 LYS B C 1
ATOM 1801 O O . LYS B 1 5 ? 8.766 -16 2.496 1 98.31 5 LYS B O 1
ATOM 1806 N N . MET B 1 6 ? 10.875 -16.281 3.277 1 98.31 6 MET B N 1
ATOM 1807 C CA . MET B 1 6 ? 11.523 -15.922 2.021 1 98.31 6 MET B CA 1
ATOM 1808 C C . MET B 1 6 ? 12.422 -17.062 1.532 1 98.31 6 MET B C 1
ATOM 1810 O O . MET B 1 6 ? 13.344 -17.484 2.24 1 98.31 6 MET B O 1
ATOM 1814 N N . ARG B 1 7 ? 12.109 -17.578 0.368 1 98.12 7 ARG B N 1
ATOM 1815 C CA . ARG B 1 7 ? 13.039 -18.453 -0.344 1 98.12 7 ARG B CA 1
ATOM 1816 C C . ARG B 1 7 ? 13.992 -17.641 -1.214 1 98.12 7 ARG B C 1
ATOM 1818 O O . ARG B 1 7 ? 13.586 -16.688 -1.871 1 98.12 7 ARG B O 1
ATOM 1825 N N . THR B 1 8 ? 15.25 -17.984 -1.132 1 98.06 8 THR B N 1
ATOM 1826 C CA . THR B 1 8 ? 16.234 -17.297 -1.943 1 98.06 8 THR B CA 1
ATOM 1827 C C . THR B 1 8 ? 17.125 -18.297 -2.691 1 98.06 8 THR B C 1
ATOM 1829 O O . THR B 1 8 ? 17.25 -19.453 -2.277 1 98.06 8 THR B O 1
ATOM 1832 N N . ALA B 1 9 ? 17.594 -17.906 -3.811 1 97.81 9 ALA B N 1
ATOM 1833 C CA . ALA B 1 9 ? 18.562 -18.656 -4.598 1 97.81 9 ALA B CA 1
ATOM 1834 C C . ALA B 1 9 ? 19.406 -17.734 -5.469 1 97.81 9 ALA B C 1
ATOM 1836 O O . ALA B 1 9 ? 18.984 -16.609 -5.785 1 97.81 9 ALA B O 1
ATOM 1837 N N . GLY B 1 10 ? 20.562 -18.141 -5.824 1 95.5 10 GLY B N 1
ATOM 1838 C CA . GLY B 1 10 ? 21.453 -17.359 -6.66 1 95.5 10 GLY B CA 1
ATOM 1839 C C . GLY B 1 10 ? 22.234 -16.312 -5.883 1 95.5 10 GLY B C 1
ATOM 1840 O O . GLY B 1 10 ? 21.75 -15.773 -4.887 1 95.5 10 GLY B O 1
ATOM 1841 N N . THR B 1 11 ? 23.484 -16.031 -6.273 1 88.44 11 THR B N 1
ATOM 1842 C CA . THR B 1 11 ? 24.328 -15.117 -5.52 1 88.44 11 THR B CA 1
ATOM 1843 C C . THR B 1 11 ? 24.766 -13.945 -6.395 1 88.44 11 THR B C 1
ATOM 1845 O O . THR B 1 11 ? 25.25 -12.93 -5.883 1 88.44 11 THR B O 1
ATOM 1848 N N . ASP B 1 12 ? 24.547 -14.094 -7.73 1 90.5 12 ASP B N 1
ATOM 1849 C CA . ASP B 1 12 ? 25.016 -13.039 -8.625 1 90.5 12 ASP B CA 1
ATOM 1850 C C . ASP B 1 12 ? 23.922 -12.656 -9.625 1 90.5 12 ASP B C 1
ATOM 1852 O O . ASP B 1 12 ? 22.953 -13.391 -9.805 1 90.5 12 ASP B O 1
ATOM 1856 N N . GLY B 1 13 ? 24.109 -11.453 -10.156 1 93.5 13 GLY B N 1
ATOM 1857 C CA . GLY B 1 13 ? 23.172 -10.992 -11.172 1 93.5 13 GLY B CA 1
ATOM 1858 C C . GLY B 1 13 ? 22.031 -10.156 -10.602 1 93.5 13 GLY B C 1
ATOM 1859 O O . GLY B 1 13 ? 22.047 -9.828 -9.414 1 93.5 13 GLY B O 1
ATOM 1860 N N . PRO B 1 14 ? 21.109 -9.75 -11.508 1 96 14 PRO B N 1
ATOM 1861 C CA . PRO B 1 14 ? 19.984 -8.93 -11.062 1 96 14 PRO B CA 1
ATOM 1862 C C . PRO B 1 14 ? 19.078 -9.648 -10.07 1 96 14 PRO B C 1
ATOM 1864 O O . PRO B 1 14 ? 18.906 -10.867 -10.156 1 96 14 PRO B O 1
ATOM 1867 N N . ALA B 1 15 ? 18.547 -8.906 -9.117 1 97.69 15 ALA B N 1
ATOM 1868 C CA . ALA B 1 15 ? 17.578 -9.445 -8.164 1 97.69 15 ALA B CA 1
ATOM 1869 C C . ALA B 1 15 ? 16.203 -9.586 -8.805 1 97.69 15 ALA B C 1
ATOM 1871 O O . ALA B 1 15 ? 15.727 -8.664 -9.469 1 97.69 15 ALA B O 1
ATOM 1872 N N . VAL B 1 16 ? 15.578 -10.734 -8.672 1 98.5 16 VAL B N 1
ATOM 1873 C CA . VAL B 1 16 ? 14.258 -11.008 -9.219 1 98.5 16 VAL B CA 1
ATOM 1874 C C . VAL B 1 16 ? 13.305 -11.414 -8.102 1 98.5 16 VAL B C 1
ATOM 1876 O O . VAL B 1 16 ? 13.531 -12.414 -7.414 1 98.5 16 VAL B O 1
ATOM 1879 N N . LEU B 1 17 ? 12.289 -10.594 -7.895 1 98.75 17 LEU B N 1
ATOM 1880 C CA . LEU B 1 17 ? 11.227 -10.883 -6.938 1 98.75 17 LEU B CA 1
ATOM 1881 C C . LEU B 1 17 ? 10.117 -11.703 -7.586 1 98.75 17 LEU B C 1
ATOM 1883 O O . LEU B 1 17 ? 9.586 -11.32 -8.625 1 98.75 17 LEU B O 1
ATOM 1887 N N . LEU B 1 18 ? 9.844 -12.828 -6.973 1 98.88 18 LEU B N 1
ATOM 1888 C CA . LEU B 1 18 ? 8.859 -13.773 -7.492 1 98.88 18 LEU B CA 1
ATOM 1889 C C . LEU B 1 18 ? 7.641 -13.852 -6.578 1 98.88 18 LEU B C 1
ATOM 1891 O O . LEU B 1 18 ? 7.762 -14.211 -5.402 1 98.88 18 LEU B O 1
ATOM 1895 N N . LEU B 1 19 ? 6.453 -13.547 -7.113 1 98.94 19 LEU B N 1
ATOM 1896 C CA . LEU B 1 19 ? 5.238 -13.461 -6.305 1 98.94 19 LEU B CA 1
ATOM 1897 C C . LEU B 1 19 ? 4.207 -14.484 -6.77 1 98.94 19 LEU B C 1
ATOM 1899 O O . LEU B 1 19 ? 3.748 -14.438 -7.914 1 98.94 19 LEU B O 1
ATOM 1903 N N . HIS B 1 20 ? 3.852 -15.375 -5.879 1 98.88 20 HIS B N 1
ATOM 1904 C CA . HIS B 1 20 ? 2.977 -16.484 -6.234 1 98.88 20 HIS B CA 1
ATOM 1905 C C . HIS B 1 20 ? 1.511 -16.078 -6.191 1 98.88 20 HIS B C 1
ATOM 1907 O O . HIS B 1 20 ? 1.183 -14.984 -5.711 1 98.88 20 HIS B O 1
ATOM 1913 N N . GLY B 1 21 ? 0.659 -16.922 -6.715 1 98.81 21 GLY B N 1
ATOM 1914 C CA . GLY B 1 21 ? -0.776 -16.688 -6.734 1 98.81 21 GLY B CA 1
ATOM 1915 C C . GLY B 1 21 ? -1.474 -17.172 -5.473 1 98.81 21 GLY B C 1
ATOM 1916 O O . GLY B 1 21 ? -0.842 -17.75 -4.586 1 98.81 21 GLY B O 1
ATOM 1917 N N . LEU B 1 22 ? -2.799 -16.953 -5.41 1 98.62 22 LEU B N 1
ATOM 1918 C CA . LEU B 1 22 ? -3.619 -17.312 -4.262 1 98.62 22 LEU B CA 1
ATOM 1919 C C . LEU B 1 22 ? -3.549 -18.828 -3.998 1 98.62 22 LEU B C 1
ATOM 1921 O O . LEU B 1 22 ? -3.676 -19.625 -4.926 1 98.62 22 LEU B O 1
ATOM 1925 N N . GLY B 1 23 ? -3.283 -19.172 -2.777 1 98.44 23 GLY B N 1
ATOM 1926 C CA . GLY B 1 23 ? -3.324 -20.562 -2.344 1 98.44 23 GLY B CA 1
ATOM 1927 C C . GLY B 1 23 ? -1.98 -21.25 -2.443 1 98.44 23 GLY B C 1
ATOM 1928 O O . GLY B 1 23 ? -1.792 -22.344 -1.882 1 98.44 23 GLY B O 1
ATOM 1929 N N . ALA B 1 24 ? -1.051 -20.672 -3.117 1 98.69 24 ALA B N 1
ATOM 1930 C CA . ALA B 1 24 ? 0.258 -21.281 -3.314 1 98.69 24 ALA B CA 1
ATOM 1931 C C . ALA B 1 24 ? 1.265 -20.781 -2.285 1 98.69 24 ALA B C 1
ATOM 1933 O O . ALA B 1 24 ? 0.88 -20.25 -1.24 1 98.69 24 ALA B O 1
ATOM 1934 N N . THR B 1 25 ? 2.547 -21.156 -2.451 1 98.81 25 THR B N 1
ATOM 1935 C CA . THR B 1 25 ? 3.707 -20.672 -1.72 1 98.81 25 THR B CA 1
ATOM 1936 C C . THR B 1 25 ? 4.852 -20.344 -2.676 1 98.81 25 THR B C 1
ATOM 1938 O O . THR B 1 25 ? 4.742 -20.562 -3.883 1 98.81 25 THR B O 1
ATOM 1941 N N . GLY B 1 26 ? 5.852 -19.797 -2.096 1 98.69 26 GLY B N 1
ATOM 1942 C CA . GLY B 1 26 ? 7.02 -19.484 -2.904 1 98.69 26 GLY B CA 1
ATOM 1943 C C . GLY B 1 26 ? 7.605 -20.719 -3.586 1 98.69 26 GLY B C 1
ATOM 1944 O O . GLY B 1 26 ? 8.406 -20.578 -4.516 1 98.69 26 GLY B O 1
ATOM 1945 N N . ALA B 1 27 ? 7.188 -21.922 -3.223 1 98.62 27 ALA B N 1
ATOM 1946 C CA . ALA B 1 27 ? 7.75 -23.156 -3.754 1 98.62 27 ALA B CA 1
ATOM 1947 C C . ALA B 1 27 ? 7.387 -23.344 -5.227 1 98.62 27 ALA B C 1
ATOM 1949 O O . ALA B 1 27 ? 8.039 -24.109 -5.941 1 98.62 27 ALA B O 1
ATOM 1950 N N . VAL B 1 28 ? 6.418 -22.625 -5.715 1 98.62 28 VAL B N 1
ATOM 1951 C CA . VAL B 1 28 ? 5.992 -22.766 -7.105 1 98.62 28 VAL B CA 1
ATOM 1952 C C . VAL B 1 28 ? 7.102 -22.281 -8.039 1 98.62 28 VAL B C 1
ATOM 1954 O O . VAL B 1 28 ? 7.09 -22.594 -9.234 1 98.62 28 VAL B O 1
ATOM 1957 N N . TRP B 1 29 ? 8.008 -21.547 -7.461 1 98.62 29 TRP B N 1
ATOM 1958 C CA . TRP B 1 29 ? 9.047 -20.922 -8.281 1 98.62 29 TRP B CA 1
ATOM 1959 C C . TRP B 1 29 ? 10.328 -21.734 -8.258 1 98.62 29 TRP B C 1
ATOM 1961 O O . TRP B 1 29 ? 11.336 -21.344 -8.852 1 98.62 29 TRP B O 1
ATOM 1971 N N . ASP B 1 30 ? 10.359 -22.922 -7.574 1 97.88 30 ASP B N 1
ATOM 1972 C CA . ASP B 1 30 ? 11.562 -23.734 -7.395 1 97.88 30 ASP B CA 1
ATOM 1973 C C . ASP B 1 30 ? 12.234 -24.016 -8.734 1 97.88 30 ASP B C 1
ATOM 1975 O O . ASP B 1 30 ? 13.461 -23.906 -8.852 1 97.88 30 ASP B O 1
ATOM 1979 N N . GLY B 1 31 ? 11.461 -24.359 -9.75 1 97.56 31 GLY B N 1
ATOM 1980 C CA . GLY B 1 31 ? 12.023 -24.641 -11.062 1 9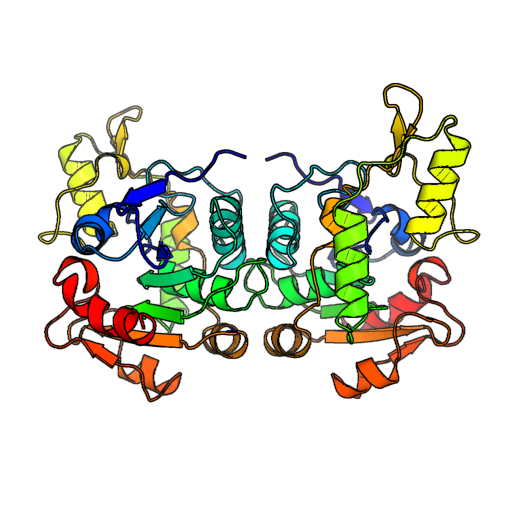7.56 31 GLY B CA 1
ATOM 1981 C C . GLY B 1 31 ? 12.75 -23.469 -11.672 1 97.56 31 GLY B C 1
ATOM 1982 O O . GLY B 1 31 ? 13.844 -23.625 -12.219 1 97.56 31 GLY B O 1
ATOM 1983 N N . LEU B 1 32 ? 12.141 -22.281 -11.578 1 97.69 32 LEU B N 1
ATOM 1984 C CA . LEU B 1 32 ? 12.75 -21.062 -12.117 1 97.69 32 LEU B CA 1
ATOM 1985 C C . LEU B 1 32 ? 13.992 -20.688 -11.32 1 97.69 32 LEU B C 1
ATOM 1987 O O . LEU B 1 32 ? 14.984 -20.234 -11.898 1 97.69 32 LEU B O 1
ATOM 1991 N N . MET B 1 33 ? 14 -20.875 -10.055 1 97.88 33 MET B N 1
ATOM 1992 C CA . MET B 1 33 ? 15.055 -20.422 -9.148 1 97.88 33 MET B CA 1
ATOM 1993 C C . MET B 1 33 ? 16.312 -21.281 -9.312 1 97.88 33 MET B C 1
ATOM 1995 O O . MET B 1 33 ? 17.359 -20.969 -8.766 1 97.88 33 MET B O 1
ATOM 1999 N N . LEU B 1 34 ? 16.203 -22.391 -10.094 1 96.25 34 LEU B N 1
ATOM 2000 C CA . LEU B 1 34 ? 17.375 -23.203 -10.414 1 96.25 34 LEU B CA 1
ATOM 2001 C C . LEU B 1 34 ? 18.203 -22.562 -11.516 1 96.25 34 LEU B C 1
ATOM 2003 O O . LEU B 1 34 ? 19.359 -22.938 -11.734 1 96.25 34 LEU B O 1
ATOM 2007 N N . GLN B 1 35 ? 17.578 -21.625 -12.211 1 94.56 35 GLN B N 1
ATOM 2008 C CA . GLN B 1 35 ? 18.281 -20.984 -13.32 1 94.56 35 GLN B CA 1
ATOM 2009 C C . GLN B 1 35 ? 19.391 -20.062 -12.812 1 94.56 35 GLN B C 1
ATOM 2011 O O . GLN B 1 35 ? 19.156 -19.234 -11.922 1 94.56 35 GLN B O 1
ATOM 2016 N N . PRO B 1 36 ? 20.578 -20.109 -13.352 1 93.88 36 PRO B N 1
ATOM 2017 C CA . PRO B 1 36 ? 21.688 -19.25 -12.914 1 93.88 36 PRO B CA 1
ATOM 2018 C C . PRO B 1 36 ? 21.594 -17.844 -13.469 1 93.88 36 PRO B C 1
ATOM 2020 O O . PRO B 1 36 ? 20.781 -17.578 -14.359 1 93.88 36 PRO B O 1
ATOM 2023 N N . GLY B 1 37 ? 22.344 -16.938 -12.859 1 94.19 37 GLY B N 1
ATOM 2024 C CA . GLY B 1 37 ? 22.516 -15.609 -13.43 1 94.19 37 GLY B CA 1
ATOM 2025 C C . GLY B 1 37 ? 21.609 -14.57 -12.789 1 94.19 37 GLY B C 1
ATOM 2026 O O . GLY B 1 37 ? 21.594 -13.414 -13.211 1 94.19 37 GLY B O 1
ATOM 2027 N N . TYR B 1 38 ? 20.875 -15.023 -11.812 1 96.31 38 TYR B N 1
ATOM 2028 C CA . TYR B 1 38 ? 19.953 -14.125 -11.117 1 96.31 38 TYR B CA 1
ATOM 2029 C C . TYR B 1 38 ? 20 -14.367 -9.617 1 96.31 38 TYR B C 1
ATOM 2031 O O . TYR B 1 38 ? 20.375 -15.445 -9.164 1 96.31 38 TYR B O 1
ATOM 2039 N N . ARG B 1 39 ? 19.688 -13.406 -8.867 1 97.62 39 ARG B N 1
ATOM 2040 C CA . ARG B 1 39 ? 19.375 -13.539 -7.449 1 97.62 39 ARG B CA 1
ATOM 2041 C C . ARG B 1 39 ? 17.859 -13.586 -7.227 1 97.62 39 ARG B C 1
ATOM 2043 O O . ARG B 1 39 ? 17.156 -12.602 -7.457 1 97.62 39 ARG B O 1
ATOM 2050 N N . TRP B 1 40 ? 17.422 -14.75 -6.828 1 98.31 40 TRP B N 1
ATOM 2051 C CA . TRP B 1 40 ? 15.992 -15 -6.746 1 98.31 40 TRP B CA 1
ATOM 2052 C C . TRP B 1 40 ? 15.477 -14.742 -5.332 1 98.31 40 TRP B C 1
ATOM 2054 O O . TRP B 1 40 ? 16.094 -15.156 -4.352 1 98.31 40 TRP B O 1
ATOM 2064 N N . LEU B 1 41 ? 14.383 -14.031 -5.207 1 98.62 41 LEU B N 1
ATOM 2065 C CA . LEU B 1 41 ? 13.641 -13.805 -3.969 1 98.62 41 LEU B CA 1
ATOM 2066 C C . LEU B 1 41 ? 12.18 -14.242 -4.121 1 98.62 41 LEU B C 1
ATOM 2068 O O . LEU B 1 41 ? 11.453 -13.688 -4.945 1 98.62 41 LEU B O 1
ATOM 2072 N N . ALA B 1 42 ? 11.742 -15.219 -3.371 1 98.75 42 ALA B N 1
ATOM 2073 C CA . ALA B 1 42 ? 10.383 -15.742 -3.477 1 98.75 42 ALA B CA 1
ATOM 2074 C C . ALA B 1 42 ? 9.719 -15.836 -2.105 1 98.75 42 ALA B C 1
ATOM 2076 O O . ALA B 1 42 ? 9.805 -16.875 -1.437 1 98.75 42 ALA B O 1
ATOM 2077 N N . PRO B 1 43 ? 9.008 -14.852 -1.701 1 98.81 43 PRO B N 1
ATOM 2078 C CA . PRO B 1 43 ? 8.297 -14.914 -0.42 1 98.81 43 PRO B CA 1
ATOM 2079 C C . PRO B 1 43 ? 7.004 -15.719 -0.505 1 98.81 43 PRO B C 1
ATOM 2081 O O . PRO B 1 43 ? 6.395 -15.805 -1.574 1 98.81 43 PRO B O 1
ATOM 2084 N N . ASP B 1 44 ? 6.645 -16.375 0.639 1 98.94 44 ASP B N 1
ATOM 2085 C CA . ASP B 1 44 ? 5.227 -16.641 0.833 1 98.94 44 ASP B CA 1
ATOM 2086 C C . ASP B 1 44 ? 4.453 -15.352 1.103 1 98.94 44 ASP B C 1
ATOM 2088 O O . ASP B 1 44 ? 4.805 -14.594 2.004 1 98.94 44 ASP B O 1
ATOM 2092 N N . LEU B 1 45 ? 3.449 -15.117 0.303 1 98.81 45 LEU B N 1
ATOM 2093 C CA . LEU B 1 45 ? 2.645 -13.93 0.566 1 98.81 45 LEU B CA 1
ATOM 2094 C C . LEU B 1 45 ? 1.986 -14.016 1.939 1 98.81 45 LEU B C 1
ATOM 2096 O O . LEU B 1 45 ? 1.769 -15.109 2.463 1 98.81 45 LEU B O 1
ATOM 2100 N N . PRO B 1 46 ? 1.663 -12.859 2.514 1 98.5 46 PRO B N 1
ATOM 2101 C CA . PRO B 1 46 ? 0.955 -12.898 3.795 1 98.5 46 PRO B CA 1
ATOM 2102 C C . PRO B 1 46 ? -0.292 -13.781 3.752 1 98.5 46 PRO B C 1
ATOM 2104 O O . PRO B 1 46 ? -1.041 -13.75 2.771 1 98.5 46 PRO B O 1
ATOM 2107 N N . GLY B 1 47 ? -0.431 -14.555 4.812 1 98.31 47 GLY B N 1
ATOM 2108 C CA . GLY B 1 47 ? -1.584 -15.438 4.887 1 98.31 47 GLY B CA 1
ATOM 2109 C C . GLY B 1 47 ? -1.391 -16.734 4.129 1 98.31 47 GLY B C 1
ATOM 2110 O O . GLY B 1 47 ? -2.326 -17.531 3.992 1 98.31 47 GLY B O 1
ATOM 2111 N N . HIS B 1 48 ? -0.192 -16.969 3.598 1 98.75 48 HIS B N 1
ATOM 2112 C CA . HIS B 1 48 ? 0.154 -18.188 2.873 1 98.75 48 HIS B CA 1
ATOM 2113 C C . HIS B 1 48 ? 1.399 -18.844 3.459 1 98.75 48 HIS B C 1
ATOM 2115 O O . HIS B 1 48 ? 2.285 -18.156 3.973 1 98.75 48 HIS B O 1
ATOM 2121 N N . GLY B 1 49 ? 1.445 -20.141 3.336 1 98.44 49 GLY B N 1
ATOM 2122 C CA . GLY B 1 49 ? 2.641 -20.844 3.752 1 98.44 49 GLY B CA 1
ATOM 2123 C C . GLY B 1 49 ? 3.061 -20.531 5.176 1 98.44 49 GLY B C 1
ATOM 2124 O O . GLY B 1 49 ? 2.248 -20.609 6.102 1 98.44 49 GLY B O 1
ATOM 2125 N N . ALA B 1 50 ? 4.336 -20.156 5.332 1 98.06 50 ALA B N 1
ATOM 2126 C CA . ALA B 1 50 ? 4.883 -19.938 6.664 1 98.06 50 ALA B CA 1
ATOM 2127 C C . ALA B 1 50 ? 4.922 -18.438 6.988 1 98.06 50 ALA B C 1
ATOM 2129 O O . ALA B 1 50 ? 5.566 -18.031 7.957 1 98.06 50 ALA B O 1
ATOM 2130 N N . SER B 1 51 ? 4.289 -17.625 6.145 1 98.62 51 SER B N 1
ATOM 2131 C CA . SER B 1 51 ? 4.238 -16.188 6.387 1 98.62 51 SER B CA 1
ATOM 2132 C C . SER B 1 51 ? 3.088 -15.828 7.32 1 98.62 51 SER B C 1
ATOM 2134 O O . SER B 1 51 ? 2.076 -16.531 7.371 1 98.62 51 SER B O 1
ATOM 2136 N N . PRO B 1 52 ? 3.211 -14.766 8.039 1 97.38 52 PRO B N 1
ATOM 2137 C CA . PRO B 1 52 ? 2.145 -14.344 8.945 1 97.38 52 PRO B CA 1
ATOM 2138 C C . PRO B 1 52 ? 0.901 -13.852 8.203 1 97.38 52 PRO B C 1
ATOM 2140 O O . PRO B 1 52 ? 0.972 -13.531 7.016 1 97.38 52 PRO B O 1
ATOM 2143 N N . ARG B 1 53 ? -0.194 -13.852 8.93 1 97 53 ARG B N 1
ATOM 2144 C CA . ARG B 1 53 ? -1.459 -13.336 8.414 1 97 53 ARG B CA 1
ATOM 2145 C C . ARG B 1 53 ? -1.518 -11.812 8.523 1 97 53 ARG B C 1
ATOM 2147 O O . ARG B 1 53 ? -0.717 -11.211 9.234 1 97 53 ARG B O 1
ATOM 2154 N N . LEU B 1 54 ? -2.354 -11.188 7.758 1 95.94 54 LEU B N 1
ATOM 2155 C CA . LEU B 1 54 ? -2.693 -9.773 7.891 1 95.94 54 LEU B CA 1
ATOM 2156 C C . LEU B 1 54 ? -4.043 -9.602 8.57 1 95.94 54 LEU B C 1
ATOM 2158 O O . LEU B 1 54 ? -4.867 -10.523 8.578 1 95.94 54 LEU B O 1
ATOM 2162 N N . ALA B 1 55 ? -4.246 -8.414 9.133 1 93.81 55 ALA B N 1
ATOM 2163 C CA . ALA B 1 55 ? -5.562 -8.102 9.688 1 93.81 55 ALA B CA 1
ATOM 2164 C C . ALA B 1 55 ? -6.609 -7.996 8.578 1 93.81 55 ALA B C 1
ATOM 2166 O O . ALA B 1 55 ? -7.758 -8.406 8.766 1 93.81 55 ALA B O 1
ATOM 2167 N N . HIS B 1 56 ? -6.199 -7.43 7.465 1 94.81 56 HIS B N 1
ATOM 2168 C CA . HIS B 1 56 ? -7.008 -7.297 6.258 1 94.81 56 HIS B CA 1
ATOM 2169 C C . HIS B 1 56 ? -6.176 -7.547 5.004 1 94.81 56 HIS B C 1
ATOM 2171 O O . HIS B 1 56 ? -5.012 -7.148 4.938 1 94.81 56 HIS B O 1
ATOM 2177 N N . TYR B 1 57 ? -6.832 -8.242 4.094 1 97.44 57 TYR B N 1
ATOM 2178 C CA . TYR B 1 57 ? -6.141 -8.516 2.838 1 97.44 57 TYR B CA 1
ATOM 2179 C C . TYR B 1 57 ? -6.609 -7.57 1.739 1 97.44 57 TYR B C 1
ATOM 2181 O O . TYR B 1 57 ? -7.805 -7.508 1.438 1 97.44 57 TYR B O 1
ATOM 2189 N N . SER B 1 58 ? -5.742 -6.836 1.205 1 98.12 58 SER B N 1
ATOM 2190 C CA . SER B 1 58 ? -5.895 -5.973 0.037 1 98.12 58 SER B CA 1
ATOM 2191 C C . SER B 1 58 ? -4.637 -5.984 -0.824 1 98.12 58 SER B C 1
ATOM 2193 O O . SER B 1 58 ? -3.576 -6.43 -0.379 1 98.12 58 SER B O 1
ATOM 2195 N N . PHE B 1 59 ? -4.75 -5.539 -2.059 1 98.5 59 PHE B N 1
ATOM 2196 C CA . PHE B 1 59 ? -3.574 -5.492 -2.922 1 98.5 59 PHE B CA 1
ATOM 2197 C C . PHE B 1 59 ? -2.5 -4.586 -2.33 1 98.5 59 PHE B C 1
ATOM 2199 O O . PHE B 1 59 ? -1.317 -4.934 -2.334 1 98.5 59 PHE B O 1
ATOM 2206 N N . GLY B 1 60 ? -2.928 -3.535 -1.758 1 98.31 60 GLY B N 1
ATOM 2207 C CA . GLY B 1 60 ? -2.002 -2.596 -1.147 1 98.31 60 GLY B CA 1
ATOM 2208 C C . GLY B 1 60 ? -1.336 -3.141 0.102 1 98.31 60 GLY B C 1
ATOM 2209 O O . GLY B 1 60 ? -0.13 -2.971 0.293 1 98.31 60 GLY B O 1
ATOM 2210 N N . SER B 1 61 ? -2.154 -3.771 0.984 1 97.19 61 SER B N 1
ATOM 2211 C CA . SER B 1 61 ? -1.577 -4.32 2.207 1 97.19 61 SER B CA 1
ATOM 2212 C C . SER B 1 61 ? -0.614 -5.461 1.898 1 97.19 61 SER B C 1
ATOM 2214 O O . SER B 1 61 ? 0.412 -5.613 2.566 1 97.19 61 SER B O 1
ATOM 2216 N N . LEU B 1 62 ? -0.943 -6.258 0.896 1 98.5 62 LEU B N 1
ATOM 2217 C CA . LEU B 1 62 ? -0.034 -7.312 0.467 1 98.5 62 LEU B CA 1
ATOM 2218 C C . LEU B 1 62 ? 1.261 -6.723 -0.085 1 98.5 62 LEU B C 1
ATOM 2220 O O . LEU B 1 62 ? 2.354 -7.152 0.292 1 98.5 62 LEU B O 1
ATOM 2224 N N . ALA B 1 63 ? 1.154 -5.707 -0.924 1 98.62 63 ALA B N 1
ATOM 2225 C CA . ALA B 1 63 ? 2.322 -5.055 -1.507 1 98.62 63 ALA B CA 1
ATOM 2226 C C . ALA B 1 63 ? 3.199 -4.43 -0.424 1 98.62 63 ALA B C 1
ATOM 2228 O O . ALA B 1 63 ? 4.426 -4.539 -0.47 1 98.62 63 ALA B O 1
ATOM 2229 N N . GLY B 1 64 ? 2.537 -3.807 0.515 1 97.38 64 GLY B N 1
ATOM 2230 C CA . GLY B 1 64 ? 3.277 -3.213 1.617 1 97.38 64 GLY B CA 1
ATOM 2231 C C . GLY B 1 64 ? 4.062 -4.23 2.426 1 97.38 64 GLY B C 1
ATOM 2232 O O . GLY B 1 64 ? 5.223 -3.998 2.768 1 97.38 64 GLY B O 1
ATOM 2233 N N . ALA B 1 65 ? 3.441 -5.344 2.711 1 97.38 65 ALA B N 1
ATOM 2234 C CA . ALA B 1 65 ? 4.105 -6.398 3.471 1 97.38 65 ALA B CA 1
ATOM 2235 C C . ALA B 1 65 ? 5.301 -6.961 2.703 1 97.38 65 ALA B C 1
ATOM 2237 O O . ALA B 1 65 ? 6.355 -7.219 3.285 1 97.38 65 ALA B O 1
ATOM 2238 N N . VAL B 1 66 ? 5.121 -7.133 1.413 1 98.25 66 VAL B N 1
ATOM 2239 C CA . VAL B 1 66 ? 6.207 -7.637 0.577 1 98.25 66 VAL B CA 1
ATOM 2240 C C . VAL B 1 66 ? 7.355 -6.633 0.562 1 98.25 66 VAL B C 1
ATOM 2242 O O . VAL B 1 66 ? 8.516 -7.004 0.77 1 98.25 66 VAL B O 1
ATOM 2245 N N . ALA B 1 67 ? 7.066 -5.359 0.326 1 97.88 67 ALA B N 1
ATOM 2246 C CA . ALA B 1 67 ? 8.094 -4.32 0.291 1 97.88 67 ALA B CA 1
ATOM 2247 C C . ALA B 1 67 ? 8.883 -4.289 1.595 1 97.88 67 ALA B C 1
ATOM 2249 O O . ALA B 1 67 ? 10.117 -4.176 1.578 1 97.88 67 ALA B O 1
ATOM 2250 N N . ASP B 1 68 ? 8.172 -4.43 2.672 1 95.94 68 ASP B N 1
ATOM 2251 C CA . ASP B 1 68 ? 8.789 -4.359 3.99 1 95.94 68 ASP B CA 1
ATOM 2252 C C . ASP B 1 68 ? 9.758 -5.523 4.207 1 95.94 68 ASP B C 1
ATOM 2254 O O . ASP B 1 68 ? 10.766 -5.383 4.902 1 95.94 68 ASP B O 1
ATOM 2258 N N . ALA B 1 69 ? 9.469 -6.637 3.604 1 96.88 69 ALA B N 1
ATOM 2259 C CA . ALA B 1 69 ? 10.219 -7.863 3.863 1 96.88 69 ALA B CA 1
ATOM 2260 C C . ALA B 1 69 ? 11.484 -7.926 3.008 1 96.88 69 ALA B C 1
ATOM 2262 O O . ALA B 1 69 ? 12.359 -8.75 3.248 1 96.88 69 ALA B O 1
ATOM 2263 N N . LEU B 1 70 ? 11.594 -7.09 1.979 1 96.88 70 LEU B N 1
ATOM 2264 C CA . LEU B 1 70 ? 12.711 -7.176 1.042 1 96.88 70 LEU B CA 1
ATOM 2265 C C . LEU B 1 70 ? 13.984 -6.629 1.664 1 96.88 70 LEU B C 1
ATOM 2267 O O . LEU B 1 70 ? 13.961 -5.602 2.346 1 96.88 70 LEU B O 1
ATOM 2271 N N . PRO B 1 71 ? 15.109 -7.281 1.484 1 92.5 71 PRO B N 1
ATOM 2272 C CA . PRO B 1 71 ? 16.391 -6.855 2.066 1 92.5 71 PRO B CA 1
ATOM 2273 C C . PRO B 1 71 ? 17 -5.652 1.343 1 92.5 71 PRO B C 1
ATOM 2275 O O . PRO B 1 71 ? 17.953 -5.055 1.834 1 92.5 71 PRO B O 1
ATOM 2278 N N . GLU B 1 72 ? 16.5 -5.359 0.177 1 93.75 72 GLU B N 1
ATOM 2279 C CA . GLU B 1 72 ? 17 -4.25 -0.63 1 93.75 72 GLU B CA 1
ATOM 2280 C C . GLU B 1 72 ? 15.852 -3.51 -1.32 1 93.75 72 GLU B C 1
ATOM 2282 O O . GLU B 1 72 ? 14.75 -4.039 -1.443 1 93.75 72 GLU B O 1
ATOM 2287 N N . ARG B 1 73 ? 16.188 -2.307 -1.838 1 95.5 73 ARG B N 1
ATOM 2288 C CA . ARG B 1 73 ? 15.164 -1.448 -2.406 1 95.5 73 ARG B CA 1
ATOM 2289 C C . ARG B 1 73 ? 15.234 -1.44 -3.93 1 95.5 73 ARG B C 1
ATOM 2291 O O . ARG B 1 73 ? 14.391 -0.827 -4.594 1 95.5 73 ARG B O 1
ATOM 2298 N N . GLY B 1 74 ? 16.172 -2.07 -4.504 1 93.56 74 GLY B N 1
ATOM 2299 C CA . GLY B 1 74 ? 16.281 -2.172 -5.953 1 93.56 74 GLY B CA 1
ATOM 2300 C C . GLY B 1 74 ? 17.656 -1.779 -6.477 1 93.56 74 GLY B C 1
ATOM 2301 O O . GLY B 1 74 ? 18.531 -1.369 -5.707 1 93.56 74 GLY B O 1
ATOM 2302 N N . PRO B 1 75 ? 17.844 -2.021 -7.676 1 96.62 75 PRO B N 1
ATOM 2303 C CA . PRO B 1 75 ? 16.828 -2.369 -8.672 1 96.62 75 PRO B CA 1
ATOM 2304 C C . PRO B 1 75 ? 16.375 -3.824 -8.562 1 96.62 75 PRO B C 1
ATOM 2306 O O . PRO B 1 75 ? 17.172 -4.699 -8.203 1 96.62 75 PRO B O 1
ATOM 2309 N N . LEU B 1 76 ? 15.016 -4.031 -8.883 1 97.81 76 LEU B N 1
ATOM 2310 C CA . LEU B 1 76 ? 14.406 -5.355 -8.898 1 97.81 76 LEU B CA 1
ATOM 2311 C C . LEU B 1 76 ? 13.719 -5.617 -10.234 1 97.81 76 LEU B C 1
ATOM 2313 O O . LEU B 1 76 ? 13.25 -4.684 -10.891 1 97.81 76 LEU B O 1
ATOM 2317 N N . LEU B 1 77 ? 13.789 -6.824 -10.68 1 98.44 77 LEU B N 1
ATOM 2318 C CA . LEU B 1 77 ? 12.789 -7.348 -11.602 1 98.44 77 LEU B CA 1
ATOM 2319 C C . LEU B 1 77 ? 11.703 -8.117 -10.844 1 98.44 77 LEU B C 1
ATOM 2321 O O . LEU B 1 77 ? 11.977 -8.711 -9.805 1 98.44 77 LEU B O 1
ATOM 2325 N N . VAL B 1 78 ? 10.492 -8.031 -11.367 1 98.81 78 VAL B N 1
ATOM 2326 C CA . VAL B 1 78 ? 9.398 -8.695 -10.664 1 98.81 78 VAL B CA 1
ATOM 2327 C C . VAL B 1 78 ? 8.641 -9.602 -11.633 1 98.81 78 VAL B C 1
ATOM 2329 O O . VAL B 1 78 ? 8.328 -9.195 -12.758 1 98.81 78 VAL B O 1
ATOM 2332 N N . ILE B 1 79 ? 8.438 -10.82 -11.258 1 98.88 79 ILE B N 1
ATOM 2333 C CA . ILE B 1 79 ? 7.516 -11.742 -11.914 1 98.88 79 ILE B CA 1
ATOM 2334 C C . ILE B 1 79 ? 6.414 -12.148 -10.938 1 98.88 79 ILE B C 1
ATOM 2336 O O . ILE B 1 79 ? 6.699 -12.656 -9.852 1 98.88 79 ILE B O 1
ATOM 2340 N N . GLY B 1 80 ? 5.234 -11.906 -11.273 1 98.88 80 GLY B N 1
ATOM 2341 C CA . GLY B 1 80 ? 4.098 -12.258 -10.438 1 98.88 80 GLY B CA 1
ATOM 2342 C C . GLY B 1 80 ? 3.064 -13.102 -11.156 1 98.88 80 GLY B C 1
ATOM 2343 O O . GLY B 1 80 ? 2.748 -12.844 -12.32 1 98.88 80 GLY B O 1
ATOM 2344 N N . HIS B 1 81 ? 2.562 -14.102 -10.484 1 98.81 81 HIS B N 1
ATOM 2345 C CA . HIS B 1 81 ? 1.523 -14.984 -11.008 1 98.81 81 HIS B CA 1
ATOM 2346 C C . HIS B 1 81 ? 0.177 -14.695 -10.352 1 98.81 81 HIS B C 1
ATOM 2348 O O . HIS B 1 81 ? 0.07 -14.695 -9.117 1 98.81 81 HIS B O 1
ATOM 2354 N N . SER B 1 82 ? -0.867 -14.461 -11.18 1 98.62 82 SER B N 1
ATOM 2355 C CA . SER B 1 82 ? -2.227 -14.305 -10.672 1 98.62 82 SER B CA 1
ATOM 2356 C C . SER B 1 82 ? -2.291 -13.25 -9.578 1 98.62 82 SER B C 1
ATOM 2358 O O . SER B 1 82 ? -1.913 -12.094 -9.789 1 98.62 82 SER B O 1
ATOM 2360 N N . LEU B 1 83 ? -2.625 -13.547 -8.367 1 98.75 83 LEU B N 1
ATOM 2361 C CA . LEU B 1 83 ? -2.621 -12.617 -7.25 1 98.75 83 LEU B CA 1
ATOM 2362 C C . LEU B 1 83 ? -1.27 -11.914 -7.125 1 98.75 83 LEU B C 1
ATOM 2364 O O . LEU B 1 83 ? -1.209 -10.695 -6.957 1 98.75 83 LEU B O 1
ATOM 2368 N N . GLY B 1 84 ? -0.225 -12.688 -7.273 1 98.88 84 GLY B N 1
ATOM 2369 C CA . GLY B 1 84 ? 1.116 -12.125 -7.211 1 98.88 84 GLY B CA 1
ATOM 2370 C C . GLY B 1 84 ? 1.398 -11.133 -8.312 1 98.88 84 GLY B C 1
ATOM 2371 O O . GLY B 1 84 ? 2.209 -10.219 -8.141 1 98.88 84 GLY B O 1
ATOM 2372 N N . GLY B 1 85 ? 0.789 -11.352 -9.477 1 98.81 85 GLY B N 1
ATOM 2373 C CA . GLY B 1 85 ? 0.9 -10.375 -10.555 1 98.81 85 GLY B CA 1
ATOM 2374 C C . GLY B 1 85 ? 0.306 -9.023 -10.195 1 98.81 85 GLY B C 1
ATOM 2375 O O . GLY B 1 85 ? 0.896 -7.98 -10.484 1 98.81 85 GLY B O 1
ATOM 2376 N N . VAL B 1 86 ? -0.867 -9.008 -9.547 1 98.81 86 VAL B N 1
ATOM 2377 C CA . VAL B 1 86 ? -1.531 -7.777 -9.133 1 98.81 86 VAL B CA 1
ATOM 2378 C C . VAL B 1 86 ? -0.709 -7.082 -8.055 1 98.81 86 VAL B C 1
ATOM 2380 O O . VAL B 1 86 ? -0.497 -5.867 -8.109 1 98.81 86 VAL B O 1
ATOM 2383 N N . VAL B 1 87 ? -0.227 -7.863 -7.098 1 98.88 87 VAL B N 1
ATOM 2384 C CA . VAL B 1 87 ? 0.624 -7.336 -6.035 1 98.88 87 VAL B CA 1
ATOM 2385 C C . VAL B 1 87 ? 1.887 -6.727 -6.641 1 98.88 87 VAL B C 1
ATOM 2387 O O . VAL B 1 87 ? 2.311 -5.637 -6.242 1 98.88 87 VAL B O 1
ATOM 2390 N N . GLY B 1 88 ? 2.461 -7.402 -7.598 1 98.88 88 GLY B N 1
ATOM 2391 C CA . GLY B 1 88 ? 3.625 -6.879 -8.297 1 98.88 88 GLY B CA 1
ATOM 2392 C C . GLY B 1 88 ? 3.348 -5.574 -9.023 1 98.88 88 GLY B C 1
ATOM 2393 O O . GLY B 1 88 ? 4.184 -4.672 -9.031 1 98.88 88 GLY B O 1
ATOM 2394 N N . LEU B 1 89 ? 2.199 -5.492 -9.695 1 98.69 89 LEU B N 1
ATOM 2395 C CA . LEU B 1 89 ? 1.815 -4.262 -10.375 1 98.69 89 LEU B CA 1
ATOM 2396 C C . LEU B 1 89 ? 1.688 -3.111 -9.383 1 98.69 89 LEU B C 1
ATOM 2398 O O . LEU B 1 89 ? 2.078 -1.979 -9.68 1 98.69 89 LEU B O 1
ATOM 2402 N N . ALA B 1 90 ? 1.107 -3.408 -8.188 1 98.69 90 ALA B N 1
ATOM 2403 C CA . ALA B 1 90 ? 1.062 -2.381 -7.152 1 98.69 90 ALA B CA 1
ATOM 2404 C C . ALA B 1 90 ? 2.467 -1.911 -6.785 1 98.69 90 ALA B C 1
ATOM 2406 O O . ALA B 1 90 ? 2.721 -0.708 -6.691 1 98.69 90 ALA B O 1
ATOM 2407 N N . LEU B 1 91 ? 3.373 -2.85 -6.617 1 98.62 91 LEU B N 1
ATOM 2408 C CA . LEU B 1 91 ? 4.754 -2.51 -6.289 1 98.62 91 LEU B CA 1
ATOM 2409 C C . LEU B 1 91 ? 5.391 -1.688 -7.406 1 98.62 91 LEU B C 1
ATOM 2411 O O . LEU B 1 91 ? 6.207 -0.803 -7.141 1 98.62 91 LEU B O 1
ATOM 2415 N N . ALA B 1 92 ? 5.02 -1.924 -8.633 1 98.31 92 ALA B N 1
ATOM 2416 C CA . ALA B 1 92 ? 5.586 -1.264 -9.805 1 98.31 92 ALA B CA 1
ATOM 2417 C C . ALA B 1 92 ? 5.152 0.198 -9.875 1 98.31 92 ALA B C 1
ATOM 2419 O O . ALA B 1 92 ? 5.707 0.98 -10.648 1 98.31 92 ALA B O 1
ATOM 2420 N N . SER B 1 93 ? 4.137 0.63 -9.062 1 97.44 93 SER B N 1
ATOM 2421 C CA . SER B 1 93 ? 3.678 2.016 -9.039 1 97.44 93 SER B CA 1
ATOM 2422 C C . SER B 1 93 ? 4.77 2.951 -8.539 1 97.44 93 SER B C 1
ATOM 2424 O O . SER B 1 93 ? 4.703 4.164 -8.75 1 97.44 93 SER B O 1
ATOM 2426 N N . GLY B 1 94 ? 5.703 2.432 -7.762 1 95.62 94 GLY B N 1
ATOM 2427 C CA . GLY B 1 94 ? 6.715 3.246 -7.109 1 95.62 94 GLY B CA 1
ATOM 2428 C C . GLY B 1 94 ? 6.266 3.787 -5.762 1 95.62 94 GLY B C 1
ATOM 2429 O O . GLY B 1 94 ? 7.031 4.457 -5.07 1 95.62 94 GLY B O 1
ATOM 2430 N N . TRP B 1 95 ? 5.074 3.441 -5.379 1 98.12 95 TRP B N 1
ATOM 2431 C CA . TRP B 1 95 ? 4.512 4.016 -4.16 1 98.12 95 TRP B CA 1
ATOM 2432 C C . TRP B 1 95 ? 5.078 3.328 -2.924 1 98.12 95 TRP B C 1
ATOM 2434 O O . TRP B 1 95 ? 4.875 3.793 -1.8 1 98.12 95 TRP B O 1
ATOM 2444 N N . PHE B 1 96 ? 5.844 2.248 -3.137 1 98 96 PHE B N 1
ATOM 2445 C CA . PHE B 1 96 ? 6.238 1.425 -1.999 1 98 96 PHE B CA 1
ATOM 2446 C C . PHE B 1 96 ? 7.742 1.494 -1.775 1 98 96 PHE B C 1
ATOM 2448 O O . PHE B 1 96 ? 8.312 0.638 -1.1 1 98 96 PHE B O 1
ATOM 2455 N N . GLY B 1 97 ? 8.422 2.463 -2.365 1 96.88 97 GLY B N 1
ATOM 2456 C CA . GLY B 1 97 ? 9.812 2.764 -2.074 1 96.88 97 GLY B CA 1
ATOM 2457 C C . GLY B 1 97 ? 10.781 1.791 -2.719 1 96.88 97 GLY B C 1
ATOM 2458 O O . GLY B 1 97 ? 11.891 1.594 -2.225 1 96.88 97 GLY B O 1
ATOM 2459 N N . LEU B 1 98 ? 10.312 1.1 -3.781 1 97.81 98 LEU B N 1
ATOM 2460 C CA . LEU B 1 98 ? 11.148 0.144 -4.496 1 97.81 98 LEU B CA 1
ATOM 2461 C C . LEU B 1 98 ? 11.453 0.634 -5.91 1 97.81 98 LEU B C 1
ATOM 2463 O O . LEU B 1 98 ? 10.578 1.208 -6.57 1 97.81 98 LEU B O 1
ATOM 2467 N N . ARG B 1 99 ? 12.648 0.438 -6.309 1 97.5 99 ARG B N 1
ATOM 2468 C CA . ARG B 1 99 ? 12.969 0.626 -7.719 1 97.5 99 ARG B CA 1
ATOM 2469 C C . ARG B 1 99 ? 12.805 -0.673 -8.5 1 97.5 99 ARG B C 1
ATOM 2471 O O . ARG B 1 99 ? 13.539 -1.635 -8.281 1 97.5 99 ARG B O 1
ATOM 2478 N N . ILE B 1 100 ? 11.844 -0.755 -9.328 1 98.06 100 ILE B N 1
ATOM 2479 C CA . ILE B 1 100 ? 11.562 -1.912 -10.18 1 98.06 100 ILE B CA 1
ATOM 2480 C C . ILE B 1 100 ? 11.859 -1.566 -11.633 1 98.06 100 ILE B C 1
ATOM 2482 O O . ILE B 1 100 ? 11.312 -0.598 -12.172 1 98.06 100 ILE B O 1
ATOM 2486 N N . ASP B 1 101 ? 12.719 -2.363 -12.242 1 97.94 101 ASP B N 1
ATOM 2487 C CA . ASP B 1 101 ? 13.164 -2.072 -13.602 1 97.94 101 ASP B CA 1
ATOM 2488 C C . ASP B 1 101 ? 12.281 -2.77 -14.625 1 97.94 101 ASP B C 1
ATOM 2490 O O . ASP B 1 101 ? 12.289 -2.41 -15.805 1 97.94 101 ASP B O 1
ATOM 2494 N N . GLY B 1 102 ? 11.555 -3.783 -14.234 1 98.25 102 GLY B N 1
ATOM 2495 C CA . GLY B 1 102 ? 10.664 -4.531 -15.109 1 98.25 102 GLY B CA 1
ATOM 2496 C C . GLY B 1 102 ? 9.695 -5.418 -14.352 1 98.25 102 GLY B C 1
ATOM 2497 O O . GLY B 1 102 ? 10.031 -5.965 -13.297 1 98.25 102 GLY B O 1
ATOM 2498 N N . MET B 1 103 ? 8.508 -5.578 -14.875 1 98.19 103 MET B N 1
ATOM 2499 C CA . MET B 1 103 ? 7.438 -6.344 -14.242 1 98.19 103 MET B CA 1
ATOM 2500 C C . MET B 1 103 ? 6.746 -7.254 -15.25 1 98.19 103 MET B C 1
ATOM 2502 O O . MET B 1 103 ? 6.352 -6.809 -16.328 1 98.19 103 MET B O 1
ATOM 2506 N N . LEU B 1 104 ? 6.711 -8.547 -14.969 1 98.5 104 LEU B N 1
ATOM 2507 C CA . LEU B 1 104 ? 5.91 -9.5 -15.719 1 98.5 104 LEU B CA 1
ATOM 2508 C C . LEU B 1 104 ? 4.77 -10.047 -14.867 1 98.5 104 LEU B C 1
ATOM 2510 O O . LEU B 1 104 ? 5 -10.586 -13.781 1 98.5 104 LEU B O 1
ATOM 2514 N N . ALA B 1 105 ? 3.584 -9.852 -15.281 1 98.56 105 ALA B N 1
ATOM 2515 C CA . ALA B 1 105 ? 2.41 -10.445 -14.648 1 98.56 105 ALA B CA 1
ATOM 2516 C C . ALA B 1 105 ? 1.838 -11.57 -15.5 1 98.56 105 ALA B C 1
ATOM 2518 O O . ALA B 1 105 ? 1.46 -11.359 -16.656 1 98.56 105 ALA B O 1
ATOM 2519 N N . ILE B 1 106 ? 1.785 -12.773 -14.922 1 98.06 106 ILE B N 1
ATOM 2520 C CA . ILE B 1 106 ? 1.336 -13.945 -15.656 1 98.06 106 ILE B CA 1
ATOM 2521 C C . ILE B 1 106 ? 0.028 -14.461 -15.062 1 98.06 106 ILE B C 1
ATOM 2523 O O . ILE B 1 106 ? -0.091 -14.609 -13.844 1 98.06 106 ILE B O 1
ATOM 2527 N N . GLY B 1 107 ? -0.924 -14.711 -15.906 1 97.81 107 GLY B N 1
ATOM 2528 C CA . GLY B 1 107 ? -2.139 -15.398 -15.5 1 97.81 107 GLY B CA 1
ATOM 2529 C C . GLY B 1 107 ? -3.02 -14.562 -14.586 1 97.81 107 GLY B C 1
ATOM 2530 O O . GLY B 1 107 ? -3.641 -15.086 -13.664 1 97.81 107 GLY B O 1
ATOM 2531 N N . VAL B 1 108 ? -3.043 -13.266 -14.773 1 98.06 108 VAL B N 1
ATOM 2532 C CA . VAL B 1 108 ? -3.865 -12.383 -13.953 1 98.06 108 VAL B CA 1
ATOM 2533 C C . VAL B 1 108 ? -5.281 -12.32 -14.516 1 98.06 108 VAL B C 1
ATOM 2535 O O . VAL B 1 108 ? -5.484 -11.945 -15.672 1 98.06 108 VAL B O 1
ATOM 2538 N N . LYS B 1 109 ? -6.25 -12.711 -13.766 1 96.81 109 LYS B N 1
ATOM 2539 C CA . LYS B 1 109 ? -7.652 -12.547 -14.117 1 96.81 109 LYS B CA 1
ATOM 2540 C C . LYS B 1 109 ? -8.055 -11.07 -14.078 1 96.81 109 LYS B C 1
ATOM 2542 O O . LYS B 1 109 ? -7.926 -10.414 -13.047 1 96.81 109 LYS B O 1
ATOM 2547 N N . VAL B 1 110 ? -8.586 -10.562 -15.18 1 95.88 110 VAL B N 1
ATOM 2548 C CA . VAL B 1 110 ? -8.781 -9.117 -15.258 1 95.88 110 VAL B CA 1
ATOM 2549 C C . VAL B 1 110 ? -10.281 -8.797 -15.266 1 95.88 110 VAL B C 1
ATOM 2551 O O . VAL B 1 110 ? -10.68 -7.66 -15.023 1 95.88 110 VAL B O 1
ATOM 2554 N N . GLU B 1 111 ? -11.109 -9.734 -15.578 1 94.94 111 GLU B N 1
ATOM 2555 C CA . GLU B 1 111 ? -12.555 -9.531 -15.531 1 94.94 111 GLU B CA 1
ATOM 2556 C C . GLU B 1 111 ? -13.18 -10.328 -14.391 1 94.94 111 GLU B C 1
ATOM 2558 O O . GLU B 1 111 ? -12.945 -11.531 -14.258 1 94.94 111 GLU B O 1
ATOM 2563 N N . TRP B 1 112 ? -13.938 -9.664 -13.617 1 95.75 112 TRP B N 1
ATOM 2564 C CA . TRP B 1 112 ? -14.633 -10.227 -12.461 1 95.75 112 TRP B CA 1
ATOM 2565 C C . TRP B 1 112 ? -16.109 -9.859 -12.477 1 95.75 112 TRP B C 1
ATOM 2567 O O . TRP B 1 112 ? -16.469 -8.68 -12.562 1 95.75 112 TRP B O 1
ATOM 2577 N N . SER B 1 113 ? -16.969 -10.812 -12.438 1 95.81 113 SER B N 1
ATOM 2578 C CA . SER B 1 113 ? -18.391 -10.57 -12.297 1 95.81 113 SER B CA 1
ATOM 2579 C C . SER B 1 113 ? -18.797 -10.438 -10.836 1 95.81 113 SER B C 1
ATOM 2581 O O . SER B 1 113 ? -18.016 -10.773 -9.938 1 95.81 113 SER B O 1
ATOM 2583 N N . GLU B 1 114 ? -20 -10 -10.656 1 96.31 114 GLU B N 1
ATOM 2584 C CA . GLU B 1 114 ? -20.531 -9.977 -9.297 1 96.31 114 GLU B CA 1
ATOM 2585 C C . GLU B 1 114 ? -20.594 -11.383 -8.695 1 96.31 114 GLU B C 1
ATOM 2587 O O . GLU B 1 114 ? -20.359 -11.555 -7.5 1 96.31 114 GLU B O 1
ATOM 2592 N N . SER B 1 115 ? -20.906 -12.289 -9.531 1 96.81 115 SER B N 1
ATOM 2593 C CA . SER B 1 115 ? -20.953 -13.68 -9.086 1 96.81 115 SER B CA 1
ATOM 2594 C C . SER B 1 115 ? -19.562 -14.18 -8.68 1 96.81 115 SER B C 1
ATOM 2596 O O . SER B 1 115 ? -19.438 -14.898 -7.688 1 96.81 115 SER B O 1
ATOM 2598 N N . ASP B 1 116 ? -18.547 -13.812 -9.469 1 95.81 116 ASP B N 1
ATOM 2599 C CA . ASP B 1 116 ? -17.172 -14.156 -9.102 1 95.81 116 ASP B CA 1
ATOM 2600 C C . ASP B 1 116 ? -16.828 -13.625 -7.715 1 95.81 116 ASP B C 1
ATOM 2602 O O . ASP B 1 116 ? -16.297 -14.359 -6.879 1 95.81 116 ASP B O 1
ATOM 2606 N N . LEU B 1 117 ? -17.188 -12.422 -7.516 1 96.75 117 LEU B N 1
ATOM 2607 C CA . LEU B 1 117 ? -16.828 -11.75 -6.27 1 96.75 117 LEU B CA 1
ATOM 2608 C C . LEU B 1 117 ? -17.641 -12.32 -5.102 1 96.75 117 LEU B C 1
ATOM 2610 O O . LEU B 1 117 ? -17.109 -12.445 -3.99 1 96.75 117 LEU B O 1
ATOM 2614 N N . ALA B 1 118 ? -18.859 -12.672 -5.336 1 97.06 118 ALA B N 1
ATOM 2615 C CA . ALA B 1 118 ? -19.688 -13.297 -4.305 1 97.06 118 ALA B CA 1
ATOM 2616 C C . ALA B 1 118 ? -19.141 -14.664 -3.908 1 97.06 118 ALA B C 1
ATOM 2618 O O . ALA B 1 118 ? -19.078 -15 -2.723 1 97.06 118 ALA B O 1
ATOM 2619 N N . LYS B 1 119 ? -18.766 -15.414 -4.863 1 97 119 LYS B N 1
ATOM 2620 C CA . LYS B 1 119 ? -18.172 -16.719 -4.594 1 97 119 LYS B CA 1
ATOM 2621 C C . LYS B 1 119 ? -16.891 -16.594 -3.77 1 97 119 LYS B C 1
ATOM 2623 O O . LYS B 1 119 ? -16.672 -17.375 -2.84 1 97 119 LYS B O 1
ATOM 2628 N N . ALA B 1 120 ? -16.062 -15.625 -4.195 1 96.69 120 ALA B N 1
ATOM 2629 C CA . ALA B 1 120 ? -14.836 -15.367 -3.453 1 96.69 120 ALA B CA 1
ATOM 2630 C C . ALA B 1 120 ? -15.133 -14.977 -2.008 1 96.69 120 ALA B C 1
ATOM 2632 O O . ALA B 1 120 ? -14.477 -15.453 -1.081 1 96.69 120 ALA B O 1
ATOM 2633 N N . ALA B 1 121 ? -16.094 -14.117 -1.813 1 96.69 121 ALA B N 1
ATOM 2634 C CA . ALA B 1 121 ? -16.516 -13.695 -0.479 1 96.69 121 ALA B CA 1
ATOM 2635 C C . ALA B 1 121 ? -17 -14.883 0.34 1 96.69 121 ALA B C 1
ATOM 2637 O O . ALA B 1 121 ? -16.734 -14.977 1.538 1 96.69 121 ALA B O 1
ATOM 2638 N N . ASP B 1 122 ? -17.734 -15.789 -0.306 1 97.38 122 ASP B N 1
ATOM 2639 C CA . ASP B 1 122 ? -18.219 -17 0.353 1 97.38 122 ASP B CA 1
ATOM 2640 C C . ASP B 1 122 ? -17.062 -17.875 0.823 1 97.38 122 ASP B C 1
ATOM 2642 O O . ASP B 1 122 ? -17.078 -18.375 1.945 1 97.38 122 ASP B O 1
ATOM 2646 N N . MET B 1 123 ? -16.172 -18.016 -0.064 1 97 123 MET B N 1
ATOM 2647 C CA . MET B 1 123 ? -14.992 -18.812 0.285 1 97 123 MET B CA 1
ATOM 2648 C C . MET B 1 123 ? -14.25 -18.188 1.464 1 97 123 MET B C 1
ATOM 2650 O O . MET B 1 123 ? -13.797 -18.906 2.363 1 97 123 MET B O 1
ATOM 2654 N N . ALA B 1 124 ? -14.133 -16.875 1.473 1 97.44 124 ALA B N 1
ATOM 2655 C CA . ALA B 1 124 ? -13.406 -16.156 2.512 1 97.44 124 ALA B CA 1
ATOM 2656 C C . ALA B 1 124 ? -14.102 -16.297 3.863 1 97.44 124 ALA B C 1
ATOM 2658 O O . ALA B 1 124 ? -13.453 -16.25 4.91 1 97.44 124 ALA B O 1
ATOM 2659 N N . ALA B 1 125 ? -15.383 -16.484 3.811 1 96.56 125 ALA B N 1
ATOM 2660 C CA . ALA B 1 125 ? -16.188 -16.516 5.031 1 96.56 125 ALA B CA 1
ATOM 2661 C C . ALA B 1 125 ? -16.172 -17.906 5.66 1 96.56 125 ALA B C 1
ATOM 2663 O O . ALA B 1 125 ? -16.562 -18.078 6.816 1 96.56 125 ALA B O 1
ATOM 2664 N N . LYS B 1 126 ? -15.711 -18.906 4.93 1 95.38 126 LYS B N 1
ATOM 2665 C CA . LYS B 1 126 ? -15.695 -20.266 5.434 1 95.38 126 LYS B CA 1
ATOM 2666 C C . LYS B 1 126 ? -14.555 -20.484 6.426 1 95.38 126 LYS B C 1
ATOM 2668 O O . LYS B 1 126 ? -13.453 -19.969 6.227 1 95.38 126 LYS B O 1
ATOM 2673 N N . PRO B 1 127 ? -14.859 -21.188 7.52 1 94.38 127 PRO B N 1
ATOM 2674 C CA . PRO B 1 127 ? -13.742 -21.578 8.383 1 94.38 127 PRO B CA 1
ATOM 2675 C C . PRO B 1 127 ? -12.773 -22.531 7.703 1 94.38 127 PRO B C 1
ATOM 2677 O O . PRO B 1 127 ? -13.148 -23.25 6.773 1 94.38 127 PRO B O 1
ATOM 2680 N N . PRO B 1 128 ? -11.547 -22.5 8.133 1 95.69 128 PRO B N 1
ATOM 2681 C CA . PRO B 1 128 ? -10.617 -23.469 7.555 1 95.69 128 PRO B CA 1
ATOM 2682 C C . PRO B 1 128 ? -11.102 -24.906 7.688 1 95.69 128 PRO B C 1
ATOM 2684 O O . PRO B 1 128 ? -11.547 -25.312 8.766 1 95.69 128 PRO B O 1
ATOM 2687 N N . ARG B 1 129 ? -11.016 -25.578 6.594 1 96.56 129 ARG B N 1
ATOM 2688 C CA . ARG B 1 129 ? -11.383 -26.984 6.594 1 96.56 129 ARG B CA 1
ATOM 2689 C C . ARG B 1 129 ? -10.297 -27.828 7.25 1 96.56 129 ARG B C 1
ATOM 2691 O O . ARG B 1 129 ? -9.109 -27.641 6.992 1 96.56 129 ARG B O 1
ATOM 2698 N N . VAL B 1 130 ? -10.711 -28.766 8.086 1 98.25 130 VAL B N 1
ATOM 2699 C CA . VAL B 1 130 ? -9.789 -29.703 8.711 1 98.25 130 VAL B CA 1
ATOM 2700 C C . VAL B 1 130 ? -9.883 -31.062 8.016 1 98.25 130 VAL B C 1
ATOM 2702 O O . VAL B 1 130 ? -10.977 -31.594 7.812 1 98.25 130 VAL B O 1
ATOM 2705 N N . PHE B 1 131 ? -8.727 -31.516 7.652 1 98.69 131 PHE B N 1
ATOM 2706 C CA . PHE B 1 131 ? -8.625 -32.812 6.996 1 98.69 131 PHE B CA 1
ATOM 2707 C C . PHE B 1 131 ? -8.102 -33.875 7.969 1 98.69 131 PHE B C 1
ATOM 2709 O O . PHE B 1 131 ? -7.195 -33.594 8.758 1 98.69 131 PHE B O 1
ATOM 2716 N N . LEU B 1 132 ? -8.555 -35.031 7.836 1 98.12 132 LEU B N 1
ATOM 2717 C CA . LEU B 1 132 ? -8.195 -36.094 8.781 1 98.12 132 LEU B CA 1
ATOM 2718 C C . LEU B 1 132 ? -6.746 -36.531 8.578 1 98.12 132 LEU B C 1
ATOM 2720 O O . LEU B 1 132 ? -6.062 -36.906 9.539 1 98.12 132 LEU B O 1
ATOM 2724 N N . THR B 1 133 ? -6.32 -36.531 7.355 1 98.38 133 THR B N 1
ATOM 2725 C CA . THR B 1 133 ? -4.965 -37 7.09 1 98.38 133 THR B CA 1
ATOM 2726 C C . THR B 1 133 ? -4.133 -35.906 6.426 1 98.38 133 THR B C 1
ATOM 2728 O O . THR B 1 133 ? -4.676 -35.031 5.762 1 98.38 133 THR B O 1
ATOM 2731 N N . ARG B 1 134 ? -2.898 -36.031 6.562 1 98.5 134 ARG B N 1
ATOM 2732 C CA . ARG B 1 134 ? -1.966 -35.125 5.891 1 98.5 134 ARG B CA 1
ATOM 2733 C C . ARG B 1 134 ? -2.137 -35.188 4.379 1 98.5 134 ARG B C 1
ATOM 2735 O O . ARG B 1 134 ? -2.098 -34.156 3.701 1 98.5 134 ARG B O 1
ATOM 2742 N N . GLU B 1 135 ? -2.33 -36.375 3.879 1 98.38 135 GLU B N 1
ATOM 2743 C CA . GLU B 1 135 ? -2.465 -36.594 2.443 1 98.38 135 GLU B CA 1
ATOM 2744 C C . GLU B 1 135 ? -3.668 -35.844 1.881 1 98.38 135 GLU B C 1
ATOM 2746 O O . GLU B 1 135 ? -3.592 -35.25 0.798 1 98.38 135 GLU B O 1
ATOM 2751 N N . ASP B 1 136 ? -4.715 -35.844 2.625 1 98.62 136 ASP B N 1
ATOM 2752 C CA . ASP B 1 136 ? -5.91 -35.125 2.186 1 98.62 136 ASP B CA 1
ATOM 2753 C C . ASP B 1 136 ? -5.676 -33.625 2.162 1 98.62 136 ASP B C 1
ATOM 2755 O O . ASP B 1 136 ? -6.137 -32.938 1.253 1 98.62 136 ASP B O 1
ATOM 2759 N N . ALA B 1 137 ? -4.98 -33.156 3.164 1 98.81 137 ALA B N 1
ATOM 2760 C CA . ALA B 1 137 ? -4.652 -31.75 3.205 1 98.81 137 ALA B CA 1
ATOM 2761 C C . ALA B 1 137 ? -3.732 -31.359 2.049 1 98.81 137 ALA B C 1
ATOM 2763 O O . ALA B 1 137 ? -3.898 -30.297 1.441 1 98.81 137 ALA B O 1
ATOM 2764 N N . GLU B 1 138 ? -2.793 -32.25 1.784 1 98.81 138 GLU B N 1
ATOM 2765 C CA . GLU B 1 138 ? -1.878 -32 0.673 1 98.81 138 GLU B CA 1
ATOM 2766 C C . GLU B 1 138 ? -2.625 -31.969 -0.658 1 98.81 138 GLU B C 1
ATOM 2768 O O . GLU B 1 138 ? -2.346 -31.109 -1.507 1 98.81 138 GLU B O 1
ATOM 2773 N N . ARG B 1 139 ? -3.549 -32.875 -0.815 1 98.69 139 ARG B N 1
ATOM 2774 C CA . ARG B 1 139 ? -4.359 -32.875 -2.027 1 98.69 139 ARG B CA 1
ATOM 2775 C C . ARG B 1 139 ? -5.18 -31.609 -2.145 1 98.69 139 ARG B C 1
ATOM 2777 O O . ARG B 1 139 ? -5.309 -31.047 -3.232 1 98.69 139 ARG B O 1
ATOM 2784 N N . ALA B 1 140 ? -5.746 -31.172 -1.042 1 98.69 140 ALA B N 1
ATOM 2785 C CA . ALA B 1 140 ? -6.527 -29.938 -1.023 1 98.69 140 ALA B CA 1
ATOM 2786 C C . ALA B 1 140 ? -5.656 -28.734 -1.375 1 98.69 140 ALA B C 1
ATOM 2788 O O . ALA B 1 140 ? -6.09 -27.844 -2.107 1 98.69 140 ALA B O 1
ATOM 2789 N N . PHE B 1 141 ? -4.43 -28.734 -0.834 1 98.81 141 PHE B N 1
ATOM 2790 C CA . PHE B 1 141 ? -3.479 -27.672 -1.14 1 98.81 141 PHE B CA 1
ATOM 2791 C C . PHE B 1 141 ? -3.195 -27.609 -2.637 1 98.81 141 PHE B C 1
ATOM 2793 O O . PHE B 1 141 ? -3.258 -26.547 -3.242 1 98.81 141 PHE B O 1
ATOM 2800 N N . LEU B 1 142 ? -2.93 -28.781 -3.211 1 98.81 142 LEU B N 1
ATOM 2801 C CA . LEU B 1 142 ? -2.619 -28.844 -4.633 1 98.81 142 LEU B CA 1
ATOM 2802 C C . LEU B 1 142 ? -3.82 -28.422 -5.473 1 98.81 142 LEU B C 1
ATOM 2804 O O . LEU B 1 142 ? -3.664 -27.734 -6.492 1 98.81 142 LEU B O 1
ATOM 2808 N N . LYS B 1 143 ? -4.992 -28.781 -5.035 1 98.38 143 LYS B N 1
ATOM 2809 C CA . LYS B 1 143 ? -6.207 -28.422 -5.762 1 98.38 143 LYS B CA 1
ATOM 2810 C C . LYS B 1 143 ? -6.445 -26.906 -5.727 1 98.38 143 LYS B C 1
ATOM 2812 O O . LYS B 1 143 ? -6.66 -26.297 -6.77 1 98.38 143 LYS B O 1
ATOM 2817 N N . ILE B 1 144 ? -6.355 -26.328 -4.535 1 97.69 144 ILE B N 1
ATOM 2818 C CA . ILE B 1 144 ? -6.652 -24.922 -4.355 1 97.69 144 ILE B CA 1
ATOM 2819 C C . ILE B 1 144 ? -5.617 -24.078 -5.102 1 97.69 144 ILE B C 1
ATOM 2821 O O . ILE B 1 144 ? -5.941 -23.016 -5.633 1 97.69 144 ILE B O 1
ATOM 2825 N N . SER B 1 145 ? -4.355 -24.5 -5.203 1 98.19 145 SER B N 1
ATOM 2826 C CA . SER B 1 145 ? -3.277 -23.766 -5.859 1 98.19 145 SER B CA 1
ATOM 2827 C C . SER B 1 145 ? -3.219 -24.094 -7.348 1 98.19 145 SER B C 1
ATOM 2829 O O . SER B 1 145 ? -2.414 -23.516 -8.086 1 98.19 145 SER B O 1
ATOM 2831 N N . GLY B 1 146 ? -4.043 -24.969 -7.816 1 97.56 146 GLY B N 1
ATOM 2832 C CA . GLY B 1 146 ? -4.043 -25.359 -9.219 1 97.56 146 GLY B CA 1
ATOM 2833 C C . GLY B 1 146 ? -2.832 -26.188 -9.609 1 97.56 146 GLY B C 1
ATOM 2834 O O . GLY B 1 146 ? -2.391 -26.141 -10.758 1 97.56 146 GLY B O 1
ATOM 2835 N N . LEU B 1 147 ? -2.244 -26.969 -8.68 1 98.5 147 LEU B N 1
ATOM 2836 C CA . LEU B 1 147 ? -0.961 -27.625 -8.914 1 98.5 147 LEU B CA 1
ATOM 2837 C C . LEU B 1 147 ? -1.132 -29.141 -9 1 98.5 147 LEU B C 1
ATOM 2839 O O . LEU B 1 147 ? -0.146 -29.875 -9.07 1 98.5 147 LEU B O 1
ATOM 2843 N N . THR B 1 148 ? -2.416 -29.594 -8.961 1 98.25 148 THR B N 1
ATOM 2844 C CA . THR B 1 148 ? -2.666 -31.031 -9.055 1 98.25 148 THR B CA 1
ATOM 2845 C C . THR B 1 148 ? -1.985 -31.609 -10.297 1 98.25 148 THR B C 1
ATOM 2847 O O . THR B 1 148 ? -2.215 -31.141 -11.414 1 98.25 148 THR B O 1
ATOM 2850 N N . GLY B 1 149 ? -1.126 -32.562 -10.031 1 97.25 149 GLY B N 1
ATOM 2851 C CA . GLY B 1 149 ? -0.447 -33.219 -11.125 1 97.25 149 GLY B CA 1
ATOM 2852 C C . GLY B 1 149 ? 0.734 -32.438 -11.664 1 97.25 149 GLY B C 1
ATOM 2853 O O . GLY B 1 149 ? 1.436 -32.906 -12.57 1 97.25 149 GLY B O 1
ATOM 2854 N N . LEU B 1 150 ? 1.018 -31.281 -11.133 1 97.5 150 LEU B N 1
ATOM 2855 C CA . LEU B 1 150 ? 2.066 -30.406 -11.656 1 97.5 150 LEU B CA 1
ATOM 2856 C C . LEU B 1 150 ? 3.242 -30.344 -10.68 1 97.5 150 LEU B C 1
ATOM 2858 O O . LEU B 1 150 ? 4.379 -30.109 -11.094 1 97.5 150 LEU B O 1
ATOM 2862 N N . ALA B 1 151 ? 2.951 -30.5 -9.445 1 97.62 151 ALA B N 1
ATOM 2863 C CA . ALA B 1 151 ? 3.971 -30.375 -8.406 1 97.62 151 ALA B CA 1
ATOM 2864 C C . ALA B 1 151 ? 3.607 -31.188 -7.172 1 97.62 151 ALA B C 1
ATOM 2866 O O . ALA B 1 151 ? 2.467 -31.625 -7.023 1 97.62 151 ALA B O 1
ATOM 2867 N N . GLU B 1 152 ? 4.562 -31.406 -6.352 1 97.75 152 GLU B N 1
ATOM 2868 C CA . GLU B 1 152 ? 4.305 -31.938 -5.023 1 97.75 152 GLU B CA 1
ATOM 2869 C C . GLU B 1 152 ? 3.863 -30.844 -4.055 1 97.75 152 GLU B C 1
ATOM 2871 O O . GLU B 1 152 ? 4.176 -29.672 -4.254 1 97.75 152 GLU B O 1
ATOM 2876 N N . ALA B 1 153 ? 3.135 -31.266 -3.092 1 98.44 153 ALA B N 1
ATOM 2877 C CA . ALA B 1 153 ? 2.676 -30.297 -2.1 1 98.44 153 ALA B CA 1
ATOM 2878 C C . ALA B 1 153 ? 3.848 -29.75 -1.292 1 98.44 153 ALA B C 1
ATOM 2880 O O . ALA B 1 153 ? 4.715 -30.5 -0.847 1 98.44 153 ALA B O 1
ATOM 2881 N N . ASP B 1 154 ? 3.938 -28.438 -1.182 1 98.5 154 ASP B N 1
ATOM 2882 C CA . ASP B 1 154 ? 4.871 -27.812 -0.247 1 98.5 154 ASP B CA 1
ATOM 2883 C C . ASP B 1 154 ? 4.457 -28.062 1.199 1 98.5 154 ASP B C 1
ATOM 2885 O O . ASP B 1 154 ? 3.33 -27.75 1.594 1 98.5 154 ASP B O 1
ATOM 2889 N N . PRO B 1 155 ? 5.379 -28.594 1.987 1 98.19 155 PRO B N 1
ATOM 2890 C CA . PRO B 1 155 ? 5.012 -28.859 3.381 1 98.19 155 PRO B CA 1
ATOM 2891 C C . PRO B 1 155 ? 4.535 -27.609 4.109 1 98.19 155 PRO B C 1
ATOM 2893 O O . PRO B 1 155 ? 3.734 -27.688 5.043 1 98.19 155 PRO B O 1
ATOM 2896 N N . ASP B 1 156 ? 4.957 -26.422 3.699 1 98.38 156 ASP B N 1
ATOM 2897 C CA . ASP B 1 156 ? 4.535 -25.188 4.344 1 98.38 156 ASP B CA 1
ATOM 2898 C C . ASP B 1 156 ? 3.094 -24.828 3.975 1 98.38 156 ASP B C 1
ATOM 2900 O O . ASP B 1 156 ? 2.492 -23.938 4.574 1 98.38 156 ASP B O 1
ATOM 2904 N N . GLY B 1 157 ? 2.559 -25.531 2.984 1 98.75 157 GLY B N 1
ATOM 2905 C CA . GLY B 1 157 ? 1.202 -25.25 2.539 1 98.75 157 GLY B CA 1
ATOM 2906 C C . GLY B 1 157 ? 0.143 -25.875 3.432 1 98.75 157 GLY B C 1
ATOM 2907 O O . GLY B 1 157 ? -1.05 -25.609 3.264 1 98.75 157 GLY B O 1
ATOM 2908 N N . ILE B 1 158 ? 0.558 -26.672 4.395 1 98.81 158 ILE B N 1
ATOM 2909 C CA . ILE B 1 158 ? -0.355 -27.312 5.336 1 98.81 158 ILE B CA 1
ATOM 2910 C C . ILE B 1 158 ? 0.234 -27.266 6.742 1 98.81 158 ILE B C 1
ATOM 2912 O O . ILE B 1 158 ? 1.423 -27 6.914 1 98.81 158 ILE B O 1
ATOM 2916 N N . VAL B 1 159 ? -0.626 -27.453 7.684 1 98.56 159 VAL B N 1
ATOM 2917 C CA . VAL B 1 159 ? -0.162 -27.453 9.07 1 98.56 159 VAL B CA 1
ATOM 2918 C C . VAL B 1 159 ? -1.046 -28.375 9.906 1 98.56 159 VAL B C 1
ATOM 2920 O O . VAL B 1 159 ? -2.244 -28.5 9.648 1 98.56 159 VAL B O 1
ATOM 2923 N N . GLU B 1 160 ? -0.454 -29.062 10.867 1 98.25 160 GLU B N 1
ATOM 2924 C CA . GLU B 1 160 ? -1.227 -29.859 11.812 1 98.25 160 GLU B CA 1
ATOM 2925 C C . GLU B 1 160 ? -2.078 -28.984 12.719 1 98.25 160 GLU B C 1
ATOM 2927 O O . GLU B 1 160 ? -1.635 -27.922 13.156 1 98.25 160 GLU B O 1
ATOM 2932 N N . THR B 1 161 ? -3.264 -29.438 12.883 1 97.62 161 THR B N 1
ATOM 2933 C CA . THR B 1 161 ? -4.191 -28.766 13.781 1 97.62 161 THR B CA 1
ATOM 2934 C C . THR B 1 161 ? -4.988 -29.781 14.594 1 97.62 161 THR B C 1
ATOM 2936 O O . THR B 1 161 ? -4.832 -31 14.406 1 97.62 161 THR B O 1
ATOM 2939 N N . GLU B 1 162 ? -5.629 -29.266 15.617 1 97 162 GLU B N 1
ATOM 2940 C CA . GLU B 1 162 ? -6.5 -30.172 16.344 1 97 162 GLU B CA 1
ATOM 2941 C C . GLU B 1 162 ? -7.457 -30.906 15.414 1 97 162 GLU B C 1
ATOM 2943 O O . GLU B 1 162 ? -8.172 -30.281 14.633 1 97 162 GLU B O 1
ATOM 2948 N N . GLY B 1 163 ? -7.387 -32.188 15.469 1 97.44 163 GLY B N 1
ATOM 2949 C CA . GLY B 1 163 ? -8.289 -33 14.672 1 97.44 163 GLY B CA 1
ATOM 2950 C C . GLY B 1 163 ? -7.711 -33.375 13.32 1 97.44 163 GLY B C 1
ATOM 2951 O O . GLY B 1 163 ? -8.352 -34.094 12.555 1 97.44 163 GLY B O 1
ATOM 2952 N N . GLY B 1 164 ? -6.496 -32.938 13.008 1 98.44 164 GLY B N 1
ATOM 2953 C CA . GLY B 1 164 ? -5.879 -33.344 11.75 1 98.44 164 GLY B CA 1
ATOM 2954 C C . GLY B 1 164 ? -4.957 -32.281 11.172 1 98.44 164 GLY B C 1
ATOM 2955 O O . GLY B 1 164 ? -4.051 -31.797 11.859 1 98.44 164 GLY B O 1
ATOM 2956 N N . TRP B 1 165 ? -5.305 -31.953 9.891 1 98.75 165 TRP B N 1
ATOM 2957 C CA . TRP B 1 165 ? -4.477 -31.031 9.133 1 98.75 165 TRP B CA 1
ATOM 2958 C C . TRP B 1 165 ? -5.336 -29.984 8.438 1 98.75 165 TRP B C 1
ATOM 2960 O O . TRP B 1 165 ? -6.5 -30.234 8.125 1 98.75 165 TRP B O 1
ATOM 2970 N N . ARG B 1 166 ? -4.832 -28.828 8.203 1 98.62 166 ARG B N 1
ATOM 2971 C CA . ARG B 1 166 ? -5.488 -27.797 7.418 1 98.62 166 ARG B CA 1
ATOM 2972 C C . ARG B 1 166 ? -4.492 -27.062 6.52 1 98.62 166 ARG B C 1
ATOM 2974 O O . ARG B 1 166 ? -3.279 -27.188 6.711 1 98.62 166 ARG B O 1
ATOM 2981 N N . LEU B 1 167 ? -5.02 -26.406 5.57 1 98.81 167 LEU B N 1
ATOM 2982 C CA . LEU B 1 167 ? -4.172 -25.516 4.773 1 98.81 167 LEU B CA 1
ATOM 2983 C C . LEU B 1 167 ? -3.684 -24.344 5.609 1 98.81 167 LEU B C 1
ATOM 2985 O O . LEU B 1 167 ? -4.398 -23.859 6.488 1 98.81 167 LEU B O 1
ATOM 2989 N N . THR B 1 168 ? -2.48 -23.875 5.32 1 98.56 168 THR B N 1
ATOM 2990 C CA . THR B 1 168 ? -1.951 -22.688 5.988 1 98.56 168 THR B CA 1
ATOM 2991 C C . THR B 1 168 ? -2.549 -21.422 5.387 1 98.56 168 THR B C 1
ATOM 2993 O O . THR B 1 168 ? -2.475 -20.344 5.992 1 98.56 168 THR B O 1
ATOM 2996 N N . LEU B 1 169 ? -3.168 -21.562 4.211 1 98.62 169 LEU B N 1
ATOM 2997 C CA . LEU B 1 169 ? -3.846 -20.438 3.572 1 98.62 169 LEU B CA 1
ATOM 2998 C C . LEU B 1 169 ? -4.926 -19.859 4.488 1 98.62 169 LEU B C 1
ATOM 3000 O O . LEU B 1 169 ? -5.781 -20.594 4.98 1 98.62 169 LEU B O 1
ATOM 3004 N N . ASP B 1 170 ? -4.84 -18.562 4.75 1 98.31 170 ASP B N 1
ATOM 3005 C CA . ASP B 1 170 ? -5.934 -17.859 5.402 1 98.31 170 ASP B CA 1
ATOM 3006 C C . ASP B 1 170 ? -7.105 -17.656 4.449 1 98.31 170 ASP B C 1
ATOM 3008 O O . ASP B 1 170 ? -6.984 -16.953 3.443 1 98.31 170 ASP B O 1
ATOM 3012 N N . PRO B 1 171 ? -8.273 -18.266 4.711 1 98.12 171 PRO B N 1
ATOM 3013 C CA . PRO B 1 171 ? -9.406 -18.156 3.785 1 98.12 171 PRO B CA 1
ATOM 3014 C C . PRO B 1 171 ? -9.766 -16.703 3.477 1 98.12 171 PRO B C 1
ATOM 3016 O O . PRO B 1 171 ? -10.281 -16.406 2.395 1 98.12 171 PRO B O 1
ATOM 3019 N N . ARG B 1 172 ? -9.508 -15.766 4.422 1 97.94 172 ARG B N 1
ATOM 3020 C CA . ARG B 1 172 ? -9.859 -14.359 4.223 1 97.94 172 ARG B CA 1
ATOM 3021 C C . ARG B 1 172 ? -9.141 -13.781 3.01 1 97.94 172 ARG B C 1
ATOM 3023 O O . ARG B 1 172 ? -9.555 -12.758 2.467 1 97.94 172 ARG B O 1
ATOM 3030 N N . ALA B 1 173 ? -8.031 -14.398 2.562 1 98.25 173 ALA B N 1
ATOM 3031 C CA . ALA B 1 173 ? -7.258 -13.938 1.411 1 98.25 173 ALA B CA 1
ATOM 3032 C C . ALA B 1 173 ? -8.055 -14.094 0.119 1 98.25 173 ALA B C 1
ATOM 3034 O O . ALA B 1 173 ? -7.742 -13.461 -0.891 1 98.25 173 ALA B O 1
ATOM 3035 N N . PHE B 1 174 ? -9.141 -14.898 0.108 1 97.81 174 PHE B N 1
ATOM 3036 C CA . PHE B 1 174 ? -9.992 -15.055 -1.064 1 97.81 174 PHE B CA 1
ATOM 3037 C C . PHE B 1 174 ? -10.742 -13.758 -1.368 1 97.81 174 PHE B C 1
ATOM 3039 O O . PHE B 1 174 ? -11.18 -13.539 -2.498 1 97.81 174 PHE B O 1
ATOM 3046 N N . ALA B 1 175 ? -10.859 -12.898 -0.41 1 95.75 175 ALA B N 1
ATOM 3047 C CA . ALA B 1 175 ? -11.727 -11.727 -0.565 1 95.75 175 ALA B CA 1
ATOM 3048 C C . ALA B 1 175 ? -10.906 -10.469 -0.802 1 95.75 175 ALA B C 1
ATOM 3050 O O . ALA B 1 175 ? -11.305 -9.375 -0.382 1 95.75 175 ALA B O 1
ATOM 3051 N N . VAL B 1 176 ? -9.695 -10.633 -1.367 1 96.88 176 VAL B N 1
ATOM 3052 C CA . VAL B 1 176 ? -8.859 -9.477 -1.674 1 96.88 176 VAL B CA 1
ATOM 3053 C C . VAL B 1 176 ? -9.555 -8.578 -2.689 1 96.88 176 VAL B C 1
ATOM 3055 O O . VAL B 1 176 ? -9.312 -7.371 -2.729 1 96.88 176 VAL B O 1
ATOM 3058 N N . GLY B 1 177 ? -10.422 -9.156 -3.57 1 94.81 177 GLY B N 1
ATOM 3059 C CA . GLY B 1 177 ? -11.266 -8.391 -4.473 1 94.81 177 GLY B CA 1
ATOM 3060 C C . GLY B 1 177 ? -10.742 -8.367 -5.898 1 94.81 177 GLY B C 1
ATOM 3061 O O . GLY B 1 177 ? -9.805 -9.086 -6.234 1 94.81 177 GLY B O 1
ATOM 3062 N N . ALA B 1 178 ? -11.43 -7.617 -6.73 1 96.94 178 ALA B N 1
ATOM 3063 C CA . ALA B 1 178 ? -11.062 -7.438 -8.133 1 96.94 178 ALA B CA 1
ATOM 3064 C C . ALA B 1 178 ? -10.016 -6.344 -8.289 1 96.94 178 ALA B C 1
ATOM 3066 O O . ALA B 1 178 ? -10.18 -5.234 -7.785 1 96.94 178 ALA B O 1
ATOM 3067 N N . PRO B 1 179 ? -8.93 -6.699 -8.977 1 97.12 179 PRO B N 1
ATOM 3068 C CA . PRO B 1 179 ? -7.902 -5.672 -9.141 1 97.12 179 PRO B CA 1
ATOM 3069 C C . PRO B 1 179 ? -8.328 -4.559 -10.102 1 97.12 179 PRO B C 1
ATOM 3071 O O . PRO B 1 179 ? -9.016 -4.82 -11.086 1 97.12 179 PRO B O 1
ATOM 3074 N N . ASP B 1 180 ? -7.922 -3.342 -9.789 1 96.19 180 ASP B N 1
ATOM 3075 C CA . ASP B 1 180 ? -8.031 -2.193 -10.688 1 96.19 180 ASP B CA 1
ATOM 3076 C C . ASP B 1 180 ? -6.914 -2.201 -11.727 1 96.19 180 ASP B C 1
ATOM 3078 O O . ASP B 1 180 ? -5.984 -1.396 -11.656 1 96.19 180 ASP B O 1
ATOM 3082 N N . MET B 1 181 ? -7.102 -3.037 -12.773 1 97.06 181 MET B N 1
ATOM 3083 C CA . MET B 1 181 ? -6.012 -3.248 -13.719 1 97.06 181 MET B CA 1
ATOM 3084 C C . MET B 1 181 ? -5.668 -1.957 -14.461 1 97.06 181 MET B C 1
ATOM 3086 O O . MET B 1 181 ? -4.496 -1.588 -14.562 1 97.06 181 MET B O 1
ATOM 3090 N N . PRO B 1 182 ? -6.652 -1.151 -14.938 1 96.12 182 PRO B N 1
ATOM 3091 C CA . PRO B 1 182 ? -6.281 0.106 -15.594 1 96.12 182 PRO B CA 1
ATOM 3092 C C . PRO B 1 182 ? -5.516 1.049 -14.672 1 96.12 182 PRO B C 1
ATOM 3094 O O . PRO B 1 182 ? -4.52 1.649 -15.078 1 96.12 182 PRO B O 1
ATOM 3097 N N . GLY B 1 183 ? -5.992 1.173 -13.438 1 96.62 183 GLY B N 1
ATOM 3098 C CA . GLY B 1 183 ? -5.297 2.025 -12.484 1 96.62 183 GLY B CA 1
ATOM 3099 C C . GLY B 1 183 ? -3.889 1.555 -12.18 1 96.62 183 GLY B C 1
ATOM 3100 O O . GLY B 1 183 ? -2.955 2.359 -12.133 1 96.62 183 GLY B O 1
ATOM 3101 N N . LEU B 1 184 ? -3.762 0.243 -11.984 1 98.06 184 LEU B N 1
ATOM 3102 C CA . LEU B 1 184 ? -2.459 -0.343 -11.68 1 98.06 184 LEU B CA 1
ATOM 3103 C C . LEU B 1 184 ? -1.498 -0.164 -12.852 1 98.06 184 LEU B C 1
ATOM 3105 O O . LEU B 1 184 ? -0.351 0.245 -12.664 1 98.06 184 LEU B O 1
ATOM 3109 N N . LEU B 1 185 ? -1.944 -0.44 -14.031 1 97.75 185 LEU B N 1
ATOM 3110 C CA . LEU B 1 185 ? -1.116 -0.287 -15.219 1 97.75 185 LEU B CA 1
ATOM 3111 C C . LEU B 1 185 ? -0.766 1.179 -15.453 1 97.75 185 LEU B C 1
ATOM 3113 O O . LEU B 1 185 ? 0.364 1.499 -15.836 1 97.75 185 LEU B O 1
ATOM 3117 N N . GLY B 1 186 ? -1.702 2.053 -15.203 1 96.5 186 GLY B N 1
ATOM 3118 C CA . GLY B 1 186 ? -1.47 3.479 -15.359 1 96.5 186 GLY B CA 1
ATOM 3119 C C . GLY B 1 186 ? -0.454 4.031 -14.383 1 96.5 186 GLY B C 1
ATOM 3120 O O . GLY B 1 186 ? 0.259 4.988 -14.688 1 96.5 186 GLY B O 1
ATOM 3121 N N . ALA B 1 187 ? -0.344 3.395 -13.242 1 97.12 187 ALA B N 1
ATOM 3122 C CA . ALA B 1 187 ? 0.537 3.883 -12.18 1 97.12 187 ALA B CA 1
ATOM 3123 C C . ALA B 1 187 ? 1.927 3.264 -12.297 1 97.12 187 ALA B C 1
ATOM 3125 O O . ALA B 1 187 ? 2.857 3.68 -11.602 1 97.12 187 ALA B O 1
ATOM 3126 N N . ALA B 1 188 ? 2.105 2.266 -13.141 1 97.56 188 ALA B N 1
ATOM 3127 C CA . ALA B 1 188 ? 3.381 1.561 -13.242 1 97.56 188 ALA B CA 1
ATOM 3128 C C . ALA B 1 188 ? 4.488 2.494 -13.719 1 97.56 188 ALA B C 1
ATOM 3130 O O . ALA B 1 188 ? 4.281 3.285 -14.641 1 97.56 188 ALA B O 1
ATOM 3131 N N . ARG B 1 189 ? 5.711 2.381 -13.117 1 97.12 189 ARG B N 1
ATOM 3132 C CA . ARG B 1 189 ? 6.84 3.246 -13.438 1 97.12 189 ARG B CA 1
ATOM 3133 C C . ARG B 1 189 ? 7.941 2.471 -14.156 1 97.12 189 ARG B C 1
ATOM 3135 O O . ARG B 1 189 ? 9.078 2.939 -14.25 1 97.12 189 ARG B O 1
ATOM 3142 N N . CYS B 1 190 ? 7.652 1.305 -14.539 1 97.38 190 CYS B N 1
ATOM 3143 C CA . CYS B 1 190 ? 8.57 0.439 -15.273 1 97.38 190 CYS B CA 1
ATOM 3144 C C . CYS B 1 190 ? 7.859 -0.27 -16.422 1 97.38 190 CYS B C 1
ATOM 3146 O O . CYS B 1 190 ? 6.633 -0.241 -16.5 1 97.38 190 CYS B O 1
ATOM 3148 N N . PRO B 1 191 ? 8.633 -0.858 -17.406 1 97.62 191 PRO B N 1
ATOM 3149 C CA . PRO B 1 191 ? 7.977 -1.713 -18.391 1 97.62 191 PRO B CA 1
ATOM 3150 C C . PRO B 1 191 ? 7.199 -2.865 -17.766 1 97.62 191 PRO B C 1
ATOM 3152 O O . PRO B 1 191 ? 7.688 -3.504 -16.828 1 97.62 191 PRO B O 1
ATOM 3155 N N . VAL B 1 192 ? 5.938 -3.012 -18.234 1 98.12 192 VAL B N 1
ATOM 3156 C CA . VAL B 1 192 ? 5.082 -4.09 -17.75 1 98.12 192 VAL B CA 1
ATOM 3157 C C . VAL B 1 192 ? 4.707 -5.012 -18.906 1 98.12 192 VAL B C 1
ATOM 3159 O O . VAL B 1 192 ? 4.273 -4.543 -19.969 1 98.12 192 VAL B O 1
ATOM 3162 N N . ALA B 1 193 ? 4.977 -6.23 -18.703 1 97.88 193 ALA B N 1
ATOM 3163 C CA . ALA B 1 193 ? 4.504 -7.262 -19.625 1 97.88 193 ALA B CA 1
ATOM 3164 C C . ALA B 1 193 ? 3.404 -8.109 -18.984 1 97.88 193 ALA B C 1
ATOM 3166 O O . ALA B 1 193 ? 3.473 -8.43 -17.797 1 97.88 193 ALA B O 1
ATOM 3167 N N . LEU B 1 194 ? 2.373 -8.398 -19.75 1 98.19 194 LEU B N 1
ATOM 3168 C CA . LEU B 1 194 ? 1.317 -9.32 -19.359 1 98.19 194 LEU B CA 1
ATOM 3169 C C . LEU B 1 194 ? 1.362 -10.586 -20.203 1 98.19 194 LEU B C 1
ATOM 3171 O O . LEU B 1 194 ? 1.628 -10.523 -21.406 1 98.19 194 LEU B O 1
ATOM 3175 N N . ALA B 1 195 ? 1.154 -11.719 -19.578 1 98 195 ALA B N 1
ATOM 3176 C CA . ALA B 1 195 ? 1.17 -12.977 -20.312 1 98 195 ALA B CA 1
ATOM 3177 C C . ALA B 1 195 ? 0.163 -13.969 -19.734 1 98 195 ALA B C 1
ATOM 3179 O O . ALA B 1 195 ? -0.216 -13.867 -18.562 1 98 195 ALA B O 1
ATOM 3180 N N . ALA B 1 196 ? -0.281 -14.859 -20.516 1 97.81 196 ALA B N 1
ATOM 3181 C CA . ALA B 1 196 ? -1.138 -15.969 -20.094 1 97.81 196 ALA B CA 1
ATOM 3182 C C . ALA B 1 196 ? -0.911 -17.188 -20.969 1 97.81 196 ALA B C 1
ATOM 3184 O O . ALA B 1 196 ? -0.594 -17.078 -22.156 1 97.81 196 ALA B O 1
ATOM 3185 N N . GLY B 1 197 ? -1.009 -18.375 -20.344 1 97.19 197 GLY B N 1
ATOM 3186 C CA . GLY B 1 197 ? -0.992 -19.594 -21.141 1 97.19 197 GLY B CA 1
ATOM 3187 C C . GLY B 1 197 ? -2.199 -19.734 -22.047 1 97.19 197 GLY B C 1
ATOM 3188 O O . GLY B 1 197 ? -3.311 -19.359 -21.672 1 97.19 197 GLY B O 1
ATOM 3189 N N . THR B 1 198 ? -1.961 -20.375 -23.141 1 95.88 198 THR B N 1
ATOM 3190 C CA . THR B 1 198 ? -3.045 -20.547 -24.109 1 95.88 198 THR B CA 1
ATOM 3191 C C . THR B 1 198 ? -4.148 -21.422 -23.531 1 95.88 198 THR B C 1
ATOM 3193 O O . THR B 1 198 ? -5.32 -21.281 -23.891 1 95.88 198 THR B O 1
ATOM 3196 N N . HIS B 1 199 ? -3.822 -22.25 -22.594 1 95.75 199 HIS B N 1
ATOM 3197 C CA . HIS B 1 199 ? -4.793 -23.172 -22.031 1 95.75 199 HIS B CA 1
ATOM 3198 C C . HIS B 1 199 ? -5.246 -22.719 -20.641 1 95.75 199 HIS B C 1
ATOM 3200 O O . HIS B 1 199 ? -5.848 -23.5 -19.891 1 95.75 199 HIS B O 1
ATOM 3206 N N . ASP B 1 200 ? -4.871 -21.5 -20.281 1 96.62 200 ASP B N 1
ATOM 3207 C CA . ASP B 1 200 ? -5.316 -20.953 -19 1 96.62 200 ASP B CA 1
ATOM 3208 C C . ASP B 1 200 ? -6.824 -20.703 -19 1 96.62 200 ASP B C 1
ATOM 3210 O O . ASP B 1 200 ? -7.312 -19.828 -19.719 1 96.62 200 ASP B O 1
ATOM 3214 N N . PRO B 1 201 ? -7.57 -21.422 -18.266 1 93.12 201 PRO B N 1
ATOM 3215 C CA . PRO B 1 201 ? -9.023 -21.234 -18.281 1 93.12 201 PRO B CA 1
ATOM 3216 C C . PRO B 1 201 ? -9.469 -20 -17.516 1 93.12 201 PRO B C 1
ATOM 3218 O O . PRO B 1 201 ? -10.617 -19.562 -17.641 1 93.12 201 PRO B O 1
ATOM 3221 N N . MET B 1 202 ? -8.617 -19.422 -16.75 1 92.75 202 MET B N 1
ATOM 3222 C CA . MET B 1 202 ? -8.977 -18.328 -15.852 1 92.75 202 MET B CA 1
ATOM 3223 C C . MET B 1 202 ? -8.656 -16.969 -16.484 1 92.75 202 MET B C 1
ATOM 3225 O O . MET B 1 202 ? -9.219 -15.945 -16.094 1 92.75 202 MET B O 1
ATOM 3229 N N . THR B 1 203 ? -7.699 -16.969 -17.328 1 92.94 203 THR B N 1
ATOM 3230 C CA . THR B 1 203 ? -7.207 -15.727 -17.906 1 92.94 203 THR B CA 1
ATOM 3231 C C . THR B 1 203 ? -7.184 -15.805 -19.438 1 92.94 203 THR B C 1
ATOM 3233 O O . THR B 1 203 ? -6.465 -16.625 -20 1 92.94 203 THR B O 1
ATOM 3236 N N . SER B 1 204 ? -7.934 -14.898 -20.031 1 90.12 204 SER B N 1
ATOM 3237 C CA . SER B 1 204 ? -7.949 -14.812 -21.5 1 90.12 204 SER B CA 1
ATOM 3238 C C . SER B 1 204 ? -6.902 -13.828 -22 1 90.12 204 SER B C 1
ATOM 3240 O O . SER B 1 204 ? -6.855 -12.68 -21.547 1 90.12 204 SER B O 1
ATOM 3242 N N . VAL B 1 205 ? -6.168 -14.297 -22.984 1 92.69 205 VAL B N 1
ATOM 3243 C CA . VAL B 1 205 ? -5.152 -13.414 -23.547 1 92.69 205 VAL B CA 1
ATOM 3244 C C . VAL B 1 205 ? -5.824 -12.219 -24.219 1 92.69 205 VAL B C 1
ATOM 3246 O O . VAL B 1 205 ? -5.293 -11.102 -24.188 1 92.69 205 VAL B O 1
ATOM 3249 N N . ASP B 1 206 ? -6.977 -12.43 -24.766 1 94.25 206 ASP B N 1
ATOM 3250 C CA . ASP B 1 206 ? -7.703 -11.336 -25.391 1 94.25 206 ASP B CA 1
ATOM 3251 C C . ASP B 1 206 ? -8.055 -10.25 -24.375 1 94.25 206 ASP B C 1
ATOM 3253 O O . ASP B 1 206 ? -7.977 -9.062 -24.672 1 94.25 206 ASP B O 1
ATOM 3257 N N . GLN B 1 207 ? -8.438 -10.695 -23.219 1 94.94 207 GLN B N 1
ATOM 3258 C CA . GLN B 1 207 ? -8.734 -9.734 -22.172 1 94.94 207 GLN B CA 1
ATOM 3259 C C . GLN B 1 207 ? -7.488 -8.961 -21.75 1 94.94 207 GLN B C 1
ATOM 3261 O O . GLN B 1 207 ? -7.555 -7.758 -21.5 1 94.94 207 GLN B O 1
ATOM 3266 N N . LEU B 1 208 ? -6.344 -9.672 -21.703 1 97.12 208 LEU B N 1
ATOM 3267 C CA . LEU B 1 208 ? -5.086 -9 -21.391 1 97.12 208 LEU B CA 1
ATOM 3268 C C . LEU B 1 208 ? -4.727 -7.996 -22.484 1 97.12 208 LEU B C 1
ATOM 3270 O O . LEU B 1 208 ? -4.281 -6.887 -22.188 1 97.12 208 LEU B O 1
ATOM 3274 N N . ARG B 1 209 ? -4.949 -8.359 -23.719 1 96.62 209 ARG B N 1
ATOM 3275 C CA . ARG B 1 209 ? -4.586 -7.516 -24.859 1 96.62 209 ARG B CA 1
ATOM 3276 C C . ARG B 1 209 ? -5.473 -6.277 -24.922 1 96.62 209 ARG B C 1
ATOM 3278 O O . ARG B 1 209 ? -5.062 -5.246 -25.453 1 96.62 209 ARG B O 1
ATOM 3285 N N . ALA B 1 210 ? -6.68 -6.371 -24.375 1 96.56 210 ALA B N 1
ATOM 3286 C CA . ALA B 1 210 ? -7.535 -5.191 -24.266 1 96.56 210 ALA B CA 1
ATOM 3287 C C . ALA B 1 210 ? -6.906 -4.145 -23.344 1 96.56 210 ALA B C 1
ATOM 3289 O O . ALA B 1 210 ? -7.137 -2.943 -23.516 1 96.56 210 ALA B O 1
ATOM 3290 N N . LEU B 1 211 ? -6.098 -4.57 -22.422 1 96.81 211 LEU B N 1
ATOM 3291 C CA . LEU B 1 211 ? -5.406 -3.684 -21.5 1 96.81 211 LEU B CA 1
ATOM 3292 C C . LEU B 1 211 ? -4.047 -3.268 -22.062 1 96.81 211 LEU B C 1
ATOM 3294 O O . LEU B 1 211 ? -3.625 -2.123 -21.875 1 96.81 211 LEU B O 1
ATOM 3298 N N . SER B 1 212 ? -3.393 -4.195 -22.656 1 96.38 212 SER B N 1
ATOM 3299 C CA . SER B 1 212 ? -2.068 -4.027 -23.25 1 96.38 212 SER B CA 1
ATOM 3300 C C . SER B 1 212 ? -1.916 -4.859 -24.516 1 96.38 212 SER B C 1
ATOM 3302 O O . SER B 1 212 ? -1.649 -6.062 -24.453 1 96.38 212 SER B O 1
ATOM 3304 N N . PRO B 1 213 ? -1.947 -4.297 -25.625 1 95.56 213 PRO B N 1
ATOM 3305 C CA . PRO B 1 213 ? -1.97 -5.035 -26.891 1 95.56 213 PRO B CA 1
ATOM 3306 C C . PRO B 1 213 ? -0.757 -5.945 -27.062 1 95.56 213 PRO B C 1
ATOM 3308 O O . PRO B 1 213 ? -0.836 -6.961 -27.75 1 95.56 213 PRO B O 1
ATOM 3311 N N . ALA B 1 214 ? 0.303 -5.688 -26.391 1 94.25 214 ALA B N 1
ATOM 3312 C CA . ALA B 1 214 ? 1.539 -6.453 -26.531 1 94.25 214 ALA B CA 1
ATOM 3313 C C . ALA B 1 214 ? 1.548 -7.664 -25.609 1 94.25 214 ALA B C 1
ATOM 3315 O O . ALA B 1 214 ? 2.545 -8.391 -25.531 1 94.25 214 ALA B O 1
ATOM 3316 N N . SER B 1 215 ? 0.421 -7.887 -24.922 1 96.31 215 SER B N 1
ATOM 3317 C CA . SER B 1 215 ? 0.362 -9.023 -24 1 96.31 215 SER B CA 1
ATOM 3318 C C . SER B 1 215 ? 0.636 -10.336 -24.719 1 96.31 215 SER B C 1
ATOM 3320 O O . SER B 1 215 ? 0.129 -10.562 -25.828 1 96.31 215 SER B O 1
ATOM 3322 N N . ALA B 1 216 ? 1.387 -11.188 -24.047 1 95.94 216 ALA B N 1
ATOM 3323 C CA . ALA B 1 216 ? 1.914 -12.375 -24.703 1 95.94 216 ALA B CA 1
ATOM 3324 C C . ALA B 1 216 ? 1.08 -13.609 -24.359 1 95.94 216 ALA B C 1
ATOM 3326 O O . ALA B 1 216 ? 0.555 -13.727 -23.25 1 95.94 216 ALA B O 1
ATOM 3327 N N . GLU B 1 217 ? 1.05 -14.422 -25.328 1 96.25 217 GLU B N 1
ATOM 3328 C CA . GLU B 1 217 ? 0.506 -15.758 -25.109 1 96.25 217 GLU B CA 1
ATOM 3329 C C . GLU B 1 217 ? 1.621 -16.797 -24.953 1 96.25 217 GLU B C 1
ATOM 3331 O O . GLU B 1 217 ? 2.619 -16.75 -25.672 1 96.25 217 GLU B O 1
ATOM 3336 N N . LEU B 1 218 ? 1.548 -17.625 -23.953 1 97 218 LEU B N 1
ATOM 3337 C CA . LEU B 1 218 ? 2.479 -18.734 -23.734 1 97 218 LEU B CA 1
ATOM 3338 C C . LEU B 1 218 ? 1.909 -20.031 -24.297 1 97 218 LEU B C 1
ATOM 3340 O O . LEU B 1 218 ? 1.1 -20.688 -23.641 1 97 218 LEU B O 1
ATOM 3344 N N . PRO B 1 219 ? 2.334 -20.422 -25.5 1 96.31 219 PRO B N 1
ATOM 3345 C CA . PRO B 1 219 ? 1.702 -21.516 -26.219 1 96.31 219 PRO B CA 1
ATOM 3346 C C . PRO B 1 219 ? 1.802 -22.844 -25.469 1 96.31 219 PRO B C 1
ATOM 3348 O O . PRO B 1 219 ? 2.891 -23.234 -25.031 1 96.31 219 PRO B O 1
ATOM 3351 N N . GLY B 1 220 ? 0.638 -23.516 -25.375 1 96.81 220 GLY B N 1
ATOM 3352 C CA . GLY B 1 220 ? 0.583 -24.875 -24.859 1 96.81 220 GLY B CA 1
ATOM 3353 C C . GLY B 1 220 ? 0.587 -24.922 -23.344 1 96.81 220 GLY B C 1
ATOM 3354 O O . GLY B 1 220 ? 0.529 -26.016 -22.766 1 96.81 220 GLY B O 1
ATOM 3355 N N . LEU B 1 221 ? 0.642 -23.766 -22.703 1 97.38 221 LEU B N 1
ATOM 3356 C CA . LEU B 1 221 ? 0.758 -23.75 -21.25 1 97.38 221 LEU B CA 1
ATOM 3357 C C . LEU B 1 221 ? -0.556 -23.328 -20.594 1 97.38 221 LEU B C 1
ATOM 3359 O O . LEU B 1 221 ? -1.413 -22.734 -21.266 1 97.38 221 LEU B O 1
ATOM 3363 N N . GLY B 1 222 ? -0.748 -23.719 -19.359 1 97.44 222 GLY B N 1
ATOM 3364 C CA . GLY B 1 222 ? -1.954 -23.406 -18.609 1 97.44 222 GLY B CA 1
ATOM 3365 C C . GLY B 1 222 ? -1.776 -22.266 -17.641 1 97.44 222 GLY B C 1
ATOM 3366 O O . GLY B 1 222 ? -1.008 -21.328 -17.891 1 97.44 222 GLY B O 1
ATOM 3367 N N . HIS B 1 223 ? -2.605 -22.266 -16.516 1 97.94 223 HIS B N 1
ATOM 3368 C CA . HIS B 1 223 ? -2.619 -21.156 -15.562 1 97.94 223 HIS B CA 1
ATOM 3369 C C . HIS B 1 223 ? -1.301 -21.078 -14.797 1 97.94 223 HIS B C 1
ATOM 3371 O O . HIS B 1 223 ? -0.827 -19.984 -14.484 1 97.94 223 HIS B O 1
ATOM 3377 N N . ASN B 1 224 ? -0.743 -22.234 -14.516 1 98.38 224 ASN B N 1
ATOM 3378 C CA . ASN B 1 224 ? 0.536 -22.281 -13.812 1 98.38 224 ASN B CA 1
ATOM 3379 C C . ASN B 1 224 ? 1.695 -22.5 -14.781 1 98.38 224 ASN B C 1
ATOM 3381 O O . ASN B 1 224 ? 2.516 -23.406 -14.578 1 98.38 224 ASN B O 1
ATOM 3385 N N . ALA B 1 225 ? 1.799 -21.594 -15.711 1 97.75 225 ALA B N 1
ATOM 3386 C CA . ALA B 1 225 ? 2.783 -21.703 -16.781 1 97.75 225 ALA B CA 1
ATOM 3387 C C . ALA B 1 225 ? 4.199 -21.766 -16.234 1 97.75 225 ALA B C 1
ATOM 3389 O O . ALA B 1 225 ? 5.035 -22.531 -16.734 1 97.75 225 ALA B O 1
ATOM 3390 N N . HIS B 1 226 ? 4.48 -21.016 -15.148 1 97.5 226 HIS B N 1
ATOM 3391 C CA . HIS B 1 226 ? 5.801 -20.938 -14.531 1 97.5 226 HIS B CA 1
ATOM 3392 C C . HIS B 1 226 ? 6.203 -22.266 -13.898 1 97.5 226 HIS B C 1
ATOM 3394 O O . HIS B 1 226 ? 7.387 -22.516 -13.672 1 97.5 226 HIS B O 1
ATOM 3400 N N . VAL B 1 227 ? 5.207 -23.078 -13.516 1 98.38 227 VAL B N 1
ATOM 3401 C CA . VAL B 1 227 ? 5.477 -24.391 -12.953 1 98.38 227 VAL B CA 1
ATOM 3402 C C . VAL B 1 227 ? 5.625 -25.422 -14.078 1 98.38 227 VAL B C 1
ATOM 3404 O O . VAL B 1 227 ? 6.531 -26.25 -14.055 1 98.38 227 VAL B O 1
ATOM 3407 N N . GLU B 1 228 ? 4.82 -25.266 -15.125 1 97.94 228 GLU B N 1
ATOM 3408 C CA . GLU B 1 228 ? 4.828 -26.188 -16.266 1 97.94 228 GLU B CA 1
ATOM 3409 C C . GLU B 1 228 ? 6.113 -26.062 -17.078 1 97.94 228 GLU B C 1
ATOM 3411 O O . GLU B 1 228 ? 6.684 -27.062 -17.516 1 97.94 228 GLU B O 1
ATOM 3416 N N . ASP B 1 229 ? 6.562 -24.875 -17.266 1 97.25 229 ASP B N 1
ATOM 3417 C CA . ASP B 1 229 ? 7.766 -24.578 -18.031 1 97.25 229 ASP B CA 1
ATOM 3418 C C . ASP B 1 229 ? 8.453 -23.312 -17.516 1 97.25 229 ASP B C 1
ATOM 3420 O O . ASP B 1 229 ? 8.344 -22.25 -18.141 1 97.25 229 ASP B O 1
ATOM 3424 N N . PRO B 1 230 ? 9.266 -23.484 -16.469 1 96.81 230 PRO B N 1
ATOM 3425 C CA . PRO B 1 230 ? 9.914 -22.328 -15.867 1 96.81 230 PRO B CA 1
ATOM 3426 C C . PRO B 1 230 ? 10.766 -21.531 -16.859 1 96.81 230 PRO B C 1
ATOM 3428 O O . PRO B 1 230 ? 10.844 -20.312 -16.766 1 96.81 230 PRO B O 1
ATOM 3431 N N . ALA B 1 231 ? 11.328 -22.125 -17.828 1 94.38 231 ALA B N 1
ATOM 3432 C CA . ALA B 1 231 ? 12.273 -21.516 -18.75 1 94.38 231 ALA B CA 1
ATOM 3433 C C . ALA B 1 231 ? 11.578 -20.469 -19.641 1 94.38 231 ALA B C 1
ATOM 3435 O O . ALA B 1 231 ? 12.227 -19.578 -20.172 1 94.38 231 ALA B O 1
ATOM 3436 N N . VAL B 1 232 ? 10.289 -20.594 -19.812 1 94.5 232 VAL B N 1
ATOM 3437 C CA . VAL B 1 232 ? 9.539 -19.719 -20.688 1 94.5 232 VAL B CA 1
ATOM 3438 C C . VAL B 1 232 ? 9.609 -18.281 -20.172 1 94.5 232 VAL B C 1
ATOM 3440 O O . VAL B 1 232 ? 9.453 -17.328 -20.938 1 94.5 232 VAL B O 1
ATOM 3443 N N . LEU B 1 233 ? 9.906 -18.109 -18.891 1 95.5 233 LEU B N 1
ATOM 3444 C CA . LEU B 1 233 ? 9.898 -16.797 -18.266 1 95.5 233 LEU B CA 1
ATOM 3445 C C . LEU B 1 233 ? 11.258 -16.109 -18.422 1 95.5 233 LEU B C 1
ATOM 3447 O O . LEU B 1 233 ? 11.375 -14.906 -18.219 1 95.5 233 LEU B O 1
ATOM 3451 N N . LEU B 1 234 ? 12.289 -16.875 -18.828 1 94.88 234 LEU B N 1
ATOM 3452 C CA . LEU B 1 234 ? 13.648 -16.359 -18.891 1 94.88 234 LEU B CA 1
ATOM 3453 C C . LEU B 1 234 ? 13.773 -15.328 -20.016 1 94.88 234 LEU B C 1
ATOM 3455 O O . LEU B 1 234 ? 14.602 -14.422 -19.938 1 94.88 234 LEU B O 1
ATOM 3459 N N . ALA B 1 235 ? 12.969 -15.516 -21.031 1 91.81 235 ALA B N 1
ATOM 3460 C CA . ALA B 1 235 ? 13.008 -14.57 -22.141 1 91.81 235 ALA B CA 1
ATOM 3461 C C . ALA B 1 235 ? 12.703 -13.156 -21.672 1 91.81 235 ALA B C 1
ATOM 3463 O O . ALA B 1 235 ? 13.328 -12.195 -22.125 1 91.81 235 ALA B O 1
ATOM 3464 N N . PHE B 1 236 ? 11.695 -12.969 -20.828 1 91.81 236 PHE B N 1
ATOM 3465 C CA . PHE B 1 236 ? 11.375 -11.672 -20.234 1 91.81 236 PHE B CA 1
ATOM 3466 C C . PHE B 1 236 ? 12.578 -11.102 -19.5 1 91.81 236 PHE B C 1
ATOM 3468 O O . PHE B 1 236 ? 12.922 -9.93 -19.672 1 91.81 236 PHE B O 1
ATOM 3475 N N . LEU B 1 237 ? 13.234 -11.875 -18.719 1 94.62 237 LEU B N 1
ATOM 3476 C CA . LEU B 1 237 ? 14.328 -11.406 -17.875 1 94.62 237 LEU B CA 1
ATOM 3477 C C . LEU B 1 237 ? 15.523 -10.992 -18.719 1 94.62 237 LEU B C 1
ATOM 3479 O O . LEU B 1 237 ? 16.219 -10.023 -18.391 1 94.62 237 LEU B O 1
ATOM 3483 N N . ARG B 1 238 ? 15.711 -11.672 -19.766 1 93.25 238 ARG B N 1
ATOM 3484 C CA . ARG B 1 238 ? 16.875 -11.422 -20.609 1 93.25 238 ARG B CA 1
ATOM 3485 C C . ARG B 1 238 ? 16.812 -10.039 -21.25 1 93.25 238 ARG B C 1
ATOM 3487 O O . ARG B 1 238 ? 17.844 -9.477 -21.625 1 93.25 238 ARG B O 1
ATOM 3494 N N . GLN B 1 239 ? 15.648 -9.492 -21.312 1 89.88 239 GLN B N 1
ATOM 3495 C CA . GLN B 1 239 ? 15.5 -8.156 -21.891 1 89.88 239 GLN B CA 1
ATOM 3496 C C . GLN B 1 239 ? 16.125 -7.102 -20.984 1 89.88 239 GLN B C 1
ATOM 3498 O O . GLN B 1 239 ? 16.344 -5.965 -21.406 1 89.88 239 GLN B O 1
ATOM 3503 N N . PHE B 1 240 ? 16.422 -7.445 -19.766 1 85.12 240 PHE B N 1
ATOM 3504 C CA . PHE B 1 240 ? 16.922 -6.48 -18.797 1 85.12 240 PHE B CA 1
ATOM 3505 C C . PHE B 1 240 ? 18.359 -6.812 -18.391 1 85.12 240 PHE B C 1
ATOM 3507 O O . PHE B 1 240 ? 18.922 -6.172 -17.516 1 85.12 240 PHE B O 1
ATOM 3514 N N . VAL B 1 241 ? 18.828 -7.926 -18.797 1 72.31 241 VAL B N 1
ATOM 3515 C CA . VAL B 1 241 ? 20.188 -8.344 -18.484 1 72.31 241 VAL B CA 1
A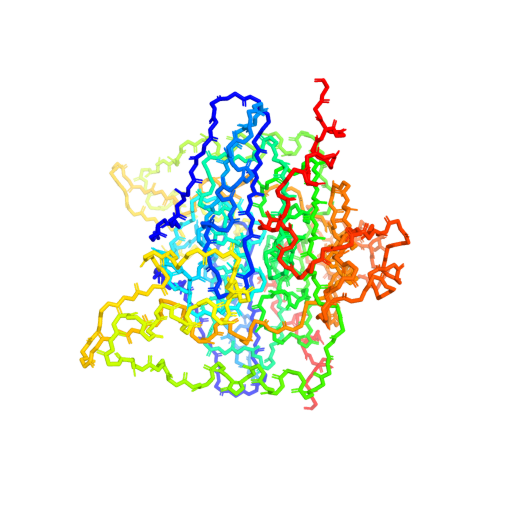TOM 3516 C C . VAL B 1 241 ? 21.125 -7.914 -19.609 1 72.31 241 VAL B C 1
ATOM 3518 O O . VAL B 1 241 ? 20.859 -8.141 -20.781 1 72.31 241 VAL B O 1
ATOM 3521 N N . LEU B 1 242 ? 21.922 -6.816 -19.438 1 54.22 242 LEU B N 1
ATOM 3522 C CA . LEU B 1 242 ? 22.969 -6.496 -20.406 1 54.22 242 LEU B CA 1
ATOM 3523 C C . LEU B 1 242 ? 24.031 -7.598 -20.453 1 54.22 242 LEU B C 1
ATOM 3525 O O . LEU B 1 242 ? 24.281 -8.266 -19.453 1 54.22 242 LEU B O 1
#

Foldseek 3Di:
DFAFAKDKAEDAAAEEEEAAAALAFLVLLVVLRPDYHYIYITTGFAQAFPHHHDPAAALVVRLLRVLVNDPDQDDYEYEYAASGLLNQLQVLLCPNRHNYAEYEYELHQQDDDPVNLVVLVVQLPDDWDFDQEPVVQQCVSCVRRVCVVLDGRDPSQKDADVNHITGSHNSNNSNNDHGPLLVSNVSGPHYYEYEYEPAAPRHDQVVVCVNPVRHYYDYPAYSSNCSNDVVVCVVRVVVVGD/DFAFAKDKAEDAAAEEEEAEAALAFLVLQVVLRPDYHYIYITTGFAQAFPHHHDPAAALVVRLLRVLVNDPDQDDYEYEYAASGLLNQLQVLLCPNRHNYAEYEYELHQQDDDPVNLVVLVVQLPDDWDFDQEPVVQQVVSCVRRVCVVLDGRDPSQKDADVNHITGSHNSNNSNNDHGPLLVSNVSGPHYYEYEYEPAAPRDDQVVVCVNPVRHYYDYPAYSSNCSNDVVVCVVVVVVVGD

pLDDT: mean 96.45, std 5.23, range [48.84, 98.94]

Secondary structure (DSSP, 8-state):
-PPPPEEEE-SSS-EEEEE--TT--GGGGHHHHTSSSSEEEEEPPTTSTTSPPPSS--HHHHHHHHHHH-S----EEEEEETHHHHHHHHHHTSTTS--EEEEEEES------HHHHHHHHHHHHSPPPPBSSHHHHHHHHHHHTT-TTTSPPPGGGEEEETTEEEESS-GGGGGS----HHHHHHH--S-EEEEEETT-SS--HHHHHHH-TTPEEETT--TTHHHH-GGGGHHHHHTT--/-PPPPEEEE-SSS-EEEEE--TT--GGGGHHHHTSSSSEEEEEPPTTSTTSPPPSS--HHHHHHHHHHH-S----EEEEEETHHHHHHHHHTTSTTS--EEEEEEES------HHHHHHHHHHHHSPPPPBSSHHHHHHHHHHHTT-TTTSPPPGGGEEEETTEEEESS-GGGGGS----HHHHHHH--S-EEEEEETT-SS--HHHHHHH-TTPEEETT--TTHHHH-GGGGHHHHHTT--

Sequence (484 aa):
METLKMRTAGTDGPAVLLLHGLGATGAVWDGLMLQPGYRWLAPDLPGHGASPRLAHYSFGSLAGAVADALPERGPLLVIGHSLGGVVGLALASGWFGLRIDGMLAIGVKVEWSESDLAKAADMAAKPPRVFLTREDAERAFLKISGLTGLAEADPDGIVETEGGWRLTLDPRAFAVGAPDMPGLLGAARCPVALAAGTHDPMTSVDQLRALSPASAELPGLGHNAHVEDPAVLLAFLRQFVLMETLKMRTAGTDGPAVLLLHGLGATGAVWDGLMLQPGYRWLAPDLPGHGASPRLAHYSFGSLAGAVADALPERGPLLVIGHSLGGVVGLALASGWFGLRIDGMLAIGVKVEWSESDLAKAADMAAKPPRVFLTREDAERAFLKISGLTGLAEADPDGIVETEGGWRLTLDPRAFAVGAPDMPGLLGAARCPVALAAGTHDPMTSVDQLRALSPASAELPGLGHNAHVEDPAVLLAFLRQFVL

Radius of gyration: 23.44 Å; Cα contacts (8 Å, |Δi|>4): 1147; chains: 2; bounding box: 52×71×55 Å

Solvent-accessible surface area (backbone atoms only — not comparable to full-atom values): 24792 Å² total; per-residue (Å²): 124,85,64,51,36,66,47,70,34,60,91,44,63,61,38,33,40,39,32,44,33,69,62,38,36,32,68,59,44,52,69,43,48,68,50,80,71,28,20,35,37,19,37,16,54,70,23,13,25,75,14,51,70,64,98,58,53,16,48,34,35,50,28,29,54,51,52,66,54,46,96,66,50,56,69,28,32,36,42,10,30,26,56,14,14,54,24,46,34,50,40,32,38,44,42,46,60,38,43,45,68,33,37,37,27,33,30,49,62,79,80,75,51,73,65,55,52,49,53,27,42,52,52,21,71,43,75,87,63,75,22,77,40,64,66,54,25,38,51,51,36,21,54,65,40,64,29,68,92,69,57,78,66,55,73,49,39,37,42,82,44,95,80,29,15,22,54,36,49,42,42,54,57,52,45,44,67,81,72,60,58,70,39,33,63,66,24,36,71,37,59,74,46,42,35,20,18,68,59,16,88,73,21,56,54,68,63,45,27,74,77,37,73,82,38,37,69,38,81,90,23,33,63,56,32,54,61,76,42,30,68,72,56,49,64,66,54,50,77,74,55,131,125,86,63,53,36,66,46,72,34,59,91,46,65,60,38,33,40,40,31,45,33,68,62,39,35,32,68,59,44,52,68,42,50,68,50,81,69,28,20,35,38,20,37,17,54,69,22,13,24,75,14,52,70,64,97,58,54,17,48,34,35,48,28,29,54,52,51,64,56,46,96,66,50,56,69,25,33,36,42,10,29,25,56,14,14,54,26,46,35,52,42,32,38,44,40,45,61,39,44,46,67,33,38,39,27,32,31,50,61,79,80,75,51,71,65,56,51,50,50,26,42,53,54,22,68,42,72,86,64,75,23,76,38,64,66,54,24,38,50,49,34,21,53,64,41,66,29,66,91,69,57,78,65,56,74,49,41,37,43,81,45,94,81,29,14,22,55,35,49,44,42,54,58,51,46,43,69,80,70,60,58,69,40,34,62,66,23,37,70,38,59,73,45,43,35,20,19,68,60,16,89,74,21,56,53,67,63,45,26,74,77,37,74,82,38,36,71,40,82,89,23,32,65,55,32,56,60,78,43,29,70,71,56,49,63,66,54,51,76,73,55,131

InterPro domains:
  IPR000073 Alpha/beta hydrolase fold-1 [PF12697] (16-234)
  IPR000073 Alpha/beta hydrolase fold-1 [PR00111] (37-52)
  IPR000073 Alpha/beta hydrolase fold-1 [PR00111] (78-91)
  IPR029058 Alpha/Beta hydrolase fold [G3DSA:3.40.50.1820] (1-242)
  IPR029058 Alpha/Beta hydrolase fold [SSF53474] (7-241)
  IPR050266 AB hydrolase superfamily [PTHR43798] (9-241)